Protein AF-0000000069256392 (afdb_homodimer)

Foldseek 3Di:
DDPLQVQQQVLVLQQLQCQVVVDRRQADPQEWEWEADQAGIDTQSNPRPEDPVSDKDFPGKAADPVSFKIKTWMDYVQKIWIWIWGFAVGTHTRYIYMYGADPPQDDPVLVVQQVCLCCVQPQVCLLVLPLVSLPVAADQQEWEWTADPNRDIDIDGSVRVSVCSNCVCVDPQQVQVVVCSPPPQQAVQWDWDDKADSHSFWIWTWIWHGGPQKIKIKTFIWGQYNNHIHGRYIYIDIDGHCNVVGHDD/DDPLQVQQQVLVVQQLQCQVVVDRGQADPQEWEWEADQAGIDTQSNPHPEDPVSDKDFPGKAAPPVSFKIKTWMDYVQKIWIWIWGFAVGIHTRYIYMYGADPPQADPVLVVQQVCLCCVQPQVCLLVLPLVSLPVAADQQEWEWTADPNRDIDIDGSVRVSVCSNCVCVDPQQVQVVVCSPPPQQAVQWDWDDKADSHSFWIWTWIWHGGPQWIKIKTFIWGQYNNHIHGRYIYIDIDGHCNVVGHDD

Solvent-accessible surface area (backbone atoms only — not comparable to full-atom values): 24513 Å² total; per-residue (Å²): 129,80,47,72,63,34,53,49,49,49,30,52,51,44,23,56,65,23,35,65,69,74,56,47,43,40,49,36,94,79,45,45,29,35,34,44,35,76,88,33,79,37,84,38,69,88,51,57,80,41,35,97,78,64,50,58,43,79,52,37,52,43,45,45,84,87,64,29,29,32,36,32,37,32,37,25,80,62,31,18,18,39,35,34,31,32,28,36,96,48,55,22,34,45,36,35,44,30,26,59,57,54,75,35,58,34,49,67,68,54,52,47,51,50,46,44,46,48,45,63,28,41,52,46,17,61,72,65,33,33,29,71,49,33,58,72,29,39,35,82,83,13,40,41,33,35,33,42,97,87,28,48,72,47,78,36,48,35,67,57,47,29,50,46,41,48,44,37,53,72,32,86,76,20,36,50,32,45,89,42,70,81,38,66,75,34,57,42,50,30,22,58,38,33,37,40,45,50,26,70,41,24,32,39,37,31,35,32,49,39,52,45,39,35,33,32,42,37,44,33,35,28,32,40,37,69,89,38,69,28,35,47,34,36,40,29,42,71,42,85,26,70,54,86,60,54,56,84,130,129,82,48,71,64,35,54,48,49,49,30,52,49,44,24,56,66,21,35,68,68,74,56,49,41,42,48,37,95,80,45,46,28,34,34,44,35,77,89,32,79,37,83,36,70,88,51,58,75,40,32,97,81,62,47,58,43,76,52,38,51,42,45,46,85,86,64,29,28,33,38,33,36,35,37,24,78,64,31,17,17,42,34,33,31,32,27,36,97,49,54,21,34,45,36,34,42,30,26,60,57,53,77,37,58,33,47,69,68,53,52,48,52,51,47,44,44,49,45,63,28,40,53,47,18,61,72,67,33,34,28,70,49,33,56,73,29,40,34,82,83,12,39,40,33,36,33,41,97,86,27,47,71,48,78,35,49,34,68,56,46,29,50,45,41,48,44,36,54,72,32,86,77,20,35,51,32,44,89,42,71,82,37,68,74,35,56,42,49,30,24,58,37,34,36,40,45,51,26,68,41,25,33,38,36,33,36,31,48,40,51,46,39,34,32,32,42,36,43,33,36,30,32,40,37,70,88,37,69,27,35,46,34,37,39,30,40,70,44,86,27,73,54,87,60,52,55,86,127

Secondary structure (DSSP, 8-state):
---HHHHHHHHHHHHHHHHTTTS-TTEEEEEEEEEEETTEEEE-TTS-SS-TT---EEEEEEE-TTSSEEEEEEEETTEEEEEEEEESSSEEEEEEEEEE--TT---HHHHHHHHHIIIIIIIHHHHTT-HHHHHHHEEEEEEEEEE-TTSPEEEEEHHHHHHHHHTGGGSTTTGGGGGGTT-HHHHTT-EEEEEEESSSSEEEEEEEEEETTEEEEEEEEEEEETTEEEEEEEEEEEEE-SGGGPPP-/---HHHHHHHHHHHHHHHHTTTS-TTEEEEEEEEEEETTEEEE-TTS-SS-TT---EEEEEEE-TTSSEEEEEEEETTEEEEEEEEESSSEEEEEEEEEE--TT---HHHHHHHHHIIIIIIIHHHHTT-HHHHHHHEEEEEEEEEE-TTSPEEEEEHHHHHHHHHTGGGSTTTGGGGGGTT-HHHHTT-EEEEEEESSSSEEEEEEEEEETTEEEEEEEEEEEETTEEEEEEEEEEEEE-SGGGPPP-

Structure (mmCIF, N/CA/C/O backbone):
data_AF-0000000069256392-model_v1
#
loop_
_entity.id
_entity.type
_entity.pdbx_description
1 polymer 'Uncharacterized protein'
#
loop_
_atom_site.group_PDB
_atom_site.id
_atom_site.type_symbol
_atom_site.label_atom_id
_atom_site.label_alt_id
_atom_site.label_comp_id
_atom_site.label_asym_id
_atom_site.label_entity_id
_atom_site.label_seq_id
_atom_site.pdbx_PDB_ins_code
_atom_site.Cartn_x
_atom_site.Cartn_y
_atom_site.Cartn_z
_atom_site.occupancy
_atom_site.B_iso_or_equiv
_atom_site.auth_seq_id
_atom_site.auth_comp_id
_atom_site.auth_asym_id
_atom_site.auth_atom_id
_atom_site.pdbx_PDB_model_num
ATOM 1 N N . MET A 1 1 ? -7.945 14.609 -20.844 1 43.53 1 MET A N 1
ATOM 2 C CA . MET A 1 1 ? -6.883 15.07 -19.953 1 43.53 1 MET A CA 1
ATOM 3 C C . MET A 1 1 ? -6.238 13.891 -19.219 1 43.53 1 MET A C 1
ATOM 5 O O . MET A 1 1 ? -6.918 12.938 -18.844 1 43.53 1 MET A O 1
ATOM 9 N N . ALA A 1 2 ? -4.941 13.789 -19.297 1 58.78 2 ALA A N 1
ATOM 10 C CA . ALA A 1 2 ? -4.227 12.688 -18.656 1 58.78 2 ALA A CA 1
ATOM 11 C C . ALA A 1 2 ? -4.602 12.578 -17.172 1 58.78 2 ALA A C 1
ATOM 13 O O . ALA A 1 2 ? -4.902 13.586 -16.531 1 58.78 2 ALA A O 1
ATOM 14 N N . SER A 1 3 ? -4.781 11.383 -16.672 1 78.88 3 SER A N 1
ATOM 15 C CA . SER A 1 3 ? -5.094 11.188 -15.258 1 78.88 3 SER A CA 1
ATOM 16 C C . SER A 1 3 ? -3.992 11.75 -14.367 1 78.88 3 SER A C 1
ATOM 18 O O . SER A 1 3 ? -2.861 11.945 -14.812 1 78.88 3 SER A O 1
ATOM 20 N N . VAL A 1 4 ? -4.359 12.273 -13.25 1 82.69 4 VAL A N 1
ATOM 21 C CA . VAL A 1 4 ? -3.418 12.836 -12.281 1 82.69 4 VAL A CA 1
ATOM 22 C C . VAL A 1 4 ? -2.273 11.852 -12.047 1 82.69 4 VAL A C 1
ATOM 24 O O . VAL A 1 4 ? -1.118 12.258 -11.898 1 82.69 4 VAL A O 1
ATOM 27 N N . GLU A 1 5 ? -2.463 10.531 -12.109 1 83.19 5 GLU A N 1
ATOM 28 C CA . GLU A 1 5 ? -1.428 9.516 -11.922 1 83.19 5 GLU A CA 1
ATOM 29 C C . GLU A 1 5 ? -0.406 9.555 -13.055 1 83.19 5 GLU A C 1
ATOM 31 O O . GLU A 1 5 ? 0.789 9.352 -12.828 1 83.19 5 GLU A O 1
ATOM 36 N N . CYS A 1 6 ? -0.955 9.781 -14.258 1 84.31 6 CYS A N 1
ATOM 37 C CA . CYS A 1 6 ? -0.051 9.891 -15.398 1 84.31 6 CYS A CA 1
ATOM 38 C C . CYS A 1 6 ? 0.875 11.086 -15.25 1 84.31 6 CYS A C 1
ATOM 40 O O . CYS A 1 6 ? 2.066 11 -15.555 1 84.31 6 CYS A O 1
ATOM 42 N N . GLU A 1 7 ? 0.32 12.188 -14.789 1 88.88 7 GLU A N 1
ATOM 43 C CA . GLU A 1 7 ? 1.131 13.375 -14.578 1 88.88 7 GLU A CA 1
ATOM 44 C C . GLU A 1 7 ? 2.205 13.133 -13.523 1 88.88 7 GLU A C 1
ATOM 46 O O . GLU A 1 7 ? 3.357 13.539 -13.695 1 88.88 7 GLU A O 1
ATOM 51 N N . VAL A 1 8 ? 1.865 12.492 -12.461 1 91.44 8 VAL A N 1
ATOM 52 C CA . VAL A 1 8 ? 2.793 12.203 -11.375 1 91.44 8 VAL A CA 1
ATOM 53 C C . VAL A 1 8 ? 3.895 11.273 -11.867 1 91.44 8 VAL A C 1
ATOM 55 O O . VAL A 1 8 ? 5.074 11.492 -11.586 1 91.44 8 VAL A O 1
ATOM 58 N N . ARG A 1 9 ? 3.549 10.227 -12.586 1 88.94 9 ARG A N 1
ATOM 59 C CA . ARG A 1 9 ? 4.539 9.305 -13.125 1 88.94 9 ARG A CA 1
ATOM 60 C C . ARG A 1 9 ? 5.516 10.016 -14.047 1 88.94 9 ARG A C 1
ATOM 62 O O . ARG A 1 9 ? 6.727 9.797 -13.969 1 88.94 9 ARG A O 1
ATOM 69 N N . GLU A 1 10 ? 4.926 10.797 -14.883 1 88.44 10 GLU A N 1
ATOM 70 C CA . GLU A 1 10 ? 5.773 11.539 -15.805 1 88.44 10 GLU A CA 1
ATOM 71 C C . GLU A 1 10 ? 6.746 12.445 -15.055 1 88.44 10 GLU A C 1
ATOM 73 O O . GLU A 1 10 ? 7.918 12.555 -15.422 1 88.44 10 GLU A O 1
ATOM 78 N N . ALA A 1 11 ? 6.258 13.141 -14.078 1 92.56 11 ALA A N 1
ATOM 79 C CA . ALA A 1 11 ? 7.125 14 -13.273 1 92.56 11 ALA A CA 1
ATOM 80 C C . ALA A 1 11 ? 8.227 13.188 -12.602 1 92.56 11 ALA A C 1
ATOM 82 O O . ALA A 1 11 ? 9.391 13.594 -12.594 1 92.56 11 ALA A O 1
ATOM 83 N N . ALA A 1 12 ? 7.883 12.039 -12.047 1 91.19 12 ALA A N 1
ATOM 84 C CA . ALA A 1 12 ? 8.852 11.164 -11.398 1 91.19 12 ALA A CA 1
ATOM 85 C C . ALA A 1 12 ? 9.891 10.664 -12.391 1 91.19 12 ALA A C 1
ATOM 87 O O . ALA A 1 12 ? 11.094 10.648 -12.102 1 91.19 12 ALA A O 1
ATOM 88 N N . GLN A 1 13 ? 9.414 10.258 -13.555 1 87 13 GLN A N 1
ATOM 89 C CA . GLN A 1 13 ? 10.312 9.766 -14.594 1 87 13 GLN A CA 1
ATOM 90 C C . GLN A 1 13 ? 11.258 10.859 -15.07 1 87 13 GLN A C 1
ATOM 92 O O . GLN A 1 13 ? 12.445 10.609 -15.289 1 87 13 GLN A O 1
ATOM 97 N N . SER A 1 14 ? 10.633 11.984 -15.336 1 87.5 14 SER A N 1
ATOM 98 C CA . SER A 1 14 ? 11.453 13.117 -15.742 1 87.5 14 SER A CA 1
ATOM 99 C C . SER A 1 14 ? 12.523 13.43 -14.703 1 87.5 14 SER A C 1
ATOM 101 O O . SER A 1 14 ? 13.672 13.711 -15.055 1 87.5 14 SER A O 1
ATOM 103 N N . PHE A 1 15 ? 12.188 13.406 -13.461 1 90.94 15 PHE A N 1
ATOM 104 C CA . PHE A 1 15 ? 13.125 13.617 -12.367 1 90.94 15 PHE A CA 1
ATOM 105 C C . PHE A 1 15 ? 14.25 12.586 -12.414 1 90.94 15 PHE A C 1
ATOM 107 O O . PHE A 1 15 ? 15.43 12.945 -12.336 1 90.94 15 PHE A O 1
ATOM 114 N N . LEU A 1 16 ? 13.93 11.336 -12.578 1 86.5 16 LEU A N 1
ATOM 115 C CA . LEU A 1 16 ? 14.906 10.258 -12.57 1 86.5 16 LEU A CA 1
ATOM 116 C C . LEU A 1 16 ? 15.852 10.383 -13.766 1 86.5 16 LEU A C 1
ATOM 118 O O . LEU A 1 16 ? 17.062 10.164 -13.625 1 86.5 16 LEU A O 1
ATOM 122 N N . ARG A 1 17 ? 15.312 10.695 -14.859 1 80.81 17 ARG A N 1
ATOM 123 C CA . ARG A 1 17 ? 16.125 10.812 -16.078 1 80.81 17 ARG A CA 1
ATOM 124 C C . ARG A 1 17 ? 17.094 11.969 -15.969 1 80.81 17 ARG A C 1
ATOM 126 O O . ARG A 1 17 ? 18.219 11.891 -16.469 1 80.81 17 ARG A O 1
ATOM 133 N N . SER A 1 18 ? 16.672 13.039 -15.352 1 78.62 18 SER A N 1
ATOM 134 C CA . SER A 1 18 ? 17.469 14.258 -15.344 1 78.62 18 SER A CA 1
ATOM 135 C C . SER A 1 18 ? 18.469 14.258 -14.188 1 78.62 18 SER A C 1
ATOM 137 O O . SER A 1 18 ? 19.438 15.023 -14.195 1 78.62 18 SER A O 1
ATOM 139 N N . TRP A 1 19 ? 18.25 13.562 -13.266 1 71.88 19 TRP A N 1
ATOM 140 C CA . TRP A 1 19 ? 19.125 13.586 -12.094 1 71.88 19 TRP A CA 1
ATOM 141 C C . TRP A 1 19 ? 20.547 13.172 -12.461 1 71.88 19 TRP A C 1
ATOM 143 O O . TRP A 1 19 ? 21.516 13.742 -11.953 1 71.88 19 TRP A O 1
ATOM 153 N N . SER A 1 20 ? 20.656 12.297 -13.328 1 60.5 20 SER A N 1
ATOM 154 C CA . SER A 1 20 ? 21.984 11.883 -13.758 1 60.5 20 SER A CA 1
ATOM 155 C C . SER A 1 20 ? 22.703 13 -14.492 1 60.5 20 SER A C 1
ATOM 157 O O . SER A 1 20 ? 23.938 13.016 -14.562 1 60.5 20 SER A O 1
ATOM 159 N N . CYS A 1 21 ? 21.859 13.891 -14.953 1 62.72 21 CYS A N 1
ATOM 160 C CA . CYS A 1 21 ? 22.469 14.891 -15.82 1 62.72 21 CYS A CA 1
ATOM 161 C C . CYS A 1 21 ? 22.719 16.188 -15.062 1 62.72 21 CYS A C 1
ATOM 163 O O . CYS A 1 21 ? 23.188 17.172 -15.641 1 62.72 21 CYS A O 1
ATOM 165 N N . GLY A 1 22 ? 22.562 16.203 -13.766 1 61.28 22 GLY A N 1
ATOM 166 C CA . GLY A 1 22 ? 22.938 17.344 -12.938 1 61.28 22 GLY A CA 1
ATOM 167 C C . GLY A 1 22 ? 21.859 18.406 -12.852 1 61.28 22 GLY A C 1
ATOM 168 O O . GLY A 1 22 ? 21.969 19.344 -12.07 1 61.28 22 GLY A O 1
ATOM 169 N N . GLU A 1 23 ? 20.859 18.406 -13.68 1 64.5 23 GLU A N 1
ATOM 170 C CA . GLU A 1 23 ? 19.766 19.375 -13.586 1 64.5 23 GLU A CA 1
ATOM 171 C C . GLU A 1 23 ? 18.422 18.672 -13.414 1 64.5 23 GLU A C 1
ATOM 173 O O . GLU A 1 23 ? 17.703 18.453 -14.391 1 64.5 23 GLU A O 1
ATOM 178 N N . PRO A 1 24 ? 18.141 18.344 -12.203 1 66.44 24 PRO A N 1
ATOM 179 C CA . PRO A 1 24 ? 16.922 17.531 -12.109 1 66.44 24 PRO A CA 1
ATOM 180 C C . PRO A 1 24 ? 15.664 18.312 -12.492 1 66.44 24 PRO A C 1
ATOM 182 O O . PRO A 1 24 ? 15.336 19.312 -11.844 1 66.44 24 PRO A O 1
ATOM 185 N N . GLN A 1 25 ? 15.188 17.984 -13.594 1 80.56 25 GLN A N 1
ATOM 186 C CA . GLN A 1 25 ? 13.859 18.469 -13.953 1 80.56 25 GLN A CA 1
ATOM 187 C C . GLN A 1 25 ? 12.797 17.922 -12.992 1 80.56 25 GLN A C 1
ATOM 189 O O . GLN A 1 25 ? 12.984 16.875 -12.383 1 80.56 25 GLN A O 1
ATOM 194 N N . SER A 1 26 ? 11.828 18.75 -12.477 1 88.56 26 SER A N 1
ATOM 195 C CA . SER A 1 26 ? 10.672 18.391 -11.656 1 88.56 26 SER A CA 1
ATOM 196 C C . SER A 1 26 ? 11.047 18.297 -10.188 1 88.56 26 SER A C 1
ATOM 198 O O . SER A 1 26 ? 10.336 17.672 -9.398 1 88.56 26 SER A O 1
ATOM 200 N N . ALA A 1 27 ?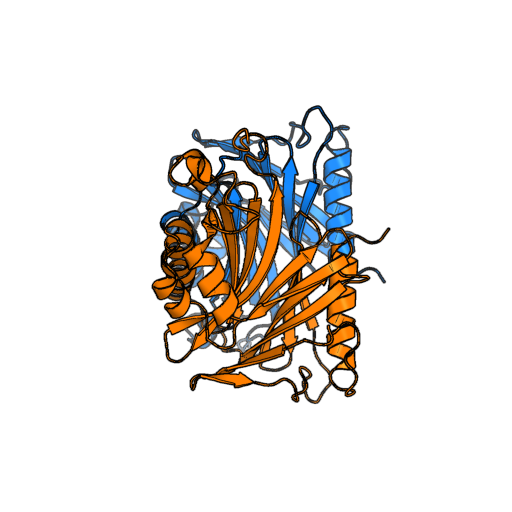 12.281 18.672 -9.891 1 92.19 27 ALA A N 1
ATOM 201 C CA . ALA A 1 27 ? 12.648 18.75 -8.484 1 92.19 27 ALA A CA 1
ATOM 202 C C . ALA A 1 27 ? 12.289 20.109 -7.898 1 92.19 27 ALA A C 1
ATOM 204 O O . ALA A 1 27 ? 12.484 21.141 -8.539 1 92.19 27 ALA A O 1
ATOM 205 N N . HIS A 1 28 ? 11.711 20.078 -6.773 1 94.31 28 HIS A N 1
ATOM 206 C CA . HIS A 1 28 ? 11.57 21.328 -6.043 1 94.31 28 HIS A CA 1
ATOM 207 C C . HIS A 1 28 ? 12.93 21.906 -5.66 1 94.31 28 HIS A C 1
ATOM 209 O O . HIS A 1 28 ? 13.867 21.156 -5.387 1 94.31 28 HIS A O 1
ATOM 215 N N . PRO A 1 29 ? 13.094 23.203 -5.594 1 92.06 29 PRO A N 1
ATOM 216 C CA . PRO A 1 29 ? 14.375 23.781 -5.215 1 92.06 29 PRO A CA 1
ATOM 217 C C . PRO A 1 29 ? 14.859 23.312 -3.844 1 92.06 29 PRO A C 1
ATOM 219 O O . PRO A 1 29 ? 16.062 23.281 -3.586 1 92.06 29 PRO A O 1
ATOM 222 N N . SER A 1 30 ? 13.961 22.938 -2.965 1 93.75 30 SER A N 1
ATOM 223 C CA . SER A 1 30 ? 14.312 22.469 -1.627 1 93.75 30 SER A CA 1
ATOM 224 C C . SER A 1 30 ? 14.281 20.953 -1.551 1 93.75 30 SER A C 1
ATOM 226 O O . SER A 1 30 ? 14.117 20.375 -0.47 1 93.75 30 SER A O 1
ATOM 228 N N . PHE A 1 31 ? 14.391 20.328 -2.668 1 93.94 31 PHE A N 1
ATOM 229 C CA . PHE A 1 31 ? 14.398 18.875 -2.74 1 93.94 31 PHE A CA 1
ATOM 230 C C . PHE A 1 31 ? 15.508 18.297 -1.869 1 93.94 31 PHE A C 1
ATOM 232 O O . PHE A 1 31 ? 16.609 18.844 -1.809 1 93.94 31 PHE A O 1
ATOM 239 N N . VAL A 1 32 ? 15.219 17.125 -1.209 1 93.94 32 VAL A N 1
ATOM 240 C CA . VAL A 1 32 ? 16.219 16.406 -0.431 1 93.94 32 VAL A CA 1
ATOM 241 C C . VAL A 1 32 ? 16.234 14.938 -0.835 1 93.94 32 VAL A C 1
ATOM 243 O O . VAL A 1 32 ? 15.203 14.375 -1.209 1 93.94 32 VAL A O 1
ATOM 246 N N . ARG A 1 33 ? 17.328 14.367 -0.664 1 93.44 33 ARG A N 1
ATOM 247 C CA . ARG A 1 33 ? 17.5 12.938 -0.901 1 93.44 33 ARG A CA 1
ATOM 248 C C . ARG A 1 33 ? 18.297 12.289 0.225 1 93.44 33 ARG A C 1
ATOM 250 O O . ARG A 1 33 ? 19.375 12.758 0.571 1 93.44 33 ARG A O 1
ATOM 257 N N . TYR A 1 34 ? 17.766 11.164 0.624 1 95.88 34 TYR A N 1
ATOM 258 C CA . TYR A 1 34 ? 18.453 10.414 1.661 1 95.88 34 TYR A CA 1
ATOM 259 C C . TYR A 1 34 ? 18.594 8.945 1.267 1 95.88 34 TYR A C 1
ATOM 261 O O . TYR A 1 34 ? 17.734 8.398 0.58 1 95.88 34 TYR A O 1
ATOM 269 N N . GLU A 1 35 ? 19.656 8.422 1.685 1 95.44 35 GLU A N 1
ATOM 270 C CA . GLU A 1 35 ? 19.859 6.977 1.624 1 95.44 35 GLU A CA 1
ATOM 271 C C . GLU A 1 35 ? 19.938 6.371 3.023 1 95.44 35 GLU A C 1
ATOM 273 O O . GLU A 1 35 ? 20.703 6.828 3.863 1 95.44 35 GLU A O 1
ATOM 278 N N . ALA A 1 36 ? 19.078 5.41 3.242 1 97 36 ALA A N 1
ATOM 279 C CA . ALA A 1 36 ? 19.125 4.672 4.5 1 97 36 ALA A CA 1
ATOM 280 C C . ALA A 1 36 ? 20.172 3.564 4.449 1 97 36 ALA A C 1
ATOM 282 O O . ALA A 1 36 ? 20.172 2.734 3.539 1 97 36 ALA A O 1
ATOM 283 N N . THR A 1 37 ? 21 3.59 5.43 1 93.12 37 THR A N 1
ATOM 284 C CA . THR A 1 37 ? 22.047 2.568 5.566 1 93.12 37 THR A CA 1
ATOM 285 C C . THR A 1 37 ? 22.031 1.972 6.969 1 93.12 37 THR A C 1
ATOM 287 O O . THR A 1 37 ? 21.422 2.537 7.887 1 93.12 37 THR A O 1
ATOM 290 N N . PRO A 1 38 ? 22.688 0.803 7.125 1 85.81 38 PRO A N 1
ATOM 291 C CA . PRO A 1 38 ? 22.734 0.207 8.461 1 85.81 38 PRO A CA 1
ATOM 292 C C . PRO A 1 38 ? 23.344 1.145 9.5 1 85.81 38 PRO A C 1
ATOM 294 O O . PRO A 1 38 ? 23.078 1.009 10.695 1 85.81 38 PRO A O 1
ATOM 297 N N . SER A 1 39 ? 24.156 2.102 9.023 1 89.25 39 SER A N 1
ATOM 298 C CA . SER A 1 39 ? 24.844 2.982 9.961 1 89.25 39 SER A CA 1
ATOM 299 C C . SER A 1 39 ? 24.078 4.293 10.148 1 89.25 39 SER A C 1
ATOM 301 O O . SER A 1 39 ? 24.438 5.105 11 1 89.25 39 SER A O 1
ATOM 303 N N . GLY A 1 40 ? 23.125 4.547 9.32 1 94.25 40 GLY A N 1
ATOM 304 C CA . GLY A 1 40 ? 22.344 5.762 9.492 1 94.25 40 GLY A CA 1
ATOM 305 C C . GLY A 1 40 ? 21.859 6.348 8.18 1 94.25 40 GLY A C 1
ATOM 306 O O . GLY A 1 40 ? 21.906 5.688 7.145 1 94.25 40 GLY A O 1
ATOM 307 N N . LEU A 1 41 ? 21.25 7.531 8.305 1 95.81 41 LEU A N 1
ATOM 308 C CA . LEU A 1 41 ? 20.719 8.258 7.156 1 95.81 41 LEU A CA 1
ATOM 309 C C . LEU A 1 41 ? 21.797 9.141 6.527 1 95.81 41 LEU A C 1
ATOM 311 O O . LEU A 1 41 ? 22.422 9.953 7.215 1 95.81 41 LEU A O 1
ATOM 315 N N . VAL A 1 42 ? 21.969 8.938 5.242 1 93 42 VAL A N 1
ATOM 316 C CA . VAL A 1 42 ? 23 9.688 4.527 1 93 42 VAL A CA 1
ATOM 317 C C . VAL A 1 42 ? 22.344 10.695 3.582 1 93 42 VAL A C 1
ATOM 319 O O . VAL A 1 42 ? 21.469 10.336 2.797 1 93 42 VAL A O 1
ATOM 322 N N . ASP A 1 43 ? 22.766 11.875 3.715 1 89.62 43 ASP A N 1
ATOM 323 C CA . ASP A 1 43 ? 22.359 12.867 2.719 1 89.62 43 ASP A CA 1
ATOM 324 C C . ASP A 1 43 ? 23.016 12.578 1.366 1 89.62 43 ASP A C 1
ATOM 326 O O . ASP A 1 43 ? 24.234 12.562 1.248 1 89.62 43 ASP A O 1
ATOM 330 N N . ALA A 1 44 ? 22.172 12.312 0.373 1 83.69 44 ALA A N 1
ATOM 331 C CA . ALA A 1 44 ? 22.656 11.883 -0.936 1 83.69 44 ALA A CA 1
ATOM 332 C C . ALA A 1 44 ? 22.203 12.836 -2.033 1 83.69 44 ALA A C 1
ATOM 334 O O . ALA A 1 44 ? 21.922 12.422 -3.16 1 83.69 44 ALA A O 1
ATOM 335 N N . ALA A 1 45 ? 21.984 14.016 -1.766 1 74.69 45 ALA A N 1
ATOM 336 C CA . ALA A 1 45 ? 21.484 15.008 -2.709 1 74.69 45 ALA A CA 1
ATOM 337 C C . ALA A 1 45 ? 22.375 15.117 -3.936 1 74.69 45 ALA A C 1
ATOM 339 O O . ALA A 1 45 ? 21.906 15.367 -5.047 1 74.69 45 ALA A O 1
ATOM 340 N N . ASP A 1 46 ? 23.609 14.805 -3.762 1 71.75 46 ASP A N 1
ATOM 341 C CA . ASP A 1 46 ? 24.562 15.016 -4.844 1 71.75 46 ASP A CA 1
ATOM 342 C C . ASP A 1 46 ? 24.875 13.711 -5.57 1 71.75 46 ASP A C 1
ATOM 344 O O . ASP A 1 46 ? 25.719 13.672 -6.461 1 71.75 46 ASP A O 1
ATOM 348 N N . ARG A 1 47 ? 24.109 12.664 -5.211 1 73 47 ARG A N 1
ATOM 349 C CA . ARG A 1 47 ? 24.375 11.383 -5.848 1 73 47 ARG A CA 1
ATOM 350 C C . ARG A 1 47 ? 23.266 11.031 -6.844 1 73 47 ARG A C 1
ATOM 352 O O . ARG A 1 47 ? 22.094 11.266 -6.582 1 73 47 ARG A O 1
ATOM 359 N N . PRO A 1 48 ? 23.781 10.57 -7.945 1 65.88 48 PRO A N 1
ATOM 360 C CA . PRO A 1 48 ? 22.75 10.164 -8.898 1 65.88 48 PRO A CA 1
ATOM 361 C C . PRO A 1 48 ? 21.906 8.992 -8.398 1 65.88 48 PRO A C 1
ATOM 363 O O . PRO A 1 48 ? 22.422 8.125 -7.684 1 65.88 48 PRO A O 1
ATOM 366 N N . LEU A 1 49 ? 20.594 9.055 -8.523 1 65.12 49 LEU A N 1
ATOM 367 C CA . LEU A 1 49 ? 19.719 7.926 -8.234 1 65.12 49 LEU A CA 1
ATOM 368 C C . LEU A 1 49 ? 19.953 6.789 -9.227 1 65.12 49 LEU A C 1
ATOM 370 O O . LEU A 1 49 ? 19.547 5.648 -8.977 1 65.12 49 LEU A O 1
ATOM 374 N N . LEU A 1 50 ? 20.469 7.223 -10.406 1 63.38 50 LEU A N 1
ATOM 375 C CA . LEU A 1 50 ? 20.547 6.258 -11.5 1 63.38 50 LEU A CA 1
ATOM 376 C C . LEU A 1 50 ? 21.828 5.426 -11.398 1 63.38 50 LEU A C 1
ATOM 378 O O . LEU A 1 50 ? 22.875 5.934 -10.984 1 63.38 50 LEU A O 1
ATOM 382 N N . GLY A 1 51 ? 21.547 4.168 -11.539 1 55.81 51 GLY A N 1
ATOM 383 C CA . GLY A 1 51 ? 22.719 3.332 -11.734 1 55.81 51 GLY A CA 1
ATOM 384 C C . GLY A 1 51 ? 23.5 3.686 -12.984 1 55.81 51 GLY A C 1
ATOM 385 O O . GLY A 1 51 ? 23.078 4.531 -13.773 1 55.81 51 GLY A O 1
ATOM 386 N N . ASP A 1 52 ? 24.625 3.24 -13.141 1 55.16 52 ASP A N 1
ATOM 387 C CA . ASP A 1 52 ? 25.562 3.459 -14.25 1 55.16 52 ASP A CA 1
ATOM 388 C C . ASP A 1 52 ? 24.875 3.227 -15.594 1 55.16 52 ASP A C 1
ATOM 390 O O . ASP A 1 52 ? 25.281 3.797 -16.609 1 55.16 52 ASP A O 1
ATOM 394 N N . ASP A 1 53 ? 23.859 2.441 -15.578 1 57.47 53 ASP A N 1
ATOM 395 C CA . ASP A 1 53 ? 23.281 2.061 -16.859 1 57.47 53 ASP A CA 1
ATOM 396 C C . ASP A 1 53 ? 22.016 2.857 -17.141 1 57.47 53 ASP A C 1
ATOM 398 O O . ASP A 1 53 ? 21.359 2.656 -18.172 1 57.47 53 ASP A O 1
ATOM 402 N N . GLY A 1 54 ? 21.719 3.775 -16.328 1 60.84 54 GLY A N 1
ATOM 403 C CA . GLY A 1 54 ? 20.578 4.633 -16.562 1 60.84 54 GLY A CA 1
ATOM 404 C C . GLY A 1 54 ? 19.25 3.939 -16.312 1 60.84 54 GLY A C 1
ATOM 405 O O . GLY A 1 54 ? 18.188 4.445 -16.703 1 60.84 54 GLY A O 1
ATOM 406 N N . SER A 1 55 ? 19.406 2.795 -15.602 1 72.44 55 SER A N 1
ATOM 407 C CA . SER A 1 55 ? 18.156 2.041 -15.539 1 72.44 55 SER A CA 1
ATOM 408 C C . SER A 1 55 ? 17.391 2.367 -14.266 1 72.44 55 SER A C 1
ATOM 410 O O . SER A 1 55 ? 17.875 2.141 -13.156 1 72.44 55 SER A O 1
ATOM 412 N N . CYS A 1 56 ? 16.562 3.354 -14.219 1 79.25 56 CYS A N 1
ATOM 413 C CA . CYS A 1 56 ? 15.625 3.643 -13.141 1 79.25 56 CYS A CA 1
ATOM 414 C C . CYS A 1 56 ? 14.188 3.473 -13.609 1 79.25 56 CYS A C 1
ATOM 416 O O . CYS A 1 56 ? 13.859 3.828 -14.742 1 79.25 56 CYS A O 1
ATOM 418 N N . SER A 1 57 ? 13.484 2.896 -12.773 1 83.44 57 SER A N 1
ATOM 419 C CA . SER A 1 57 ? 12.086 2.658 -13.133 1 83.44 57 SER A CA 1
ATOM 420 C C . SER A 1 57 ? 11.141 3.152 -12.039 1 83.44 57 SER A C 1
ATOM 422 O O . SER A 1 57 ? 11.484 3.129 -10.859 1 83.44 57 SER A O 1
ATOM 424 N N . VAL A 1 58 ? 10.125 3.752 -12.469 1 87.81 58 VAL A N 1
ATOM 425 C CA . VAL A 1 58 ? 8.992 3.99 -11.578 1 87.81 58 VAL A CA 1
ATOM 426 C C . VAL A 1 58 ? 8.094 2.754 -11.539 1 87.81 58 VAL A C 1
ATOM 428 O O . VAL A 1 58 ? 7.492 2.383 -12.555 1 87.81 58 VAL A O 1
ATOM 431 N N . LEU A 1 59 ? 8.023 2.152 -10.398 1 86.12 59 LEU A N 1
ATOM 432 C CA . LEU A 1 59 ? 7.301 0.894 -10.266 1 86.12 59 LEU A CA 1
ATOM 433 C C . LEU A 1 59 ? 5.816 1.146 -10.016 1 86.12 59 LEU A C 1
ATOM 435 O O . LEU A 1 59 ? 4.965 0.4 -10.508 1 86.12 59 LEU A O 1
ATOM 439 N N . SER A 1 60 ? 5.469 2.158 -9.281 1 86.19 60 SER A N 1
ATOM 440 C CA . SER A 1 60 ? 4.09 2.523 -8.969 1 86.19 60 SER A CA 1
ATOM 441 C C . SER A 1 60 ? 3.994 3.967 -8.492 1 86.19 60 SER A C 1
ATOM 443 O O . SER A 1 60 ? 5 4.57 -8.117 1 86.19 60 SER A O 1
ATOM 445 N N . VAL A 1 61 ? 2.783 4.465 -8.586 1 89.06 61 VAL A N 1
ATOM 446 C CA . VAL A 1 61 ? 2.506 5.797 -8.062 1 89.06 61 VAL A CA 1
ATOM 447 C C . VAL A 1 61 ? 1.24 5.766 -7.207 1 89.06 61 VAL A C 1
ATOM 449 O O . VAL A 1 61 ? 0.316 4.996 -7.488 1 89.06 61 VAL A O 1
ATOM 452 N N . LEU A 1 62 ? 1.209 6.531 -6.188 1 90.25 62 LEU A N 1
ATOM 453 C CA . LEU A 1 62 ? 0.057 6.77 -5.324 1 90.25 62 LEU A CA 1
ATOM 454 C C . LEU A 1 62 ? -0.252 8.258 -5.227 1 90.25 62 LEU A C 1
ATOM 456 O O . LEU A 1 62 ? 0.599 9.047 -4.812 1 90.25 62 LEU A O 1
ATOM 460 N N . VAL A 1 63 ? -1.418 8.609 -5.68 1 90.44 63 VAL A N 1
ATOM 461 C CA . VAL A 1 63 ? -1.865 9.992 -5.543 1 90.44 63 VAL A CA 1
ATOM 462 C C . VAL A 1 63 ? -2.926 10.086 -4.449 1 90.44 63 VAL A C 1
ATOM 464 O O . VAL A 1 63 ? -3.912 9.344 -4.465 1 90.44 63 VAL A O 1
ATOM 467 N N . LEU A 1 64 ? -2.709 10.977 -3.5 1 92.88 64 LEU A N 1
ATOM 468 C CA . LEU A 1 64 ? -3.73 11.164 -2.477 1 92.88 64 LEU A CA 1
ATOM 469 C C . LEU A 1 64 ? -4.977 11.812 -3.07 1 92.88 64 LEU A C 1
ATOM 471 O O . LEU A 1 64 ? -4.906 12.477 -4.105 1 92.88 64 LEU A O 1
ATOM 475 N N . GLU A 1 65 ? -6.113 11.617 -2.494 1 83.44 65 GLU A N 1
ATOM 476 C CA . GLU A 1 65 ? -7.441 11.93 -3.016 1 83.44 65 GLU A CA 1
ATOM 477 C C . GLU A 1 65 ? -7.551 13.406 -3.381 1 83.44 65 GLU A C 1
ATOM 479 O O . GLU A 1 65 ? -8.195 13.766 -4.371 1 83.44 65 GLU A O 1
ATOM 484 N N . GLN A 1 66 ? -6.867 14.312 -2.678 1 85.06 66 GLN A N 1
ATOM 485 C CA . GLN A 1 66 ? -6.988 15.742 -2.93 1 85.06 66 GLN A CA 1
ATOM 486 C C . GLN A 1 66 ? -6.16 16.156 -4.141 1 85.06 66 GLN A C 1
ATOM 488 O O . GLN A 1 66 ? -6.324 17.266 -4.66 1 85.06 66 GLN A O 1
ATOM 493 N N . GLY A 1 67 ? -5.293 15.25 -4.52 1 88.31 67 GLY A N 1
ATOM 494 C CA . GLY A 1 67 ? -4.523 15.484 -5.734 1 88.31 67 GLY A CA 1
ATOM 495 C C . GLY A 1 67 ? -3.402 16.484 -5.543 1 88.31 67 GLY A C 1
ATOM 496 O O . GLY A 1 67 ? -2.994 17.156 -6.496 1 88.31 67 GLY A O 1
ATOM 497 N N . LEU A 1 68 ? -2.947 16.656 -4.301 1 95.38 68 LEU A N 1
ATOM 498 C CA . LEU A 1 68 ? -1.927 17.672 -4.023 1 95.38 68 LEU A CA 1
ATOM 499 C C . LEU A 1 68 ? -0.636 17.016 -3.543 1 95.38 68 LEU A C 1
ATOM 501 O O . LEU A 1 68 ? 0.409 17.656 -3.479 1 95.38 68 LEU A O 1
ATOM 505 N N . ALA A 1 69 ? -0.716 15.766 -3.193 1 97.31 69 ALA A N 1
ATOM 506 C CA . ALA A 1 69 ? 0.45 15 -2.758 1 97.31 69 ALA A CA 1
ATOM 507 C C . ALA A 1 69 ? 0.441 13.602 -3.354 1 97.31 69 ALA A C 1
ATOM 509 O O . ALA A 1 69 ? -0.624 13.008 -3.545 1 97.31 69 ALA A O 1
ATOM 510 N N . ALA A 1 70 ? 1.602 13.133 -3.646 1 96.19 70 ALA A N 1
ATOM 511 C CA . ALA A 1 70 ? 1.736 11.812 -4.266 1 96.19 70 ALA A CA 1
ATOM 512 C C . ALA A 1 70 ? 3.059 11.156 -3.877 1 96.19 70 ALA A C 1
ATOM 514 O O . ALA A 1 70 ? 3.955 11.82 -3.352 1 96.19 70 ALA A O 1
ATOM 515 N N . ALA A 1 71 ? 3.121 9.914 -4.039 1 96.62 71 ALA A N 1
ATOM 516 C CA . ALA A 1 71 ? 4.34 9.125 -3.871 1 96.62 71 ALA A CA 1
ATOM 517 C C . ALA A 1 71 ? 4.605 8.25 -5.094 1 96.62 71 ALA A C 1
ATOM 519 O O . ALA A 1 71 ? 3.67 7.82 -5.77 1 96.62 71 ALA A O 1
ATOM 520 N N . ALA A 1 72 ? 5.848 8.047 -5.395 1 94.12 72 ALA A N 1
ATOM 521 C CA . ALA A 1 72 ? 6.266 7.137 -6.457 1 94.12 72 ALA A CA 1
ATOM 522 C C . ALA A 1 72 ? 7.273 6.117 -5.934 1 94.12 72 ALA A C 1
ATOM 524 O O . ALA A 1 72 ? 8.273 6.484 -5.316 1 94.12 72 ALA A O 1
ATOM 525 N N . HIS A 1 73 ? 6.969 4.879 -6.156 1 95.25 73 HIS A N 1
ATOM 526 C CA . HIS A 1 73 ? 7.902 3.785 -5.902 1 95.25 73 HIS A CA 1
ATOM 527 C C . HIS A 1 73 ? 8.93 3.664 -7.023 1 95.25 73 HIS A C 1
ATOM 529 O O . HIS A 1 73 ? 8.562 3.49 -8.188 1 95.25 73 HIS A O 1
ATOM 535 N N . VAL A 1 74 ? 10.18 3.766 -6.648 1 92.31 74 VAL A N 1
ATOM 536 C CA . VAL A 1 74 ? 11.203 3.754 -7.684 1 92.31 74 VAL A CA 1
ATOM 537 C C . VAL A 1 74 ? 12.234 2.67 -7.371 1 92.31 74 VAL A C 1
ATOM 539 O O . VAL A 1 74 ? 12.43 2.301 -6.211 1 92.31 74 VAL A O 1
ATOM 542 N N . ALA A 1 75 ? 12.828 2.176 -8.438 1 90.06 75 ALA A N 1
ATOM 543 C CA . ALA A 1 75 ? 13.891 1.184 -8.312 1 90.06 75 ALA A CA 1
ATOM 544 C C . ALA A 1 75 ? 14.977 1.405 -9.359 1 90.06 75 ALA A C 1
ATOM 546 O O . ALA A 1 75 ? 14.695 1.844 -10.477 1 90.06 75 ALA A O 1
ATOM 547 N N . TYR A 1 76 ? 16.109 1.14 -9 1 86.25 76 TYR A N 1
ATOM 548 C CA . TYR A 1 76 ? 17.281 1.06 -9.875 1 86.25 76 TYR A CA 1
ATOM 549 C C . TYR A 1 76 ? 18.234 -0.022 -9.398 1 86.25 76 TYR A C 1
ATOM 551 O O . TYR A 1 76 ? 18.016 -0.646 -8.359 1 86.25 76 TYR A O 1
ATOM 559 N N . PRO A 1 77 ? 19.156 -0.378 -10.18 1 83.88 77 PRO A N 1
ATOM 560 C CA . PRO A 1 77 ? 19.953 -1.565 -9.852 1 83.88 77 PRO A CA 1
ATOM 561 C C . PRO A 1 77 ? 20.469 -1.544 -8.414 1 83.88 77 PRO A C 1
ATOM 563 O O . PRO A 1 77 ? 21.297 -0.688 -8.07 1 83.88 77 PRO A O 1
ATOM 566 N N . GLY A 1 78 ? 19.938 -2.443 -7.629 1 88.69 78 GLY A N 1
ATOM 567 C CA . GLY A 1 78 ? 20.422 -2.664 -6.273 1 88.69 78 GLY A CA 1
ATOM 568 C C . GLY A 1 78 ? 19.75 -1.772 -5.25 1 88.69 78 GLY A C 1
ATOM 569 O O . GLY A 1 78 ? 20.062 -1.841 -4.059 1 88.69 78 GLY A O 1
ATOM 570 N N . HIS A 1 79 ? 18.906 -0.823 -5.715 1 92.81 79 HIS A N 1
ATOM 571 C CA . HIS A 1 79 ? 18.281 0.115 -4.789 1 92.81 79 HIS A CA 1
ATOM 572 C C . HIS A 1 79 ? 16.812 0.32 -5.121 1 92.81 79 HIS A C 1
ATOM 574 O O . HIS A 1 79 ? 16.391 0.118 -6.266 1 92.81 79 HIS A O 1
ATOM 580 N N . ALA A 1 80 ? 16.078 0.643 -4.164 1 94.31 80 ALA A N 1
ATOM 581 C CA . ALA A 1 80 ? 14.688 1.052 -4.324 1 94.31 80 ALA A CA 1
ATOM 582 C C . ALA A 1 80 ? 14.281 2.047 -3.242 1 94.31 80 ALA A C 1
ATOM 584 O O . ALA A 1 80 ? 14.984 2.211 -2.244 1 94.31 80 ALA A O 1
ATOM 585 N N . GLY A 1 81 ? 13.273 2.762 -3.498 1 96.5 81 GLY A N 1
ATOM 586 C CA . GLY A 1 81 ? 12.828 3.742 -2.523 1 96.5 81 GLY A CA 1
ATOM 587 C C . GLY A 1 81 ? 11.578 4.488 -2.959 1 96.5 81 GLY A C 1
ATOM 588 O O . GLY A 1 81 ? 10.805 3.986 -3.775 1 96.5 81 GLY A O 1
ATOM 589 N N . TRP A 1 82 ? 11.359 5.621 -2.332 1 97.5 82 TRP A N 1
ATOM 590 C CA . TRP A 1 82 ? 10.164 6.43 -2.547 1 97.5 82 TRP A CA 1
ATOM 591 C C . TRP A 1 82 ? 10.539 7.867 -2.896 1 97.5 82 TRP A C 1
ATOM 593 O O . TRP A 1 82 ? 11.414 8.461 -2.266 1 97.5 82 TRP A O 1
ATOM 603 N N . LEU A 1 83 ? 9.883 8.328 -3.906 1 96.31 83 LEU A N 1
ATOM 604 C CA . LEU A 1 83 ? 9.773 9.766 -4.109 1 96.31 83 LEU A CA 1
ATOM 605 C C . LEU A 1 83 ? 8.469 10.297 -3.533 1 96.31 83 LEU A C 1
ATOM 607 O O . LEU A 1 83 ? 7.43 9.633 -3.621 1 96.31 83 LEU A O 1
ATOM 611 N N . THR A 1 84 ? 8.516 11.469 -2.984 1 98.19 84 THR A N 1
ATOM 612 C CA . THR A 1 84 ? 7.289 12.195 -2.693 1 98.19 84 THR A CA 1
ATOM 613 C C . THR A 1 84 ? 7.18 13.438 -3.572 1 98.19 84 THR A C 1
ATOM 615 O O . THR A 1 84 ? 8.172 14.125 -3.814 1 98.19 84 THR A O 1
ATOM 618 N N . LEU A 1 85 ? 6.016 13.641 -4.062 1 97.81 85 LEU A N 1
ATOM 619 C CA . LEU A 1 85 ? 5.754 14.766 -4.949 1 97.81 85 LEU A CA 1
ATOM 620 C C . LEU A 1 85 ? 4.621 15.633 -4.406 1 97.81 85 LEU A C 1
ATOM 622 O O . LEU A 1 85 ? 3.693 15.125 -3.775 1 97.81 85 LEU A O 1
ATOM 626 N N . LEU A 1 86 ? 4.734 16.906 -4.656 1 98.25 86 LEU A N 1
ATOM 627 C CA . LEU A 1 86 ? 3.693 17.875 -4.328 1 98.25 86 LEU A CA 1
ATOM 628 C C . LEU A 1 86 ? 3.293 18.672 -5.559 1 98.25 86 LEU A C 1
ATOM 630 O O . LEU A 1 86 ? 4.129 18.953 -6.426 1 98.25 86 LEU A O 1
ATOM 634 N N . LYS A 1 87 ? 2.037 19.016 -5.535 1 97.12 87 LYS A N 1
ATOM 635 C CA . LYS A 1 87 ? 1.503 19.75 -6.68 1 97.12 87 LYS A CA 1
ATOM 636 C C . LYS A 1 87 ? 1.656 21.266 -6.488 1 97.12 87 LYS A C 1
ATOM 638 O O . LYS A 1 87 ? 0.791 21.906 -5.898 1 97.12 87 LYS A O 1
ATOM 643 N N . GLY A 1 88 ? 2.68 21.828 -6.992 1 94.75 88 GLY A N 1
ATOM 644 C CA . GLY A 1 88 ? 2.771 23.266 -7.176 1 94.75 88 GLY A CA 1
ATOM 645 C C . GLY A 1 88 ? 2.195 23.75 -8.5 1 94.75 88 GLY A C 1
ATOM 646 O O . GLY A 1 88 ? 1.048 23.438 -8.828 1 94.75 88 GLY A O 1
ATOM 647 N N . GLU A 1 89 ? 2.914 24.516 -9.297 1 91.31 89 GLU A N 1
ATOM 648 C CA . GLU A 1 89 ? 2.535 24.828 -10.672 1 91.31 89 GLU A CA 1
ATOM 649 C C . GLU A 1 89 ? 2.5 23.562 -11.531 1 91.31 89 GLU A C 1
ATOM 651 O O . GLU A 1 89 ? 1.771 23.516 -12.523 1 91.31 89 GLU A O 1
ATOM 656 N N . ARG A 1 90 ? 3.229 22.734 -11.109 1 94.44 90 ARG A N 1
ATOM 657 C CA . ARG A 1 90 ? 3.311 21.391 -11.633 1 94.44 90 ARG A CA 1
ATOM 658 C C . ARG A 1 90 ? 3.686 20.391 -10.539 1 94.44 90 ARG A C 1
ATOM 660 O O . ARG A 1 90 ? 3.891 20.781 -9.383 1 94.44 90 ARG A O 1
ATOM 667 N N . TRP A 1 91 ? 3.705 19.141 -10.867 1 96.31 91 TRP A N 1
ATOM 668 C CA . TRP A 1 91 ? 4.156 18.156 -9.898 1 96.31 91 TRP A CA 1
ATOM 669 C C . TRP A 1 91 ? 5.668 18.234 -9.695 1 96.31 91 TRP A C 1
ATOM 671 O O . TRP A 1 91 ? 6.43 18.188 -10.664 1 96.31 91 TRP A O 1
ATOM 681 N N . LEU A 1 92 ? 6.074 18.375 -8.469 1 96.88 92 LEU A N 1
ATOM 682 C CA . LEU A 1 92 ? 7.48 18.516 -8.117 1 96.88 92 LEU A CA 1
ATOM 683 C C . LEU A 1 92 ? 7.898 17.453 -7.098 1 96.88 92 LEU A C 1
ATOM 685 O O . LEU A 1 92 ? 7.176 17.219 -6.125 1 96.88 92 LEU A O 1
ATOM 689 N N . VAL A 1 93 ? 9.023 16.844 -7.359 1 96 93 VAL A N 1
ATOM 690 C CA . VAL A 1 93 ? 9.594 15.945 -6.371 1 96 93 VAL A CA 1
ATOM 691 C C . VAL A 1 93 ? 10.18 16.75 -5.211 1 96 93 VAL A C 1
ATOM 693 O O . VAL A 1 93 ? 10.984 17.656 -5.418 1 96 93 VAL A O 1
ATOM 696 N N . ILE A 1 94 ? 9.766 16.422 -4.02 1 97.25 94 ILE A N 1
ATOM 697 C CA . ILE A 1 94 ? 10.18 17.203 -2.863 1 97.25 94 ILE A CA 1
ATOM 698 C C . ILE A 1 94 ? 11.141 16.391 -1.999 1 97.25 94 ILE A C 1
ATOM 700 O O . ILE A 1 94 ? 11.961 16.953 -1.272 1 97.25 94 ILE A O 1
ATOM 704 N N . SER A 1 95 ? 11.102 15.031 -2.133 1 96.81 95 SER A N 1
ATOM 705 C CA . SER A 1 95 ? 12.023 14.188 -1.368 1 96.81 95 SER A CA 1
ATOM 706 C C . SER A 1 95 ? 12.211 12.836 -2.033 1 96.81 95 SER A C 1
ATOM 708 O O . SER A 1 95 ? 11.367 12.391 -2.814 1 96.81 95 SER A O 1
ATOM 710 N N . ALA A 1 96 ? 13.32 12.227 -1.758 1 95.75 96 ALA A N 1
ATOM 711 C CA . ALA A 1 96 ? 13.648 10.859 -2.133 1 95.75 96 ALA A CA 1
ATOM 712 C C . ALA A 1 96 ? 14.32 10.117 -0.98 1 95.75 96 ALA A C 1
ATOM 714 O O . ALA A 1 96 ? 15.234 10.648 -0.346 1 95.75 96 ALA A O 1
ATOM 715 N N . ILE A 1 97 ? 13.836 8.977 -0.696 1 97.19 97 ILE A N 1
ATOM 716 C CA . ILE A 1 97 ? 14.453 8.109 0.298 1 97.19 97 ILE A CA 1
ATOM 717 C C . ILE A 1 97 ? 14.672 6.719 -0.301 1 97.19 97 ILE A C 1
ATOM 719 O O . ILE A 1 97 ? 13.727 6.082 -0.78 1 97.19 97 ILE A O 1
ATOM 723 N N . VAL A 1 98 ? 15.898 6.242 -0.292 1 96.19 98 VAL A N 1
ATOM 724 C CA . VAL A 1 98 ? 16.203 4.973 -0.944 1 96.19 98 VAL A CA 1
ATOM 725 C C . VAL A 1 98 ? 17.109 4.133 -0.037 1 96.19 98 VAL A C 1
ATOM 727 O O . VAL A 1 98 ? 17.672 4.645 0.929 1 96.19 98 VAL A O 1
ATOM 730 N N . SER A 1 99 ? 17.188 2.873 -0.288 1 96.62 99 SER A N 1
ATOM 731 C CA . SER A 1 99 ? 18.141 1.968 0.346 1 96.62 99 SER A CA 1
ATOM 732 C C . SER A 1 99 ? 18.438 0.763 -0.541 1 96.62 99 SER A C 1
ATOM 734 O O . SER A 1 99 ? 17.781 0.557 -1.558 1 96.62 99 SER A O 1
ATOM 736 N N . ALA A 1 100 ? 19.406 0.104 -0.168 1 94.62 100 ALA A N 1
ATOM 737 C CA . ALA A 1 100 ? 19.781 -1.112 -0.887 1 94.62 100 ALA A CA 1
ATOM 738 C C . ALA A 1 100 ? 18.688 -2.18 -0.751 1 94.62 100 ALA A C 1
ATOM 740 O O . ALA A 1 100 ? 18.047 -2.293 0.297 1 94.62 100 ALA A O 1
ATOM 741 N N . VAL A 1 101 ? 18.516 -2.906 -1.854 1 93.5 101 VAL A N 1
ATOM 742 C CA . VAL A 1 101 ? 17.531 -3.98 -1.876 1 93.5 101 VAL A CA 1
ATOM 743 C C . VAL A 1 101 ? 18.156 -5.273 -1.365 1 93.5 101 VAL A C 1
ATOM 745 O O . VAL A 1 101 ? 19.25 -5.66 -1.811 1 93.5 101 VAL A O 1
ATOM 748 N N . VAL A 1 102 ? 17.516 -5.879 -0.417 1 91.25 102 VAL A N 1
ATOM 749 C CA . VAL A 1 102 ? 17.828 -7.227 0.044 1 91.25 102 VAL A CA 1
ATOM 750 C C . VAL A 1 102 ? 16.625 -8.141 -0.176 1 91.25 102 VAL A C 1
ATOM 752 O O . VAL A 1 102 ? 15.594 -8 0.486 1 91.25 102 VAL A O 1
ATOM 755 N N . PRO A 1 103 ? 16.719 -9.094 -1.072 1 85.56 103 PRO A N 1
ATOM 756 C CA . PRO A 1 103 ? 15.586 -9.969 -1.404 1 85.56 103 PRO A CA 1
ATOM 757 C C . PRO A 1 103 ? 15.07 -10.75 -0.198 1 85.56 103 PRO A C 1
ATOM 759 O O . PRO A 1 103 ? 15.867 -11.203 0.633 1 85.56 103 PRO A O 1
ATOM 762 N N . GLY A 1 104 ? 13.719 -10.938 -0.148 1 87.69 104 GLY A N 1
ATOM 763 C CA . GLY A 1 104 ? 13.086 -11.805 0.833 1 87.69 104 GLY A CA 1
ATOM 764 C C . GLY A 1 104 ? 13.234 -11.305 2.256 1 87.69 104 GLY A C 1
ATOM 765 O O . GLY A 1 104 ? 13.156 -12.086 3.207 1 87.69 104 GLY A O 1
ATOM 766 N N . ALA A 1 105 ? 13.25 -9.977 2.461 1 88.25 105 ALA A N 1
ATOM 767 C CA . ALA A 1 105 ? 13.719 -9.484 3.754 1 88.25 105 ALA A CA 1
ATOM 768 C C . ALA A 1 105 ? 12.555 -8.969 4.598 1 88.25 105 ALA A C 1
ATOM 770 O O . ALA A 1 105 ? 12.727 -8.68 5.789 1 88.25 105 ALA A O 1
ATOM 771 N N . VAL A 1 106 ? 11.375 -8.898 4.098 1 97.12 106 VAL A N 1
ATOM 772 C CA . VAL A 1 106 ? 10.305 -8.289 4.883 1 97.12 106 VAL A CA 1
ATOM 773 C C . VAL A 1 106 ? 9.383 -9.375 5.43 1 97.12 106 VAL A C 1
ATOM 775 O O . VAL A 1 106 ? 8.758 -10.109 4.66 1 97.12 106 VAL A O 1
ATOM 778 N N . SER A 1 107 ? 9.211 -9.477 6.738 1 95.88 107 SER A N 1
ATOM 779 C CA . SER A 1 107 ? 8.367 -10.422 7.461 1 95.88 107 SER A CA 1
ATOM 780 C C . SER A 1 107 ? 7.199 -9.711 8.141 1 95.88 107 SER A C 1
ATOM 782 O O . SER A 1 107 ? 7.156 -8.484 8.188 1 95.88 107 SER A O 1
ATOM 784 N N . PRO A 1 108 ? 6.227 -10.492 8.641 1 96.94 108 PRO A N 1
ATOM 785 C CA . PRO A 1 108 ? 5.148 -9.867 9.414 1 96.94 108 PRO A CA 1
ATOM 786 C C . PRO A 1 108 ? 5.66 -9.047 10.594 1 96.94 108 PRO A C 1
ATOM 788 O O . PRO A 1 108 ? 5.086 -8 10.914 1 96.94 108 PRO A O 1
ATOM 791 N N . ALA A 1 109 ? 6.684 -9.531 11.227 1 96.12 109 ALA A N 1
ATOM 792 C CA . ALA A 1 109 ? 7.266 -8.781 12.344 1 96.12 109 ALA A CA 1
ATOM 793 C C . ALA A 1 109 ? 7.766 -7.418 11.883 1 96.12 109 ALA A C 1
ATOM 795 O O . ALA A 1 109 ? 7.648 -6.43 12.617 1 96.12 109 ALA A O 1
ATOM 796 N N . ASP A 1 110 ? 8.328 -7.336 10.719 1 97.12 110 ASP A N 1
ATOM 797 C CA . ASP A 1 110 ? 8.812 -6.07 10.164 1 97.12 110 ASP A CA 1
ATOM 798 C C . ASP A 1 110 ? 7.652 -5.109 9.914 1 97.12 110 ASP A C 1
ATOM 800 O O . ASP A 1 110 ? 7.754 -3.916 10.203 1 97.12 110 ASP A O 1
ATOM 804 N N . VAL A 1 111 ? 6.559 -5.652 9.344 1 98.25 111 VAL A N 1
ATOM 805 C CA . VAL A 1 111 ? 5.371 -4.84 9.109 1 98.25 111 VAL A CA 1
ATOM 806 C C . VAL A 1 111 ? 4.832 -4.309 10.43 1 98.25 111 VAL A C 1
ATOM 808 O O . VAL A 1 111 ? 4.504 -3.123 10.547 1 98.25 111 VAL A O 1
ATOM 811 N N . GLY A 1 112 ? 4.758 -5.16 11.398 1 97.62 112 GLY A N 1
ATOM 812 C CA . GLY A 1 112 ? 4.285 -4.758 12.719 1 97.62 112 GLY A CA 1
ATOM 813 C C . GLY A 1 112 ? 5.125 -3.662 13.344 1 97.62 112 GLY A C 1
ATOM 814 O O . GLY A 1 112 ? 4.59 -2.717 13.922 1 97.62 112 GLY A O 1
ATOM 815 N N . ALA A 1 113 ? 6.418 -3.771 13.258 1 97.62 113 ALA A N 1
ATOM 816 C CA . ALA A 1 113 ? 7.324 -2.775 13.828 1 97.62 113 ALA A CA 1
ATOM 817 C C . ALA A 1 113 ? 7.141 -1.42 13.148 1 97.62 113 ALA A C 1
ATOM 819 O O . ALA A 1 113 ? 7.105 -0.385 13.82 1 97.62 113 ALA A O 1
ATOM 820 N N . LEU A 1 114 ? 7.023 -1.414 11.852 1 98.62 114 LEU A N 1
ATOM 821 C CA . LEU A 1 114 ? 6.82 -0.189 11.086 1 98.62 114 LEU A CA 1
ATOM 822 C C . LEU A 1 114 ? 5.516 0.489 11.484 1 98.62 114 LEU A C 1
ATOM 824 O O . LEU A 1 114 ? 5.5 1.681 11.805 1 98.62 114 LEU A O 1
ATOM 828 N N . ILE A 1 115 ? 4.465 -0.301 11.492 1 98.5 115 ILE A N 1
ATOM 829 C CA . ILE A 1 115 ? 3.135 0.22 11.797 1 98.5 115 ILE A CA 1
ATOM 830 C C . ILE A 1 115 ? 3.094 0.719 13.242 1 98.5 115 ILE A C 1
ATOM 832 O O . ILE A 1 115 ? 2.523 1.775 13.523 1 98.5 115 ILE A O 1
ATOM 836 N N . GLY A 1 116 ? 3.67 -0.013 14.094 1 97.12 116 GLY A N 1
ATOM 837 C CA . GLY A 1 116 ? 3.744 0.411 15.484 1 97.12 116 GLY A CA 1
ATOM 838 C C . GLY A 1 116 ? 4.449 1.743 15.664 1 97.12 116 GLY A C 1
ATOM 839 O O . GLY A 1 116 ? 3.988 2.596 16.422 1 97.12 116 GLY A O 1
ATOM 840 N N . ALA A 1 117 ? 5.516 1.929 15 1 97.44 117 ALA A N 1
ATOM 841 C CA . ALA A 1 117 ? 6.266 3.178 15.094 1 97.44 117 ALA A CA 1
ATOM 842 C C . ALA A 1 117 ? 5.43 4.359 14.609 1 97.44 117 ALA A C 1
ATOM 844 O O . ALA A 1 117 ? 5.41 5.418 15.242 1 97.44 117 ALA A O 1
ATOM 845 N N . CYS A 1 118 ? 4.734 4.176 13.531 1 98.38 118 CYS A N 1
ATOM 846 C CA . CYS A 1 118 ? 3.957 5.266 12.953 1 98.38 118 CYS A CA 1
ATOM 847 C C . CYS A 1 118 ? 2.717 5.555 13.789 1 98.38 118 CYS A C 1
ATOM 849 O O . CYS A 1 118 ? 2.361 6.715 14 1 98.38 118 CYS A O 1
ATOM 851 N N . TRP A 1 119 ? 2.09 4.508 14.25 1 97.94 119 TRP A N 1
ATOM 852 C CA . TRP A 1 119 ? 0.824 4.691 14.953 1 97.94 119 TRP A CA 1
ATOM 853 C C . TRP A 1 119 ? 1.062 5.133 16.391 1 97.94 119 TRP A C 1
ATOM 855 O O . TRP A 1 119 ? 0.515 6.145 16.844 1 97.94 119 TRP A O 1
ATOM 865 N N . ASP A 1 120 ? 1.887 4.391 17.141 1 95.12 120 ASP A N 1
ATOM 866 C CA . ASP A 1 120 ? 2.145 4.684 18.547 1 95.12 120 ASP A CA 1
ATOM 867 C C . ASP A 1 120 ? 3.096 5.867 18.703 1 95.12 120 ASP A C 1
ATOM 869 O O . ASP A 1 120 ? 3.006 6.621 19.672 1 95.12 120 ASP A O 1
ATOM 873 N N . GLY A 1 121 ? 3.965 5.961 17.828 1 96.38 121 GLY A N 1
ATOM 874 C CA . GLY A 1 121 ? 4.891 7.082 17.859 1 96.38 121 GLY A CA 1
ATOM 875 C C . GLY A 1 121 ? 4.277 8.375 17.359 1 96.38 121 GLY A C 1
ATOM 876 O O . GLY A 1 121 ? 4.012 9.289 18.141 1 96.38 121 GLY A O 1
ATOM 877 N N . TYR A 1 122 ? 3.836 8.359 16.109 1 98.12 122 TYR A N 1
ATOM 878 C CA . TYR A 1 122 ? 3.375 9.602 15.508 1 98.12 122 TYR A CA 1
ATOM 879 C C . TYR A 1 122 ? 1.909 9.859 15.828 1 98.12 122 TYR A C 1
ATOM 881 O O . TYR A 1 122 ? 1.576 10.852 16.484 1 98.12 122 TYR A O 1
ATOM 889 N N . CYS A 1 123 ? 1.009 9.039 15.438 1 97.5 123 CYS A N 1
ATOM 890 C CA . CYS A 1 123 ? -0.417 9.32 15.555 1 97.5 123 CYS A CA 1
ATOM 891 C C . CYS A 1 123 ? -0.805 9.594 17 1 97.5 123 CYS A C 1
ATOM 893 O O . CYS A 1 123 ? -1.53 10.547 17.297 1 97.5 123 CYS A O 1
ATOM 895 N N . SER A 1 124 ? -0.262 8.758 17.891 1 96.75 124 SER A N 1
ATOM 896 C CA . SER A 1 124 ? -0.543 8.945 19.312 1 96.75 124 SER A CA 1
ATOM 897 C C . SER A 1 124 ? 0.037 10.258 19.812 1 96.75 124 SER A C 1
ATOM 899 O O . SER A 1 124 ? -0.638 11.008 20.531 1 96.75 124 SER A O 1
ATOM 901 N N . ALA A 1 125 ? 1.274 10.578 19.5 1 97.75 125 ALA A N 1
ATOM 902 C CA . ALA A 1 125 ? 1.916 11.82 19.906 1 97.75 125 ALA A CA 1
ATOM 903 C C . ALA A 1 125 ? 1.196 13.039 19.328 1 97.75 125 ALA A C 1
ATOM 905 O O . ALA A 1 125 ? 1.028 14.047 20.016 1 97.75 125 ALA A O 1
ATOM 906 N N . ASN A 1 126 ? 0.814 12.93 18.078 1 97.56 126 ASN A N 1
ATOM 907 C CA . ASN A 1 126 ? 0.069 13.992 17.406 1 97.56 126 ASN A CA 1
ATOM 908 C C . ASN A 1 126 ? -1.25 14.281 18.109 1 97.56 126 ASN A C 1
ATOM 910 O O . ASN A 1 126 ? -1.593 15.445 18.344 1 97.56 126 ASN A O 1
ATOM 914 N N . ARG A 1 127 ? -1.958 13.242 18.469 1 96.06 127 ARG A N 1
ATOM 915 C CA . ARG A 1 127 ? -3.23 13.375 19.172 1 96.06 127 ARG A CA 1
ATOM 916 C C . ARG A 1 127 ? -3.037 14.039 20.531 1 96.06 127 ARG A C 1
ATOM 918 O O . ARG A 1 127 ? -3.848 14.875 20.938 1 96.06 127 ARG A O 1
ATOM 925 N N . ALA A 1 128 ? -1.988 13.75 21.188 1 96.31 128 ALA A N 1
ATOM 926 C CA . ALA A 1 128 ? -1.705 14.258 22.531 1 96.31 128 ALA A CA 1
ATOM 927 C C . ALA A 1 128 ? -1.015 15.617 22.469 1 96.31 128 ALA A C 1
ATOM 929 O O . ALA A 1 128 ? -0.734 16.234 23.5 1 96.31 128 ALA A O 1
ATOM 930 N N . CYS A 1 129 ? -0.691 16.078 21.312 1 97.38 129 CYS A N 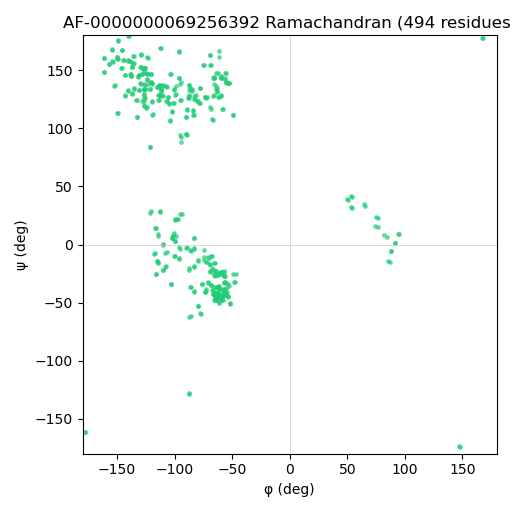1
ATOM 931 C CA . CYS A 1 129 ? 0.106 17.281 21.125 1 97.38 129 CYS A CA 1
ATOM 932 C C . CYS A 1 129 ? 1.41 17.203 21.922 1 97.38 129 CYS A C 1
ATOM 934 O O . CYS A 1 129 ? 1.779 18.156 22.609 1 97.38 129 CYS A O 1
ATOM 936 N N . ASP A 1 130 ? 2.02 16.031 21.891 1 97.88 130 ASP A N 1
ATOM 937 C CA . ASP A 1 130 ? 3.25 15.75 22.609 1 97.88 130 ASP A CA 1
ATOM 938 C C . ASP A 1 130 ? 4.477 15.953 21.734 1 97.88 130 ASP A C 1
ATOM 940 O O . ASP A 1 130 ? 4.926 15.023 21.062 1 97.88 130 ASP A O 1
ATOM 944 N N . GLY A 1 131 ? 5.031 17.109 21.781 1 97.56 131 GLY A N 1
ATOM 945 C CA . GLY A 1 131 ? 6.184 17.453 20.953 1 97.56 131 GLY A CA 1
ATOM 946 C C . GLY A 1 131 ? 7.398 16.594 21.25 1 97.56 131 GLY A C 1
ATOM 947 O O . GLY A 1 131 ? 8.164 16.25 20.344 1 97.56 131 GLY A O 1
ATOM 948 N N . ASP A 1 132 ? 7.594 16.234 22.5 1 97.81 132 ASP A N 1
ATOM 949 C CA . ASP A 1 132 ? 8.75 15.422 22.859 1 97.81 132 ASP A CA 1
ATOM 950 C C . ASP A 1 132 ? 8.68 14.047 22.188 1 97.81 132 ASP A C 1
ATOM 952 O O . ASP A 1 132 ? 9.672 13.57 21.641 1 97.81 132 ASP A O 1
ATOM 956 N N . LYS A 1 133 ? 7.566 13.43 22.203 1 97.69 133 LYS A N 1
ATOM 957 C CA . LYS A 1 133 ? 7.398 12.125 21.578 1 97.69 133 LYS A CA 1
ATOM 958 C C . LYS A 1 133 ? 7.488 12.234 20.062 1 97.69 133 LYS A C 1
ATOM 960 O O . LYS A 1 133 ? 7.984 11.32 19.391 1 97.69 133 LYS A O 1
ATOM 965 N N . MET A 1 134 ? 6.977 13.375 19.547 1 97.62 134 MET A N 1
ATOM 966 C CA . MET A 1 134 ? 7.145 13.617 18.125 1 97.62 134 MET A CA 1
ATOM 967 C C . MET A 1 134 ? 8.617 13.594 17.734 1 97.62 134 MET A C 1
ATOM 969 O O . MET A 1 134 ? 8.992 12.992 16.734 1 97.62 134 MET A O 1
ATOM 973 N N . ALA A 1 135 ? 9.438 14.18 18.547 1 97.56 135 ALA A N 1
ATOM 974 C CA . ALA A 1 135 ? 10.859 14.312 18.25 1 97.56 135 ALA A CA 1
ATOM 975 C C . ALA A 1 135 ? 11.555 12.961 18.312 1 97.56 135 ALA A C 1
ATOM 977 O O . ALA A 1 135 ? 12.656 12.797 17.766 1 97.56 135 ALA A O 1
ATOM 978 N N . GLU A 1 136 ? 10.938 11.992 18.906 1 97.19 136 GLU A N 1
ATOM 979 C CA . GLU A 1 136 ? 11.523 10.664 19.016 1 97.19 136 GLU A CA 1
ATOM 980 C C . GLU A 1 136 ? 11.273 9.844 17.75 1 97.19 136 GLU A C 1
ATOM 982 O O . GLU A 1 136 ? 11.969 8.859 17.5 1 97.19 136 GLU A O 1
ATOM 987 N N . ILE A 1 137 ? 10.281 10.242 16.953 1 98.19 137 ILE A N 1
ATOM 988 C CA . ILE A 1 137 ? 9.906 9.375 15.844 1 98.19 137 ILE A CA 1
ATOM 989 C C . ILE A 1 137 ? 10.18 10.094 14.523 1 98.19 137 ILE A C 1
ATOM 991 O O . ILE A 1 137 ? 10.391 9.453 13.492 1 98.19 137 ILE A O 1
ATOM 995 N N . PHE A 1 138 ? 10.172 11.406 14.539 1 98.62 138 PHE A N 1
ATOM 996 C CA . PHE A 1 138 ? 10.562 12.156 13.352 1 98.62 138 PHE A CA 1
ATOM 997 C C . PHE A 1 138 ? 12.062 12.43 13.352 1 98.62 138 PHE A C 1
ATOM 999 O O . PHE A 1 138 ? 12.578 13.086 14.258 1 98.62 138 PHE A O 1
ATOM 1006 N N . HIS A 1 139 ? 12.75 11.883 12.383 1 98.12 139 HIS A N 1
ATOM 1007 C CA . HIS A 1 139 ? 14.195 12.078 12.281 1 98.12 139 HIS A CA 1
ATOM 1008 C C . HIS A 1 139 ? 14.539 13.562 12.234 1 98.12 139 HIS A C 1
ATOM 1010 O O . HIS A 1 139 ? 13.828 14.352 11.609 1 98.12 139 HIS A O 1
ATOM 1016 N N . PRO A 1 140 ? 15.656 13.977 12.766 1 97.44 140 PRO A N 1
ATOM 1017 C CA . PRO A 1 140 ? 16.016 15.398 12.789 1 97.44 140 PRO A CA 1
ATOM 1018 C C . PRO A 1 140 ? 16.125 16 11.391 1 97.44 140 PRO A C 1
ATOM 1020 O O . PRO A 1 140 ? 15.891 17.203 11.219 1 97.44 140 PRO A O 1
ATOM 1023 N N . LEU A 1 141 ? 16.391 15.203 10.398 1 96.75 141 LEU A N 1
ATOM 1024 C CA . LEU A 1 141 ? 16.516 15.68 9.031 1 96.75 141 LEU A CA 1
ATOM 1025 C C . LEU A 1 141 ? 15.172 15.672 8.312 1 96.75 141 LEU A C 1
ATOM 1027 O O . LEU A 1 141 ? 15.078 16.094 7.16 1 96.75 141 LEU A O 1
ATOM 1031 N N . CYS A 1 142 ? 14.18 15.211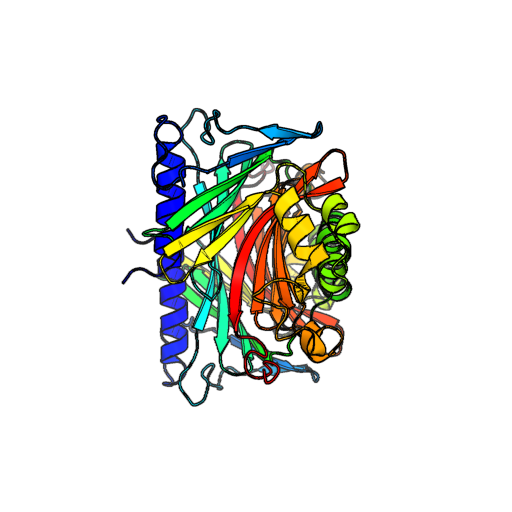 9 1 97.75 142 CYS A N 1
ATOM 1032 C CA . CYS A 1 142 ? 12.867 15.102 8.391 1 97.75 142 CYS A CA 1
ATOM 1033 C C . CYS A 1 142 ? 12.297 16.469 8.055 1 97.75 142 CYS A C 1
ATOM 1035 O O . CYS A 1 142 ? 12.477 17.422 8.82 1 97.75 142 CYS A O 1
ATOM 1037 N N . ARG A 1 143 ? 11.609 16.562 6.988 1 97.69 143 ARG A N 1
ATOM 1038 C CA . ARG A 1 143 ? 10.805 17.719 6.633 1 97.69 143 ARG A CA 1
ATOM 1039 C C . ARG A 1 143 ? 9.336 17.359 6.469 1 97.69 143 ARG A C 1
ATOM 1041 O O . ARG A 1 143 ? 9.016 16.281 5.941 1 97.69 143 ARG A O 1
ATOM 1048 N N . LEU A 1 144 ? 8.539 18.219 6.941 1 98.56 144 LEU A N 1
ATOM 1049 C CA . LEU A 1 144 ? 7.102 18.141 6.719 1 98.56 144 LEU A CA 1
ATOM 1050 C C . LEU A 1 144 ? 6.672 19.078 5.594 1 98.56 144 LEU A C 1
ATOM 1052 O O . LEU A 1 144 ? 7.004 20.266 5.605 1 98.56 144 LEU A O 1
ATOM 1056 N N . THR A 1 145 ? 5.93 18.5 4.645 1 98.75 145 THR A N 1
ATOM 1057 C CA . THR A 1 145 ? 5.625 19.297 3.463 1 98.75 145 THR A CA 1
ATOM 1058 C C . THR A 1 145 ? 4.176 19.109 3.033 1 98.75 145 THR A C 1
ATOM 1060 O O . THR A 1 145 ? 3.596 18.047 3.258 1 98.75 145 THR A O 1
ATOM 1063 N N . PHE A 1 146 ? 3.592 20.141 2.508 1 98.06 146 PHE A N 1
ATOM 1064 C CA . PHE A 1 146 ? 2.289 20.031 1.86 1 98.06 146 PHE A CA 1
ATOM 1065 C C . PHE A 1 146 ? 2.111 21.125 0.817 1 98.06 146 PHE A C 1
ATOM 1067 O O . PHE A 1 146 ? 2.838 22.125 0.828 1 98.06 146 PHE A O 1
ATOM 1074 N N . ALA A 1 147 ? 1.253 20.891 -0.096 1 97.12 147 ALA A N 1
ATOM 1075 C CA . ALA A 1 147 ? 0.878 21.875 -1.102 1 97.12 147 ALA A CA 1
ATOM 1076 C C . ALA A 1 147 ? -0.486 22.484 -0.79 1 97.12 147 ALA A C 1
ATOM 1078 O O . ALA A 1 147 ? -1.351 21.828 -0.21 1 97.12 147 ALA A O 1
ATOM 1079 N N . THR A 1 148 ? -0.612 23.75 -1.141 1 94.31 148 THR A N 1
ATOM 1080 C CA . THR A 1 148 ? -1.914 24.391 -1.052 1 94.31 148 THR A CA 1
ATOM 1081 C C . THR A 1 148 ? -2.625 24.375 -2.402 1 94.31 148 THR A C 1
ATOM 1083 O O . THR A 1 148 ? -1.999 24.125 -3.434 1 94.31 148 THR A O 1
ATOM 1086 N N . GLU A 1 149 ? -3.92 24.672 -2.375 1 90.44 149 GLU A N 1
ATOM 1087 C CA . GLU A 1 149 ? -4.703 24.703 -3.605 1 90.44 149 GLU A CA 1
ATOM 1088 C C . GLU A 1 149 ? -4.211 25.797 -4.543 1 90.44 149 GLU A C 1
ATOM 1090 O O . GLU A 1 149 ? -4.402 25.719 -5.758 1 90.44 149 GLU A O 1
ATOM 1095 N N . GLU A 1 150 ? -3.557 26.766 -3.965 1 91.88 150 GLU A N 1
ATOM 1096 C CA . GLU A 1 150 ? -3.043 27.875 -4.754 1 91.88 150 GLU A CA 1
ATOM 1097 C C . GLU A 1 150 ? -1.701 27.531 -5.391 1 91.88 150 GLU A C 1
ATOM 1099 O O . GLU A 1 150 ? -1.139 28.328 -6.145 1 91.88 150 GLU A O 1
ATOM 1104 N N . GLY A 1 151 ? -1.224 26.375 -5.078 1 92 151 GLY A N 1
ATOM 1105 C CA . GLY A 1 151 ? -0.005 25.922 -5.73 1 92 151 GLY A CA 1
ATOM 1106 C C . GLY A 1 151 ? 1.248 26.234 -4.934 1 92 151 GLY A C 1
ATOM 1107 O O . GLY A 1 151 ? 2.361 26.109 -5.449 1 92 151 GLY A O 1
ATOM 1108 N N . THR A 1 152 ? 1.049 26.672 -3.742 1 96.12 152 THR A N 1
ATOM 1109 C CA . THR A 1 152 ? 2.191 26.938 -2.871 1 96.12 152 THR A CA 1
ATOM 1110 C C . THR A 1 152 ? 2.617 25.656 -2.146 1 96.12 152 THR A C 1
ATOM 1112 O O . THR A 1 152 ? 1.774 24.906 -1.652 1 96.12 152 THR A O 1
ATOM 1115 N N . ILE A 1 153 ? 3.916 25.406 -2.152 1 97.81 153 ILE A N 1
ATOM 1116 C CA . ILE A 1 153 ? 4.469 24.281 -1.4 1 97.81 153 ILE A CA 1
ATOM 1117 C C . ILE A 1 153 ? 5.078 24.781 -0.096 1 97.81 153 ILE A C 1
ATOM 1119 O O . ILE A 1 153 ? 5.945 25.672 -0.108 1 97.81 153 ILE A O 1
ATOM 1123 N N . VAL A 1 154 ? 4.613 24.297 0.96 1 97.94 154 VAL A N 1
ATOM 1124 C CA . VAL A 1 154 ? 5.074 24.656 2.297 1 97.94 154 VAL A CA 1
ATOM 1125 C C . VAL A 1 154 ? 6.027 23.578 2.822 1 97.94 154 VAL A C 1
ATOM 1127 O O . VAL A 1 154 ? 5.75 22.391 2.703 1 97.94 154 VAL A O 1
ATOM 1130 N N . ILE A 1 155 ? 7.121 24.031 3.373 1 98.44 155 ILE A N 1
ATOM 1131 C CA . ILE A 1 155 ? 8.141 23.156 3.943 1 98.44 155 ILE A CA 1
ATOM 1132 C C . ILE A 1 155 ? 8.438 23.578 5.379 1 98.44 155 ILE A C 1
ATOM 1134 O O . ILE A 1 155 ? 8.703 24.766 5.641 1 98.44 155 ILE A O 1
ATOM 1138 N N . MET A 1 156 ? 8.398 22.641 6.258 1 98.06 156 MET A N 1
ATOM 1139 C CA . MET A 1 156 ? 8.711 22.875 7.668 1 98.06 156 MET A CA 1
ATOM 1140 C C . MET A 1 156 ? 9.789 21.906 8.148 1 98.06 156 MET A C 1
ATOM 1142 O O . MET A 1 156 ? 9.773 20.734 7.801 1 98.06 156 MET A O 1
ATOM 1146 N N . SER A 1 157 ? 10.711 22.406 8.914 1 98.31 157 SER A N 1
ATOM 1147 C CA . SER A 1 157 ? 11.711 21.531 9.531 1 98.31 157 SER A CA 1
ATOM 1148 C C . SER A 1 157 ? 11.086 20.641 10.594 1 98.31 157 SER A C 1
ATOM 1150 O O . SER A 1 157 ? 9.977 20.906 11.062 1 98.31 157 SER A O 1
ATOM 1152 N N . GLN A 1 158 ? 11.844 19.625 10.898 1 98.31 158 GLN A N 1
ATOM 1153 C CA . GLN A 1 158 ? 11.422 18.75 11.984 1 98.31 158 GLN A CA 1
ATOM 1154 C C . GLN A 1 158 ? 11.203 19.547 13.273 1 98.31 158 GLN A C 1
ATOM 1156 O O . GLN A 1 158 ? 10.188 19.375 13.953 1 98.31 158 GLN A O 1
ATOM 1161 N N . GLU A 1 159 ? 12.047 20.438 13.625 1 98.31 159 GLU A N 1
ATOM 1162 C CA . GLU A 1 159 ? 11.961 21.234 14.844 1 98.31 159 GLU A CA 1
ATOM 1163 C C . GLU A 1 159 ? 10.727 22.141 14.836 1 98.31 159 GLU A C 1
ATOM 1165 O O . GLU A 1 159 ? 10 22.219 15.828 1 98.31 159 GLU A O 1
ATOM 1170 N N . ASP A 1 160 ? 10.523 22.781 13.711 1 98.19 160 ASP A N 1
ATOM 1171 C CA . ASP A 1 160 ? 9.367 23.672 13.594 1 98.19 160 ASP A CA 1
ATOM 1172 C C . ASP A 1 160 ? 8.062 22.875 13.727 1 98.19 160 ASP A C 1
ATOM 1174 O O . ASP A 1 160 ? 7.113 23.344 14.359 1 98.19 160 ASP A O 1
ATOM 1178 N N . PHE A 1 161 ? 8.07 21.766 13.117 1 98.38 161 PHE A N 1
ATOM 1179 C CA . PHE A 1 161 ? 6.871 20.953 13.164 1 98.38 161 PHE A CA 1
ATOM 1180 C C . PHE A 1 161 ? 6.602 20.469 14.586 1 98.38 161 PHE A C 1
ATOM 1182 O O . PHE A 1 161 ? 5.457 20.469 15.047 1 98.38 161 PHE A O 1
ATOM 1189 N N . VAL A 1 162 ? 7.598 19.969 15.211 1 98.19 162 VAL A N 1
ATOM 1190 C CA . VAL A 1 162 ? 7.48 19.516 16.594 1 98.19 162 VAL A CA 1
ATOM 1191 C C . VAL A 1 162 ? 6.91 20.625 17.469 1 98.19 162 VAL A C 1
ATOM 1193 O O . VAL A 1 162 ? 5.992 20.406 18.25 1 98.19 162 VAL A O 1
ATOM 1196 N N . GLU A 1 163 ? 7.379 21.828 17.328 1 98.06 163 GLU A N 1
ATOM 1197 C CA . GLU A 1 163 ? 6.875 22.969 18.094 1 98.06 163 GLU A CA 1
ATOM 1198 C C . GLU A 1 163 ? 5.43 23.281 17.719 1 98.06 163 GLU A C 1
ATOM 1200 O O . GLU A 1 163 ? 4.617 23.625 18.578 1 98.06 163 GLU A O 1
ATOM 1205 N N . LYS A 1 164 ? 5.164 23.219 16.453 1 97.5 164 LYS A N 1
ATOM 1206 C CA . LYS A 1 164 ? 3.797 23.453 15.992 1 97.5 164 LYS A CA 1
ATOM 1207 C C . LYS A 1 164 ? 2.826 22.469 16.641 1 97.5 164 LYS A C 1
ATOM 1209 O O . LYS A 1 164 ? 1.719 22.844 17.016 1 97.5 164 LYS A O 1
ATOM 1214 N N . VAL A 1 165 ? 3.201 21.25 16.75 1 97.19 165 VAL A N 1
ATOM 1215 C CA . VAL A 1 165 ? 2.367 20.219 17.375 1 97.19 165 VAL A CA 1
ATOM 1216 C C . VAL A 1 165 ? 2.215 20.531 18.859 1 97.19 165 VAL A C 1
ATOM 1218 O O . VAL A 1 165 ? 1.109 20.469 19.406 1 97.19 165 VAL A O 1
ATOM 1221 N N . ARG A 1 166 ? 3.311 20.922 19.484 1 97.25 166 ARG A N 1
ATOM 1222 C CA . ARG A 1 166 ? 3.322 21.219 20.906 1 97.25 166 ARG A CA 1
ATOM 1223 C C . ARG A 1 166 ? 2.314 22.328 21.234 1 97.25 166 ARG A C 1
ATOM 1225 O O . ARG A 1 166 ? 1.651 22.266 22.281 1 97.25 166 ARG A O 1
ATOM 1232 N N . SER A 1 167 ? 2.209 23.297 20.359 1 97.31 167 SER A N 1
ATOM 1233 C CA . SER A 1 167 ? 1.376 24.469 20.609 1 97.31 167 SER A CA 1
ATOM 1234 C C . SER A 1 167 ? 0.181 24.5 19.656 1 97.31 167 SER A C 1
ATOM 1236 O O . SER A 1 167 ? -0.31 25.578 19.312 1 97.31 167 SER A O 1
ATOM 1238 N N . ARG A 1 168 ? -0.304 23.438 19.188 1 96.94 168 ARG A N 1
ATOM 1239 C CA . ARG A 1 168 ? -1.271 23.312 18.109 1 96.94 168 ARG A CA 1
ATOM 1240 C C . ARG A 1 168 ? -2.488 24.188 18.359 1 96.94 168 ARG A C 1
ATOM 1242 O O . ARG A 1 168 ? -2.846 25.016 17.516 1 96.94 168 ARG A O 1
ATOM 1249 N N . TYR A 1 169 ? -3.043 24.078 19.5 1 96.44 169 TYR A N 1
ATOM 1250 C CA . TYR A 1 169 ? -4.324 24.734 19.75 1 96.44 169 TYR A CA 1
ATOM 1251 C C . TYR A 1 169 ? -4.125 26.188 20.125 1 96.44 169 TYR A C 1
ATOM 1253 O O . TYR A 1 169 ? -5.094 26.891 20.438 1 96.44 169 TYR A O 1
ATOM 1261 N N . GLU A 1 170 ? -2.877 26.609 20.047 1 96.44 170 GLU A N 1
ATOM 1262 C CA . GLU A 1 170 ? -2.562 28.031 20.172 1 96.44 170 GLU A CA 1
ATOM 1263 C C . GLU A 1 170 ? -2.326 28.656 18.797 1 96.44 170 GLU A C 1
ATOM 1265 O O . GLU A 1 170 ? -2.246 29.875 18.672 1 96.44 170 GLU A O 1
ATOM 1270 N N . THR A 1 171 ? -2.232 27.812 17.766 1 95.88 171 THR A N 1
ATOM 1271 C CA . THR A 1 171 ? -1.985 28.312 16.422 1 95.88 171 THR A CA 1
ATOM 1272 C C . THR A 1 171 ? -3.248 28.953 15.844 1 95.88 171 THR A C 1
ATOM 1274 O O . THR A 1 171 ? -4.363 28.578 16.219 1 95.88 171 THR A O 1
ATOM 1277 N N . PRO A 1 172 ? -3.037 29.875 14.922 1 94.62 172 PRO A N 1
ATOM 1278 C CA . PRO A 1 172 ? -4.207 30.531 14.344 1 94.62 172 PRO A CA 1
ATOM 1279 C C . PRO A 1 172 ? -5.195 29.547 13.719 1 94.62 172 PRO A C 1
ATOM 1281 O O . PRO A 1 172 ? -6.41 29.75 13.812 1 94.62 172 PRO A O 1
ATOM 1284 N N . THR A 1 173 ? -4.75 28.516 13.195 1 94.31 173 THR A N 1
ATOM 1285 C CA . THR A 1 173 ? -5.582 27.547 12.484 1 94.31 173 THR A CA 1
ATOM 1286 C C . THR A 1 173 ? -6.438 26.75 13.469 1 94.31 173 THR A C 1
ATOM 1288 O O . THR A 1 173 ? -7.625 26.531 13.219 1 94.31 173 THR A O 1
ATOM 1291 N N . HIS A 1 174 ? -5.883 26.422 14.578 1 97.12 174 HIS A N 1
ATOM 1292 C CA . HIS A 1 174 ? -6.543 25.438 15.43 1 97.12 174 HIS A CA 1
ATOM 1293 C C . HIS A 1 174 ? -7.129 26.094 16.672 1 97.12 174 HIS A C 1
ATOM 1295 O O . HIS A 1 174 ? -8.023 25.547 17.312 1 97.12 174 HIS A O 1
ATOM 1301 N N . ARG A 1 175 ? -6.688 27.281 17.062 1 97.25 175 ARG A N 1
ATOM 1302 C CA . ARG A 1 175 ? -7.113 27.969 18.266 1 97.25 175 ARG A CA 1
ATOM 1303 C C . ARG A 1 175 ? -8.633 28.109 18.312 1 97.25 175 ARG A C 1
ATOM 1305 O O . ARG A 1 175 ? -9.258 27.844 19.344 1 97.25 175 ARG A O 1
ATOM 1312 N N . PRO A 1 176 ? -9.25 28.422 17.172 1 97.88 176 PRO A N 1
ATOM 1313 C CA . PRO A 1 176 ? -10.703 28.562 17.219 1 97.88 176 PRO A CA 1
ATOM 1314 C C . PRO A 1 176 ? -11.414 27.234 17.469 1 97.88 176 PRO A C 1
ATOM 1316 O O . PRO A 1 176 ? -12.617 27.203 17.734 1 97.88 176 PRO A O 1
ATOM 1319 N N . TYR A 1 177 ? -10.734 26.172 17.422 1 97.88 177 TYR A N 1
ATOM 1320 C CA . TYR A 1 177 ? -11.32 24.844 17.547 1 97.88 177 TYR A CA 1
ATOM 1321 C C . TYR A 1 177 ? -10.797 24.141 18.797 1 97.88 177 TYR A C 1
ATOM 1323 O O . TYR A 1 177 ? -10.969 22.922 18.953 1 97.88 177 TYR A O 1
ATOM 1331 N N . ALA A 1 178 ? -10.164 24.891 19.703 1 96.94 178 ALA A N 1
ATOM 1332 C CA . ALA A 1 178 ? -9.508 24.328 20.875 1 96.94 178 ALA A CA 1
ATOM 1333 C C . ALA A 1 178 ? -10.508 23.594 21.766 1 96.94 178 ALA A C 1
ATOM 1335 O O . ALA A 1 178 ? -10.148 22.641 22.469 1 96.94 178 ALA A O 1
ATOM 1336 N N . HIS A 1 179 ? -11.789 23.969 21.703 1 96.38 179 HIS A N 1
ATOM 1337 C CA . HIS A 1 179 ? -12.82 23.328 22.516 1 96.38 179 HIS A CA 1
ATOM 1338 C C . HIS A 1 179 ? -13.086 21.906 22.047 1 96.38 179 HIS A C 1
ATOM 1340 O O . HIS A 1 179 ? -13.719 21.109 22.766 1 96.38 179 HIS A O 1
ATOM 1346 N N . LEU A 1 180 ? -12.555 21.531 20.875 1 96.06 180 LEU A N 1
ATOM 1347 C CA . LEU A 1 180 ? -12.758 20.188 20.312 1 96.06 180 LEU A CA 1
ATOM 1348 C C . LEU A 1 180 ? -11.547 19.297 20.578 1 96.06 180 LEU A C 1
ATOM 1350 O O . LEU A 1 180 ? -11.539 18.125 20.188 1 96.06 180 LEU A O 1
ATOM 1354 N N . ARG A 1 181 ? -10.594 19.828 21.281 1 93.81 181 ARG A N 1
ATOM 1355 C CA . ARG A 1 181 ? -9.328 19.141 21.484 1 93.81 181 ARG A CA 1
ATOM 1356 C C . ARG A 1 181 ? -9.555 17.734 22.031 1 93.81 181 ARG A C 1
ATOM 1358 O O . ARG A 1 181 ? -8.867 16.781 21.625 1 93.81 181 ARG A O 1
ATOM 1365 N N . HIS A 1 182 ? -10.562 17.562 22.891 1 92.5 182 HIS A N 1
ATOM 1366 C CA . HIS A 1 182 ? -10.805 16.281 23.531 1 92.5 182 HIS A CA 1
ATOM 1367 C C . HIS A 1 182 ? -12.141 15.68 23.078 1 92.5 182 HIS A C 1
ATOM 1369 O O . HIS A 1 182 ? -12.617 14.711 23.656 1 92.5 182 HIS A O 1
ATOM 1375 N N . ASP A 1 183 ? -12.719 16.328 22.078 1 93.94 183 ASP A N 1
ATOM 1376 C CA . ASP A 1 183 ? -13.945 15.797 21.5 1 93.94 183 ASP A CA 1
ATOM 1377 C C . ASP A 1 183 ? -13.68 14.469 20.797 1 93.94 183 ASP A C 1
ATOM 1379 O O . ASP A 1 183 ? -12.781 14.375 19.969 1 93.94 183 ASP A O 1
ATOM 1383 N N . PRO A 1 184 ? -14.43 13.43 21.109 1 93.31 184 PRO A N 1
ATOM 1384 C CA . PRO A 1 184 ? -14.203 12.117 20.484 1 93.31 184 PRO A CA 1
ATOM 1385 C C . PRO A 1 184 ? -14.344 12.156 18.969 1 93.31 184 PRO A C 1
ATOM 1387 O O . PRO A 1 184 ? -13.734 11.344 18.266 1 93.31 184 PRO A O 1
ATOM 1390 N N . ARG A 1 185 ? -15.102 13.148 18.516 1 94.81 185 ARG A N 1
ATOM 1391 C CA . ARG A 1 185 ? -15.289 13.266 17.062 1 94.81 185 ARG A CA 1
ATOM 1392 C C . ARG A 1 185 ? -13.969 13.594 16.375 1 94.81 185 ARG A C 1
ATOM 1394 O O . ARG A 1 185 ? -13.781 13.266 15.203 1 94.81 185 ARG A O 1
ATOM 1401 N N . ALA A 1 186 ? -13.062 14.211 17.016 1 90.81 186 ALA A N 1
ATOM 1402 C CA . ALA A 1 186 ? -11.797 14.648 16.438 1 90.81 186 ALA A CA 1
ATOM 1403 C C . ALA A 1 186 ? -10.891 13.461 16.141 1 90.81 186 ALA A C 1
ATOM 1405 O O . ALA A 1 186 ? -10.172 13.445 15.141 1 90.81 186 ALA A O 1
ATOM 1406 N N . ALA A 1 187 ? -10.992 12.438 16.969 1 91.81 187 ALA A N 1
ATOM 1407 C CA . ALA A 1 187 ? -10.125 11.273 16.828 1 91.81 187 ALA A CA 1
ATOM 1408 C C . ALA A 1 187 ? -10.812 10.172 16.016 1 91.81 187 ALA A C 1
ATOM 1410 O O . ALA A 1 187 ? -10.188 9.172 15.664 1 91.81 187 ALA A O 1
ATOM 1411 N N . ALA A 1 188 ? -12.023 10.406 15.672 1 92.06 188 ALA A N 1
ATOM 1412 C CA . ALA A 1 188 ? -12.867 9.344 15.148 1 92.06 188 ALA A CA 1
ATOM 1413 C C . ALA A 1 188 ? -12.445 8.945 13.734 1 92.06 188 ALA A C 1
ATOM 1415 O O . ALA A 1 188 ? -12.812 7.871 13.25 1 92.06 188 ALA A O 1
ATOM 1416 N N . HIS A 1 189 ? -11.641 9.766 13.102 1 92.81 189 HIS A N 1
ATOM 1417 C CA . HIS A 1 189 ? -11.273 9.477 11.719 1 92.81 189 HIS A CA 1
ATOM 1418 C C . HIS A 1 189 ? -9.812 9.078 11.602 1 92.81 189 HIS A C 1
ATOM 1420 O O . HIS A 1 189 ? -9.312 8.82 10.5 1 92.81 189 HIS A O 1
ATOM 1426 N N . ASP A 1 190 ? -9.125 9.07 12.797 1 96.25 190 ASP A N 1
ATOM 1427 C CA . ASP A 1 190 ? -7.758 8.555 12.75 1 96.25 190 ASP A CA 1
ATOM 1428 C C . ASP A 1 190 ? -7.73 7.094 12.312 1 96.25 190 ASP A C 1
ATOM 1430 O O . ASP A 1 190 ? -8.477 6.27 12.836 1 96.25 190 ASP A O 1
ATOM 1434 N N . THR A 1 191 ? -6.957 6.789 11.32 1 97.75 191 THR A N 1
ATOM 1435 C CA . THR A 1 191 ? -6.953 5.422 10.812 1 97.75 191 THR A CA 1
ATOM 1436 C C . THR A 1 191 ? -5.688 5.152 10 1 97.75 191 THR A C 1
ATOM 1438 O O . THR A 1 191 ? -5.094 6.074 9.438 1 97.75 191 THR A O 1
ATOM 1441 N N . LEU A 1 192 ? -5.242 3.887 10.039 1 98.19 192 LEU A N 1
ATOM 1442 C CA . LEU A 1 192 ? -4.234 3.406 9.094 1 98.19 192 LEU A CA 1
ATOM 1443 C C . LEU A 1 192 ? -4.859 3.121 7.734 1 98.19 192 LEU A C 1
ATOM 1445 O O . LEU A 1 192 ? -5.941 2.537 7.652 1 98.19 192 LEU A O 1
ATOM 1449 N N . LEU A 1 193 ? -4.188 3.572 6.715 1 97.56 193 LEU A N 1
ATOM 1450 C CA . LEU A 1 193 ? -4.664 3.291 5.363 1 97.56 193 LEU A CA 1
ATOM 1451 C C . LEU A 1 193 ? -3.838 2.186 4.715 1 97.56 193 LEU A C 1
ATOM 1453 O O . LEU A 1 193 ? -4.344 1.442 3.871 1 97.56 193 LEU A O 1
ATOM 1457 N N . GLY A 1 194 ? -2.549 2.139 5.035 1 97.81 194 GLY A N 1
ATOM 1458 C CA . GLY A 1 194 ? -1.727 1.085 4.461 1 97.81 194 GLY A CA 1
ATOM 1459 C C . GLY A 1 194 ? -0.239 1.318 4.648 1 97.81 194 GLY A C 1
ATOM 1460 O O . GLY A 1 194 ? 0.165 2.289 5.293 1 97.81 194 GLY A O 1
ATOM 1461 N N . CYS A 1 195 ? 0.549 0.364 4.18 1 98.5 195 CYS A N 1
ATOM 1462 C CA . CYS A 1 195 ? 2.002 0.479 4.129 1 98.5 195 CYS A CA 1
ATOM 1463 C C . CYS A 1 195 ? 2.564 -0.252 2.914 1 98.5 195 CYS A C 1
ATOM 1465 O O . CYS A 1 195 ? 1.939 -1.182 2.4 1 98.5 195 CYS A O 1
ATOM 1467 N N . SER A 1 196 ? 3.664 0.183 2.432 1 98.25 196 SER A N 1
ATOM 1468 C CA . SER A 1 196 ? 4.359 -0.401 1.29 1 98.25 196 SER A CA 1
ATOM 1469 C C . SER A 1 196 ? 5.871 -0.342 1.473 1 98.25 196 SER A C 1
ATOM 1471 O O . SER A 1 196 ? 6.43 0.728 1.726 1 98.25 196 SER A O 1
ATOM 1473 N N . PHE A 1 197 ? 6.52 -1.452 1.306 1 98.44 197 PHE A N 1
ATOM 1474 C CA . PHE A 1 197 ? 7.973 -1.537 1.432 1 98.44 197 PHE A CA 1
ATOM 1475 C C . PHE A 1 197 ? 8.641 -1.408 0.069 1 98.44 197 PHE A C 1
ATOM 1477 O O . PHE A 1 197 ? 8.305 -2.135 -0.866 1 98.44 197 PHE A O 1
ATOM 1484 N N . ALA A 1 198 ? 9.531 -0.459 -0.013 1 97.56 198 ALA A N 1
ATOM 1485 C CA . ALA A 1 198 ? 10.406 -0.44 -1.182 1 97.56 198 ALA A CA 1
ATOM 1486 C C . ALA A 1 198 ? 11.594 -1.385 -0.994 1 97.56 198 ALA A C 1
ATOM 1488 O O . ALA A 1 198 ? 12.062 -1.998 -1.955 1 97.56 198 ALA A O 1
ATOM 1489 N N . THR A 1 199 ? 12.125 -1.396 0.157 1 97.56 199 THR A N 1
ATOM 1490 C CA . THR A 1 199 ? 13.125 -2.326 0.666 1 97.56 199 THR A CA 1
ATOM 1491 C C . THR A 1 199 ? 12.82 -2.709 2.111 1 97.56 199 THR A C 1
ATOM 1493 O O . THR A 1 199 ? 11.852 -2.221 2.699 1 97.56 199 THR A O 1
ATOM 1496 N N . ALA A 1 200 ? 13.672 -3.57 2.658 1 96.5 200 ALA A N 1
ATOM 1497 C CA . ALA A 1 200 ? 13.5 -3.961 4.055 1 96.5 200 ALA A CA 1
ATOM 1498 C C . ALA A 1 200 ? 13.703 -2.77 4.988 1 96.5 200 ALA A C 1
ATOM 1500 O O . ALA A 1 200 ? 13.242 -2.781 6.129 1 96.5 200 ALA A O 1
ATOM 1501 N N . ASP A 1 201 ? 14.32 -1.675 4.461 1 97.62 201 ASP A N 1
ATOM 1502 C CA . ASP A 1 201 ? 14.711 -0.578 5.34 1 97.62 201 ASP A CA 1
ATOM 1503 C C . ASP A 1 201 ? 13.977 0.708 4.98 1 97.62 201 ASP A C 1
ATOM 1505 O O . ASP A 1 201 ? 14.117 1.723 5.664 1 97.62 201 ASP A O 1
ATOM 1509 N N . VAL A 1 202 ? 13.242 0.727 3.904 1 98.5 202 VAL A N 1
ATOM 1510 C CA . VAL A 1 202 ? 12.539 1.926 3.467 1 98.5 202 VAL A CA 1
ATOM 1511 C C . VAL A 1 202 ? 11.102 1.574 3.105 1 98.5 202 VAL A C 1
ATOM 1513 O O . VAL A 1 202 ? 10.859 0.708 2.26 1 98.5 202 VAL A O 1
ATOM 1516 N N . ALA A 1 203 ? 10.203 2.244 3.732 1 98.69 203 ALA A N 1
ATOM 1517 C CA . ALA A 1 203 ? 8.789 1.959 3.539 1 98.69 203 ALA A CA 1
ATOM 1518 C C . ALA A 1 203 ? 7.957 3.238 3.594 1 98.69 203 ALA A C 1
ATOM 1520 O O . ALA A 1 203 ? 8.422 4.266 4.086 1 98.69 203 ALA A O 1
ATOM 1521 N N . MET A 1 204 ? 6.809 3.199 3.045 1 98.56 204 MET A N 1
ATOM 1522 C CA . MET A 1 204 ? 5.809 4.266 3.092 1 98.56 204 MET A CA 1
ATOM 1523 C C . MET A 1 204 ? 4.582 3.824 3.883 1 98.56 204 MET A C 1
ATOM 1525 O O . MET A 1 204 ? 4.078 2.717 3.689 1 98.56 204 MET A O 1
ATOM 1529 N N . VAL A 1 205 ? 4.176 4.617 4.828 1 98.81 205 VAL A N 1
ATOM 1530 C CA . VAL A 1 205 ? 2.936 4.395 5.566 1 98.81 205 VAL A CA 1
ATOM 1531 C C . VAL A 1 205 ? 1.955 5.527 5.285 1 98.81 205 VAL A C 1
ATOM 1533 O O . VAL A 1 205 ? 2.346 6.695 5.234 1 98.81 205 VAL A O 1
ATOM 1536 N N . THR A 1 206 ? 0.729 5.223 5.047 1 98.38 206 THR A N 1
ATOM 1537 C CA . THR A 1 206 ? -0.322 6.219 4.867 1 98.38 206 THR A CA 1
ATOM 1538 C C . THR A 1 206 ? -1.314 6.172 6.027 1 98.38 206 THR A C 1
ATOM 1540 O O . THR A 1 206 ? -1.757 5.094 6.43 1 98.38 206 THR A O 1
ATOM 1543 N N . VAL A 1 207 ? -1.62 7.332 6.57 1 98.31 207 VAL A N 1
ATOM 1544 C CA . VAL A 1 207 ? -2.531 7.438 7.703 1 98.31 207 VAL A CA 1
ATOM 1545 C C . VAL A 1 207 ? -3.434 8.656 7.535 1 98.31 207 VAL A C 1
ATOM 1547 O O . VAL A 1 207 ? -3.111 9.57 6.77 1 98.31 207 VAL A O 1
ATOM 1550 N N . LYS A 1 208 ? -4.555 8.641 8.203 1 97.31 208 LYS A N 1
ATOM 1551 C CA . LYS A 1 208 ? -5.359 9.836 8.453 1 97.31 208 LYS A CA 1
ATOM 1552 C C . LYS A 1 208 ? -5.305 10.242 9.922 1 97.31 208 LYS A C 1
ATOM 1554 O O . LYS A 1 208 ? -5.332 9.391 10.805 1 97.31 208 LYS A O 1
ATOM 1559 N N . VAL A 1 209 ? -5.164 11.492 10.117 1 97.12 209 VAL A N 1
ATOM 1560 C CA . VAL A 1 209 ? -5.207 12.047 11.469 1 97.12 209 VAL A CA 1
ATOM 1561 C C . VAL A 1 209 ? -5.965 13.375 11.453 1 97.12 209 VAL A C 1
ATOM 1563 O O . VAL A 1 209 ? -5.711 14.234 10.617 1 97.12 209 VAL A O 1
ATOM 1566 N N . GLY A 1 210 ? -6.875 13.539 12.391 1 95.94 210 GLY A N 1
ATOM 1567 C CA . GLY A 1 210 ? -7.734 14.711 12.375 1 95.94 210 GLY A CA 1
ATOM 1568 C C . GLY A 1 210 ? -7.5 15.633 13.555 1 95.94 210 GLY A C 1
ATOM 1569 O O . GLY A 1 210 ? -7.453 15.188 14.703 1 95.94 210 GLY A O 1
ATOM 1570 N N . HIS A 1 211 ? -7.293 16.891 13.266 1 97.06 211 HIS A N 1
ATOM 1571 C CA . HIS A 1 211 ? -7.395 18.031 14.164 1 97.06 211 HIS A CA 1
ATOM 1572 C C . HIS A 1 211 ? -8.203 19.172 13.539 1 97.06 211 HIS A C 1
ATOM 1574 O O . HIS A 1 211 ? -7.727 19.828 12.617 1 97.06 211 HIS A O 1
ATOM 1580 N N . PRO A 1 212 ? -9.336 19.328 14.102 1 96.56 212 PRO A N 1
ATOM 1581 C CA . PRO A 1 212 ? -10.133 20.391 13.469 1 96.56 212 PRO A CA 1
ATOM 1582 C C . PRO A 1 212 ? -9.375 21.719 13.367 1 96.56 212 PRO A C 1
ATOM 1584 O O . PRO A 1 212 ? -8.594 22.047 14.25 1 96.56 212 PRO A O 1
ATOM 1587 N N . PRO A 1 213 ? -9.586 22.359 12.148 1 97.25 213 PRO A N 1
ATOM 1588 C CA . PRO A 1 213 ? -10.602 22.078 11.133 1 97.25 213 PRO A CA 1
ATOM 1589 C C . PRO A 1 213 ? -10.07 21.219 9.992 1 97.25 213 PRO A C 1
ATOM 1591 O O . PRO A 1 213 ? -10.562 21.297 8.867 1 97.25 213 PRO A O 1
ATOM 1594 N N . CYS A 1 214 ? -8.984 20.484 10.273 1 96.5 214 CYS A N 1
ATOM 1595 C CA . CYS A 1 214 ? -8.344 19.75 9.195 1 96.5 214 CYS A CA 1
ATOM 1596 C C . CYS A 1 214 ? -8.312 18.25 9.492 1 96.5 214 CYS A C 1
ATOM 1598 O O . CYS A 1 214 ? -8.031 17.844 10.625 1 96.5 214 CYS A O 1
ATOM 1600 N N . LEU A 1 215 ? -8.68 17.422 8.492 1 96.56 215 LEU A N 1
ATOM 1601 C CA . LEU A 1 215 ? -8.344 16 8.43 1 96.56 215 LEU A CA 1
ATOM 1602 C C . LEU A 1 215 ? -7.199 15.75 7.449 1 96.56 215 LEU A C 1
ATOM 1604 O O . LEU A 1 215 ? -7.359 15.953 6.246 1 96.56 215 LEU A O 1
ATOM 1608 N N . TRP A 1 216 ? -6.109 15.32 7.992 1 96.81 216 TRP A N 1
ATOM 1609 C CA . TRP A 1 216 ? -4.914 15.141 7.176 1 96.81 216 TRP A CA 1
ATOM 1610 C C . TRP A 1 216 ? -4.797 13.695 6.691 1 96.81 216 TRP A C 1
ATOM 1612 O O . TRP A 1 216 ? -5.109 12.758 7.43 1 96.81 216 TRP A O 1
ATOM 1622 N N . THR A 1 217 ? -4.406 13.492 5.488 1 97.12 217 THR A N 1
ATOM 1623 C CA . THR A 1 217 ? -3.85 12.25 4.973 1 97.12 217 THR A CA 1
ATOM 1624 C C . THR A 1 217 ? -2.35 12.391 4.734 1 97.12 217 THR A C 1
ATOM 1626 O O . THR A 1 217 ? -1.912 13.273 3.992 1 97.12 217 THR A O 1
ATOM 1629 N N . ASP A 1 218 ? -1.613 11.523 5.363 1 98.5 218 ASP A N 1
ATOM 1630 C CA . ASP A 1 218 ? -0.16 11.648 5.359 1 98.5 218 ASP A CA 1
ATOM 1631 C C . ASP A 1 218 ? 0.493 10.523 4.562 1 98.5 218 ASP A C 1
ATOM 1633 O O . ASP A 1 218 ? 0.068 9.367 4.648 1 98.5 218 ASP A O 1
ATOM 1637 N N . LEU A 1 219 ? 1.417 10.875 3.732 1 98.69 219 LEU A N 1
ATOM 1638 C CA . LEU A 1 219 ? 2.465 9.984 3.24 1 98.69 219 LEU A CA 1
ATOM 1639 C C . LEU A 1 219 ? 3.689 10.039 4.148 1 98.69 219 LEU A C 1
ATOM 1641 O O . LEU A 1 219 ? 4.398 11.047 4.188 1 98.69 219 LEU A O 1
ATOM 1645 N N . LEU A 1 220 ? 3.918 8.984 4.871 1 98.88 220 LEU A N 1
ATOM 1646 C CA . LEU A 1 220 ? 5.066 8.898 5.766 1 98.88 220 LEU A CA 1
ATOM 1647 C C . LEU A 1 220 ? 6.156 8.016 5.172 1 98.88 220 LEU A C 1
ATOM 1649 O O . LEU A 1 220 ? 5.992 6.793 5.098 1 98.88 220 LEU A O 1
ATOM 1653 N N . CYS A 1 221 ? 7.195 8.633 4.715 1 98.81 221 CYS A N 1
ATOM 1654 C CA . CYS A 1 221 ? 8.352 7.84 4.32 1 98.81 221 CYS A CA 1
ATOM 1655 C C . CYS A 1 221 ? 9.211 7.488 5.527 1 98.81 221 CYS A C 1
ATOM 1657 O O . CYS A 1 221 ? 9.672 8.375 6.246 1 98.81 221 CYS A O 1
ATOM 1659 N N . CYS A 1 222 ? 9.453 6.238 5.695 1 98.81 222 CYS A N 1
ATOM 1660 C CA . CYS A 1 222 ? 10.141 5.738 6.879 1 98.81 222 CYS A CA 1
ATOM 1661 C C . CYS A 1 222 ? 11.422 5.004 6.504 1 98.81 222 CYS A C 1
ATOM 1663 O O . CYS A 1 222 ? 11.5 4.395 5.434 1 98.81 222 CYS A O 1
ATOM 1665 N N . ALA A 1 223 ? 12.375 5.109 7.348 1 98.62 223 ALA A N 1
ATOM 1666 C CA . ALA A 1 223 ? 13.633 4.391 7.203 1 98.62 223 ALA A CA 1
ATOM 1667 C C . ALA A 1 223 ? 14.016 3.684 8.5 1 98.62 223 ALA A C 1
ATOM 1669 O O . ALA A 1 223 ? 13.867 4.25 9.594 1 98.62 223 ALA A O 1
ATOM 1670 N N . LYS A 1 224 ? 14.375 2.477 8.352 1 97.31 224 LYS A N 1
ATOM 1671 C CA . LYS A 1 224 ? 14.93 1.744 9.492 1 97.31 224 LYS A CA 1
ATOM 1672 C C . LYS A 1 224 ? 16.422 2.018 9.648 1 97.31 224 LYS A C 1
ATOM 1674 O O . LYS A 1 224 ? 17.219 1.673 8.773 1 97.31 224 LYS A O 1
ATOM 1679 N N . LEU A 1 225 ? 16.734 2.686 10.688 1 97.25 225 LEU A N 1
ATOM 1680 C CA . LEU A 1 225 ? 18.109 3.08 10.977 1 97.25 225 LEU A CA 1
ATOM 1681 C C . LEU A 1 225 ? 18.578 2.496 12.305 1 97.25 225 LEU A C 1
ATOM 1683 O O . LEU A 1 225 ? 17.938 2.697 13.336 1 97.25 225 LEU A O 1
ATOM 1687 N N . MET A 1 226 ? 19.688 1.739 12.195 1 94.88 226 MET A N 1
ATOM 1688 C CA . MET A 1 226 ? 20.25 1.101 13.391 1 94.88 226 MET A CA 1
ATOM 1689 C C . MET A 1 226 ? 19.172 0.336 14.148 1 94.88 226 MET A C 1
ATOM 1691 O O . MET A 1 226 ? 19.016 0.501 15.359 1 94.88 226 MET A O 1
ATOM 1695 N N . GLY A 1 227 ? 18.312 -0.29 13.484 1 93.56 227 GLY A N 1
ATOM 1696 C CA . GLY A 1 227 ? 17.359 -1.238 14.031 1 93.56 227 GLY A CA 1
ATOM 1697 C C . GLY A 1 227 ? 16.047 -0.597 14.43 1 93.56 227 GLY A C 1
ATOM 1698 O O . GLY A 1 227 ? 15.133 -1.28 14.898 1 93.56 227 GLY A O 1
ATOM 1699 N N . ARG A 1 228 ? 15.961 0.65 14.211 1 95.44 228 ARG A N 1
ATOM 1700 C CA . ARG A 1 228 ? 14.711 1.303 14.586 1 95.44 228 ARG A CA 1
ATOM 1701 C C . ARG A 1 228 ? 14.148 2.115 13.43 1 95.44 228 ARG A C 1
ATOM 1703 O O . ARG A 1 228 ? 14.898 2.664 12.625 1 95.44 228 ARG A O 1
ATOM 1710 N N . TRP A 1 229 ? 12.812 2.277 13.383 1 97.75 229 TRP A N 1
ATOM 1711 C CA . TRP A 1 229 ? 12.141 3.029 12.328 1 97.75 229 TRP A CA 1
ATOM 1712 C C . TRP A 1 229 ? 12.07 4.512 12.68 1 97.75 229 TRP A C 1
ATOM 1714 O O . TRP A 1 229 ? 11.789 4.871 13.828 1 97.75 229 TRP A O 1
ATOM 1724 N N . TRP A 1 230 ? 12.328 5.344 11.727 1 98.31 230 TRP A N 1
ATOM 1725 C CA . TRP A 1 230 ? 12.172 6.793 11.758 1 98.31 230 TRP A CA 1
ATOM 1726 C C . TRP A 1 230 ? 11.266 7.266 10.625 1 98.31 230 TRP A C 1
ATOM 1728 O O . TRP A 1 230 ? 11.289 6.707 9.531 1 98.31 230 TRP A O 1
ATOM 1738 N N . ILE A 1 231 ? 10.461 8.25 10.914 1 98.75 231 ILE A N 1
ATOM 1739 C CA . ILE A 1 231 ? 9.859 9 9.812 1 98.75 231 ILE A CA 1
ATOM 1740 C C . ILE A 1 231 ? 10.859 10.023 9.281 1 98.75 231 ILE A C 1
ATOM 1742 O O . ILE A 1 231 ? 11.328 10.891 10.016 1 98.75 231 ILE A O 1
ATOM 1746 N N . VAL A 1 232 ? 11.156 9.969 7.996 1 98.56 232 VAL A N 1
ATOM 1747 C CA . VAL A 1 232 ? 12.234 10.797 7.461 1 98.56 232 VAL A CA 1
ATOM 1748 C C . VAL A 1 232 ? 11.656 11.82 6.492 1 98.56 232 VAL A C 1
ATOM 1750 O O . VAL A 1 232 ? 12.336 12.789 6.133 1 98.56 232 VAL A O 1
ATOM 1753 N N . ALA A 1 233 ? 10.477 11.625 6.078 1 98.44 233 ALA A N 1
ATOM 1754 C CA . ALA A 1 233 ? 9.742 12.609 5.293 1 98.44 233 ALA A CA 1
ATOM 1755 C C . ALA A 1 233 ? 8.234 12.461 5.504 1 98.44 233 ALA A C 1
ATOM 1757 O O . ALA A 1 233 ? 7.723 11.344 5.57 1 98.44 233 ALA A O 1
ATOM 1758 N N . LYS A 1 234 ? 7.59 13.516 5.652 1 98.69 234 LYS A N 1
ATOM 1759 C CA . LYS A 1 234 ? 6.133 13.562 5.727 1 98.69 234 LYS A CA 1
ATOM 1760 C C . LYS A 1 234 ? 5.562 14.555 4.711 1 98.69 234 LYS A C 1
ATOM 1762 O O . LYS A 1 234 ? 5.906 15.742 4.734 1 98.69 234 LYS A O 1
ATOM 1767 N N . SER A 1 235 ? 4.754 14.086 3.805 1 98.69 235 SER A N 1
ATOM 1768 C CA . SER A 1 235 ? 3.955 14.93 2.924 1 98.69 235 SER A CA 1
ATOM 1769 C C . SER A 1 235 ? 2.463 14.664 3.105 1 98.69 235 SER A C 1
ATOM 1771 O O . SER A 1 235 ? 2.047 13.516 3.27 1 98.69 235 SER A O 1
ATOM 1773 N N . SER A 1 236 ? 1.708 15.773 3.119 1 97.94 236 SER A N 1
ATOM 1774 C CA . SER A 1 236 ? 0.312 15.602 3.508 1 97.94 236 SER A CA 1
ATOM 1775 C C . SER A 1 236 ? -0.616 16.422 2.619 1 97.94 236 SER A C 1
ATOM 1777 O O . SER A 1 236 ? -0.173 17.344 1.936 1 97.94 236 SER A O 1
ATOM 1779 N N . CYS A 1 237 ? -1.831 15.977 2.588 1 96.62 237 CYS A N 1
ATOM 1780 C CA . CYS A 1 237 ? -2.971 16.781 2.178 1 96.62 237 CYS A CA 1
ATOM 1781 C C . CYS A 1 237 ? -4.031 16.828 3.271 1 96.62 237 CYS A C 1
ATOM 1783 O O . CYS A 1 237 ? -3.959 16.078 4.242 1 96.62 237 CYS A O 1
ATOM 1785 N N . SER A 1 238 ? -4.859 17.828 3.145 1 95.44 238 SER A N 1
ATOM 1786 C CA . SER A 1 238 ? -5.91 17.906 4.156 1 95.44 238 SER A CA 1
ATOM 1787 C C . SER A 1 238 ? -7.262 18.219 3.521 1 95.44 238 SER A C 1
ATOM 1789 O O . SER A 1 238 ? -7.332 18.688 2.383 1 95.44 238 SER A O 1
ATOM 1791 N N . GLU A 1 239 ? -8.32 17.844 4.18 1 94.62 239 GLU A N 1
ATOM 1792 C CA . GLU A 1 239 ? -9.703 18.203 3.869 1 94.62 239 GLU A CA 1
ATOM 1793 C C . GLU A 1 239 ? -10.398 18.797 5.082 1 94.62 239 GLU A C 1
ATOM 1795 O O . GLU A 1 239 ? -9.984 18.578 6.223 1 94.62 239 GLU A O 1
ATOM 1800 N N . PRO A 1 240 ? -11.398 19.672 4.801 1 95.94 240 PRO A N 1
ATOM 1801 C CA . PRO A 1 240 ? -12.133 20.234 5.934 1 95.94 240 PRO A CA 1
ATOM 1802 C C . PRO A 1 240 ? -12.727 19.156 6.844 1 95.94 240 PRO A C 1
ATOM 1804 O O . PRO A 1 240 ? -13.203 18.125 6.363 1 95.94 240 PRO A O 1
ATOM 1807 N N . PHE A 1 241 ? -12.609 19.453 8.062 1 96.38 241 PHE A N 1
ATOM 1808 C CA . PHE A 1 241 ? -13.039 18.516 9.094 1 96.38 241 PHE A CA 1
ATOM 1809 C C . PHE A 1 241 ? -13.516 19.266 10.336 1 96.38 241 PHE A C 1
ATOM 1811 O O . PHE A 1 241 ? -12.719 19.875 11.047 1 96.38 241 PHE A O 1
ATOM 1818 N N . LEU A 1 242 ? -14.852 19.156 10.633 1 96.88 242 LEU A N 1
ATOM 1819 C CA . LEU A 1 242 ? -15.5 19.875 11.734 1 96.88 242 LEU A CA 1
ATOM 1820 C C . LEU A 1 242 ? -15.234 21.375 11.648 1 96.88 242 LEU A C 1
AT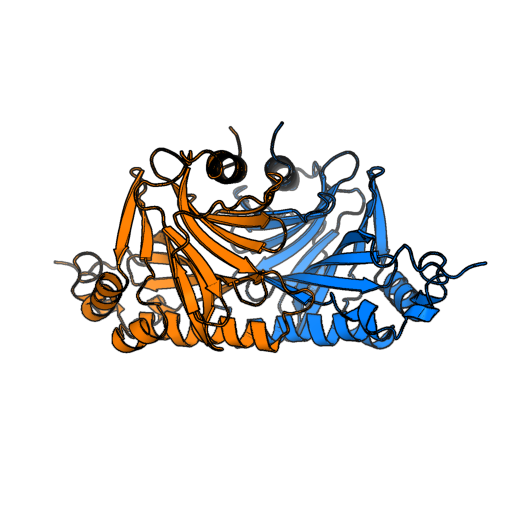OM 1822 O O . LEU A 1 242 ? -15.078 22.031 12.672 1 96.88 242 LEU A O 1
ATOM 1826 N N . ALA A 1 243 ? -15.117 21.812 10.445 1 96.31 243 ALA A N 1
ATOM 1827 C CA . ALA A 1 243 ? -14.789 23.219 10.227 1 96.31 243 ALA A CA 1
ATOM 1828 C C . ALA A 1 243 ? -15.953 24.125 10.625 1 96.31 243 ALA A C 1
ATOM 1830 O O . ALA A 1 243 ? -15.742 25.297 10.969 1 96.31 243 ALA A O 1
ATOM 1831 N N . GLU A 1 244 ? -17.094 23.578 10.633 1 95.38 244 GLU A N 1
ATOM 1832 C CA . GLU A 1 244 ? -18.312 24.312 10.977 1 95.38 244 GLU A CA 1
ATOM 1833 C C . GLU A 1 244 ? -18.391 24.578 12.477 1 95.38 244 GLU A C 1
ATOM 1835 O O . GLU A 1 244 ? -19.188 25.406 12.93 1 95.38 244 GLU A O 1
ATOM 1840 N N . GLU A 1 245 ? -17.578 23.938 13.242 1 95.94 245 GLU A N 1
ATOM 1841 C CA . GLU A 1 245 ? -17.641 24.047 14.703 1 95.94 245 GLU A CA 1
ATOM 1842 C C . GLU A 1 245 ? -16.688 25.125 15.211 1 95.94 245 GLU A C 1
ATOM 1844 O O . GLU A 1 245 ? -16.234 25.078 16.359 1 95.94 245 GLU A O 1
ATOM 1849 N N . ARG A 1 246 ? -16.406 26.047 14.438 1 95.25 246 ARG A N 1
ATOM 1850 C CA . ARG A 1 246 ? -15.562 27.156 14.867 1 95.25 246 ARG A CA 1
ATOM 1851 C C . ARG A 1 246 ? -16.188 27.891 16.047 1 95.25 246 ARG A C 1
ATOM 1853 O O . ARG A 1 246 ? -17.375 28.219 16.016 1 95.25 246 ARG A O 1
ATOM 1860 N N . ALA A 1 247 ? -15.414 28.078 17.109 1 91.62 247 ALA A N 1
ATOM 1861 C CA . ALA A 1 247 ? -15.938 28.797 18.266 1 91.62 247 ALA A CA 1
ATOM 1862 C C . ALA A 1 247 ? -16.281 30.25 17.922 1 91.62 247 ALA A C 1
ATOM 1864 O O . ALA A 1 247 ? -15.578 30.875 17.125 1 91.62 247 ALA A O 1
ATOM 1865 N N . ALA A 1 248 ? -17.562 30.703 18.359 1 78.31 248 ALA A N 1
ATOM 1866 C CA . ALA A 1 248 ? -18.031 32.062 18.172 1 78.31 248 ALA A CA 1
ATOM 1867 C C . ALA A 1 248 ? -17.094 33.062 18.844 1 78.31 248 ALA A C 1
ATOM 1869 O O . ALA A 1 248 ? -16.609 32.812 19.953 1 78.31 248 ALA A O 1
ATOM 1870 N N . VAL A 1 249 ? -16.391 34.031 18.031 1 62 249 VAL A N 1
ATOM 1871 C CA . VAL A 1 249 ? -15.688 35.156 18.641 1 62 249 VAL A CA 1
ATOM 1872 C C . VAL A 1 249 ? -16.688 36.062 19.328 1 62 249 VAL A C 1
ATOM 1874 O O . VAL A 1 249 ? -17.828 36.219 18.875 1 62 249 VAL A O 1
ATOM 1877 N N . MET B 1 1 ? 3.324 7.609 -25.438 1 43.06 1 MET B N 1
ATOM 1878 C CA . MET B 1 1 ? 2.404 6.539 -25.062 1 43.06 1 MET B CA 1
ATOM 1879 C C . MET B 1 1 ? 1.996 6.648 -23.594 1 43.06 1 MET B C 1
ATOM 1881 O O . MET B 1 1 ? 2.811 7.012 -22.75 1 43.06 1 MET B O 1
ATOM 1885 N N . ALA B 1 2 ? 0.731 6.652 -23.344 1 58.06 2 ALA B N 1
ATOM 1886 C CA . ALA B 1 2 ? 0.234 6.793 -21.984 1 58.06 2 ALA B CA 1
ATOM 1887 C C . ALA B 1 2 ? 0.858 5.746 -21.062 1 58.06 2 ALA B C 1
ATOM 1889 O O . ALA B 1 2 ? 1.175 4.637 -21.5 1 58.06 2 ALA B O 1
ATOM 1890 N N . SER B 1 3 ? 1.225 6.113 -19.859 1 78.88 3 SER B N 1
ATOM 1891 C CA . SER B 1 3 ? 1.783 5.164 -18.891 1 78.88 3 SER B CA 1
ATOM 1892 C C . SER B 1 3 ? 0.802 4.035 -18.594 1 78.88 3 SER B C 1
ATOM 1894 O O . SER B 1 3 ? -0.401 4.176 -18.828 1 78.88 3 SER B O 1
ATOM 1896 N N . VAL B 1 4 ? 1.297 2.859 -18.406 1 82.5 4 VAL B N 1
ATOM 1897 C CA . VAL B 1 4 ? 0.488 1.687 -18.094 1 82.5 4 VAL B CA 1
ATOM 1898 C C . VAL B 1 4 ? -0.512 2.025 -16.984 1 82.5 4 VAL B C 1
ATOM 1900 O O . VAL B 1 4 ? -1.659 1.571 -17.016 1 82.5 4 VAL B O 1
ATOM 1903 N N . GLU B 1 5 ? -0.223 2.914 -16.031 1 83.06 5 GLU B N 1
ATOM 1904 C CA . GLU B 1 5 ? -1.118 3.316 -14.953 1 83.06 5 GLU B CA 1
ATOM 1905 C C . GLU B 1 5 ? -2.318 4.09 -15.492 1 83.06 5 GLU B C 1
ATOM 1907 O O . GLU B 1 5 ? -3.436 3.939 -14.992 1 83.06 5 GLU B O 1
ATOM 1912 N N . CYS B 1 6 ? -2.008 4.926 -16.484 1 84.12 6 CYS B N 1
ATOM 1913 C CA . CYS B 1 6 ? -3.098 5.676 -17.109 1 84.12 6 CYS B CA 1
ATOM 1914 C C . CYS B 1 6 ? -4.086 4.742 -17.781 1 84.12 6 CYS B C 1
ATOM 1916 O O . CYS B 1 6 ? -5.301 4.938 -17.688 1 84.12 6 CYS B O 1
ATOM 1918 N N . GLU B 1 7 ? -3.555 3.752 -18.453 1 88.81 7 GLU B N 1
ATOM 1919 C CA . GLU B 1 7 ? -4.418 2.775 -19.125 1 88.81 7 GLU B CA 1
ATOM 1920 C C . GLU B 1 7 ? -5.273 2.02 -18.109 1 88.81 7 GLU B C 1
ATOM 1922 O O . GLU B 1 7 ? -6.465 1.807 -18.328 1 88.81 7 GLU B O 1
ATOM 1927 N N . VAL B 1 8 ? -4.707 1.613 -17.016 1 91.38 8 VAL B N 1
ATOM 1928 C CA . VAL B 1 8 ? -5.406 0.874 -15.977 1 91.38 8 VAL B CA 1
ATOM 1929 C C . VAL B 1 8 ? -6.496 1.752 -15.367 1 91.38 8 VAL B C 1
ATOM 1931 O O . VAL B 1 8 ? -7.625 1.303 -15.164 1 91.38 8 VAL B O 1
ATOM 1934 N N . ARG B 1 9 ? -6.195 2.982 -15.047 1 88.94 9 ARG B N 1
ATOM 1935 C CA . ARG B 1 9 ? -7.18 3.898 -14.484 1 88.94 9 ARG B CA 1
ATOM 1936 C C . ARG B 1 9 ? -8.359 4.09 -15.438 1 88.94 9 ARG B C 1
ATOM 1938 O O . ARG B 1 9 ? -9.516 4.074 -15.008 1 88.94 9 ARG B O 1
ATOM 1945 N N . GLU B 1 10 ? -7.973 4.309 -16.641 1 88.5 10 GLU B N 1
ATOM 1946 C CA . GLU B 1 10 ? -9.031 4.492 -17.641 1 88.5 10 GLU B CA 1
ATOM 1947 C C . GLU B 1 10 ? -9.93 3.266 -17.719 1 88.5 10 GLU B C 1
ATOM 1949 O O . GLU B 1 10 ? -11.156 3.396 -17.828 1 88.5 10 GLU B O 1
ATOM 1954 N N . ALA B 1 11 ? -9.344 2.111 -17.75 1 92.56 11 ALA B N 1
ATOM 1955 C CA . ALA B 1 11 ? -10.133 0.881 -17.781 1 92.56 11 ALA B CA 1
ATOM 1956 C C . ALA B 1 11 ? -11.039 0.78 -16.562 1 92.56 11 ALA B C 1
ATOM 1958 O O . ALA B 1 11 ? -12.219 0.43 -16.672 1 92.56 11 ALA B O 1
ATOM 1959 N N . ALA B 1 12 ? -10.508 1.091 -15.383 1 91.25 12 ALA B N 1
ATOM 1960 C CA . ALA B 1 12 ? -11.289 1.053 -14.148 1 91.25 12 ALA B CA 1
ATOM 1961 C C . ALA B 1 12 ? -12.43 2.061 -14.188 1 91.25 12 ALA B C 1
ATOM 1963 O O . ALA B 1 12 ? -13.562 1.742 -13.805 1 91.25 12 ALA B O 1
ATOM 1964 N N . GLN B 1 13 ? -12.117 3.258 -14.656 1 87.06 13 GLN B N 1
ATOM 1965 C CA . GLN B 1 13 ? -13.133 4.301 -14.742 1 87.06 13 GLN B CA 1
ATOM 1966 C C . GLN B 1 13 ? -14.227 3.916 -15.727 1 87.06 13 GLN B C 1
ATOM 1968 O O . GLN B 1 13 ? -15.414 4.148 -15.469 1 87.06 13 GLN B O 1
ATOM 1973 N N . SER B 1 14 ? -13.766 3.469 -16.875 1 87.5 14 SER B N 1
ATOM 1974 C CA . SER B 1 14 ? -14.734 3.012 -17.859 1 87.5 14 SER B CA 1
ATOM 1975 C C . SER B 1 14 ? -15.641 1.93 -17.297 1 87.5 14 SER B C 1
ATOM 1977 O O . SER B 1 14 ? -16.844 1.935 -17.531 1 87.5 14 SER B O 1
ATOM 1979 N N . PHE B 1 15 ? -15.102 0.999 -16.578 1 91.12 15 PHE B N 1
ATOM 1980 C CA . PHE B 1 15 ? -15.859 -0.055 -15.914 1 91.12 15 PHE B CA 1
ATOM 1981 C C . PHE B 1 15 ? -16.891 0.537 -14.953 1 91.12 15 PHE B C 1
ATOM 1983 O O . PHE B 1 15 ? -18.062 0.172 -14.992 1 91.12 15 PHE B O 1
ATOM 1990 N N . LEU B 1 16 ? -16.469 1.465 -14.141 1 86.69 16 LEU B N 1
ATOM 1991 C CA . LEU B 1 16 ? -17.344 2.059 -13.133 1 86.69 16 LEU B CA 1
ATOM 1992 C C . LEU B 1 16 ? -18.484 2.832 -13.781 1 86.69 16 LEU B C 1
ATOM 1994 O O . LEU B 1 16 ? -19.625 2.76 -13.336 1 86.69 16 LEU B O 1
ATOM 1998 N N . ARG B 1 17 ? -18.156 3.557 -14.773 1 80.81 17 ARG B N 1
ATOM 1999 C CA . ARG B 1 17 ? -19.156 4.363 -15.461 1 80.81 17 ARG B CA 1
ATOM 2000 C C . ARG B 1 17 ? -20.203 3.482 -16.125 1 80.81 17 ARG B C 1
ATOM 2002 O O . ARG B 1 17 ? -21.375 3.84 -16.188 1 80.81 17 ARG B O 1
ATOM 2009 N N . SER B 1 18 ? -19.797 2.361 -16.641 1 78.81 18 SER B N 1
ATOM 2010 C CA . SER B 1 18 ? -20.688 1.528 -17.438 1 78.81 18 SER B CA 1
ATOM 2011 C C . SER B 1 18 ? -21.469 0.562 -16.562 1 78.81 18 SER B C 1
ATOM 2013 O O . SER B 1 18 ? -22.469 -0.01 -17 1 78.81 18 SER B O 1
ATOM 2015 N N . TRP B 1 19 ? -21.062 0.318 -15.477 1 72.25 19 TRP B N 1
ATOM 2016 C CA . TRP B 1 19 ? -21.719 -0.668 -14.625 1 72.25 19 TRP B CA 1
ATOM 2017 C C . TRP B 1 19 ? -23.156 -0.259 -14.328 1 72.25 19 TRP B C 1
ATOM 2019 O O . TRP B 1 19 ? -24.062 -1.1 -14.32 1 72.25 19 TRP B O 1
ATOM 2029 N N . SER B 1 20 ? -23.328 0.958 -14.172 1 60.5 20 SER B N 1
ATOM 2030 C CA . SER B 1 20 ? -24.688 1.436 -13.898 1 60.5 20 SER B CA 1
ATOM 2031 C C . SER B 1 20 ? -25.594 1.243 -15.102 1 60.5 20 SER B C 1
ATOM 2033 O O . SER B 1 20 ? -26.812 1.175 -14.961 1 60.5 20 SER B O 1
ATOM 2035 N N . CYS B 1 21 ? -24.891 1.125 -16.188 1 62.75 21 CYS B N 1
ATOM 2036 C CA . CYS B 1 21 ? -25.719 1.118 -17.406 1 62.75 21 CYS B CA 1
ATOM 2037 C C . CYS B 1 21 ? -25.953 -0.304 -17.891 1 62.75 21 CYS B C 1
ATOM 2039 O O . CYS B 1 21 ? -26.594 -0.512 -18.922 1 62.75 21 CYS B O 1
ATOM 2041 N N . GLY B 1 22 ? -25.547 -1.282 -17.141 1 61.75 22 GLY B N 1
ATOM 2042 C CA . GLY B 1 22 ? -25.891 -2.664 -17.453 1 61.75 22 GLY B CA 1
ATOM 2043 C C . GLY B 1 22 ? -24.906 -3.32 -18.406 1 61.75 22 GLY B C 1
ATOM 2044 O O . GLY B 1 22 ? -24.984 -4.527 -18.656 1 61.75 22 GLY B O 1
ATOM 2045 N N . GLU B 1 23 ? -24.062 -2.604 -19.078 1 65.25 23 GLU B N 1
ATOM 2046 C CA . GLU B 1 23 ? -23.062 -3.195 -19.953 1 65.25 23 GLU B CA 1
ATOM 2047 C C . GLU B 1 23 ? -21.656 -2.797 -19.531 1 65.25 23 GLU B C 1
ATOM 2049 O O . GLU B 1 23 ? -21.078 -1.849 -20.078 1 65.25 23 GLU B O 1
ATOM 2054 N N . PRO B 1 24 ? -21.156 -3.512 -18.609 1 67 24 PRO B N 1
ATOM 2055 C CA . PRO B 1 24 ? -19.875 -2.996 -18.125 1 67 24 PRO B CA 1
ATOM 2056 C C . PRO B 1 24 ? -18.766 -3.092 -19.172 1 67 24 PRO B C 1
ATOM 2058 O O . PRO B 1 24 ? -18.422 -4.191 -19.609 1 67 24 PRO B O 1
ATOM 2061 N N . GLN B 1 25 ? -18.438 -1.986 -19.656 1 80.81 25 GLN B N 1
ATOM 2062 C CA . GLN B 1 25 ? -17.234 -1.903 -20.484 1 80.81 25 GLN B CA 1
ATOM 2063 C C . GLN B 1 25 ? -15.992 -2.236 -19.672 1 80.81 25 GLN B C 1
ATOM 2065 O O . GLN B 1 25 ? -15.984 -2.07 -18.453 1 80.81 25 GLN B O 1
ATOM 2070 N N . SER B 1 26 ? -15.023 -3.037 -20.172 1 88.62 26 SER B N 1
ATOM 2071 C CA . SER B 1 26 ? -13.727 -3.367 -19.609 1 88.62 26 SER B CA 1
ATOM 2072 C C . SER B 1 26 ? -13.836 -4.48 -18.578 1 88.62 26 SER B C 1
ATOM 2074 O O . SER B 1 26 ? -12.961 -4.637 -17.719 1 88.62 26 SER B O 1
ATOM 2076 N N . ALA B 1 27 ? -15.008 -5.062 -18.5 1 92.31 27 ALA B N 1
ATOM 2077 C CA . ALA B 1 27 ? -15.148 -6.238 -17.641 1 92.31 27 ALA B CA 1
ATOM 2078 C C . ALA B 1 27 ? -14.805 -7.512 -18.406 1 92.31 27 ALA B C 1
ATOM 2080 O O . ALA B 1 27 ? -15.18 -7.672 -19.562 1 92.31 27 ALA B O 1
ATOM 2081 N N . HIS B 1 28 ? -14.031 -8.312 -17.797 1 94.44 28 HIS B N 1
ATOM 2082 C CA . HIS B 1 28 ? -13.875 -9.648 -18.344 1 94.44 28 HIS B CA 1
ATOM 2083 C C . HIS B 1 28 ? -15.195 -10.414 -18.344 1 94.44 28 HIS B C 1
ATOM 2085 O O . HIS B 1 28 ? -16.016 -10.234 -17.438 1 94.44 28 HIS B O 1
ATOM 2091 N N . PRO B 1 29 ? -15.445 -11.281 -19.281 1 92.25 29 PRO B N 1
ATOM 2092 C CA . PRO B 1 29 ? -16.688 -12.039 -19.297 1 92.25 29 PRO B CA 1
ATOM 2093 C C . PRO B 1 29 ? -16.906 -12.852 -18.016 1 92.25 29 PRO B C 1
ATOM 2095 O O . PRO B 1 29 ? -18.047 -13.133 -17.641 1 92.25 29 PRO B O 1
ATOM 2098 N N . SER B 1 30 ? -15.852 -13.242 -17.344 1 93.88 30 SER B N 1
ATOM 2099 C CA . SER B 1 30 ? -15.938 -14.016 -16.109 1 93.88 30 SER B CA 1
ATOM 2100 C C . SER B 1 30 ? -15.773 -13.125 -14.883 1 93.88 30 SER B C 1
ATOM 2102 O O . SER B 1 30 ? -15.375 -13.594 -13.812 1 93.88 30 SER B O 1
ATOM 2104 N N . PHE B 1 31 ? -16.016 -11.875 -15.047 1 94.06 31 PHE B N 1
ATOM 2105 C CA . PHE B 1 31 ? -15.922 -10.906 -13.961 1 94.06 31 PHE B CA 1
ATOM 2106 C C . PHE B 1 31 ? -16.828 -11.312 -12.797 1 94.06 31 PHE B C 1
ATOM 2108 O O . PHE B 1 31 ? -17.938 -11.789 -13.008 1 94.06 31 PHE B O 1
ATOM 2115 N N . VAL B 1 32 ? -16.328 -11.086 -11.539 1 93.88 32 VAL B N 1
ATOM 2116 C CA . VAL B 1 32 ? -17.125 -11.328 -10.344 1 93.88 32 VAL B CA 1
ATOM 2117 C C . VAL B 1 32 ? -17.078 -10.094 -9.438 1 93.88 32 VAL B C 1
ATOM 2119 O O . VAL B 1 32 ? -16.062 -9.383 -9.398 1 93.88 32 VAL B O 1
ATOM 2122 N N . ARG B 1 33 ? -18.062 -9.953 -8.719 1 93.5 33 ARG B N 1
ATOM 2123 C CA . ARG B 1 33 ? -18.156 -8.891 -7.723 1 93.5 33 ARG B CA 1
ATOM 2124 C C . ARG B 1 33 ? -18.688 -9.422 -6.398 1 93.5 33 ARG B C 1
ATOM 2126 O O . ARG B 1 33 ? -19.75 -10.062 -6.363 1 93.5 33 ARG B O 1
ATOM 2133 N N . TYR B 1 34 ? -18 -9.008 -5.371 1 95.94 34 TYR B N 1
ATOM 2134 C CA . TYR B 1 34 ? -18.438 -9.406 -4.039 1 95.94 34 TYR B CA 1
ATOM 2135 C C . TYR B 1 34 ? -18.516 -8.195 -3.111 1 95.94 34 TYR B C 1
ATOM 2137 O O . TYR B 1 34 ? -17.734 -7.25 -3.246 1 95.94 34 TYR B O 1
ATOM 2145 N N . GLU B 1 35 ? -19.453 -8.281 -2.271 1 95.5 35 GLU B N 1
ATOM 2146 C CA . GLU B 1 35 ? -19.531 -7.352 -1.149 1 95.5 35 GLU B CA 1
ATOM 2147 C C . GLU B 1 35 ? -19.312 -8.07 0.181 1 95.5 35 GLU B C 1
ATOM 2149 O O . GLU B 1 35 ? -19.984 -9.07 0.465 1 95.5 35 GLU B O 1
ATOM 2154 N N . ALA B 1 36 ? -18.359 -7.59 0.917 1 97 36 ALA B N 1
ATOM 2155 C CA . ALA B 1 36 ? -18.141 -8.102 2.266 1 97 36 ALA B CA 1
ATOM 2156 C C . ALA B 1 36 ? -19.094 -7.457 3.268 1 97 36 ALA B C 1
ATOM 2158 O O . ALA B 1 36 ? -19.156 -6.23 3.359 1 97 36 ALA B O 1
ATOM 2159 N N . THR B 1 37 ? -19.734 -8.281 3.984 1 93 37 THR B N 1
ATOM 2160 C CA . THR B 1 37 ? -20.656 -7.836 5.031 1 93 37 THR B CA 1
ATOM 2161 C C . THR B 1 37 ? -20.359 -8.547 6.348 1 93 37 THR B C 1
ATOM 2163 O O . THR B 1 37 ? -19.656 -9.562 6.367 1 93 37 THR B O 1
ATOM 2166 N N . PRO B 1 38 ? -20.891 -8 7.449 1 85.75 38 PRO B N 1
ATOM 2167 C CA . PRO B 1 38 ? -20.672 -8.672 8.734 1 85.75 38 PRO B CA 1
ATOM 2168 C C . PRO B 1 38 ? -21.172 -10.117 8.742 1 85.75 38 PRO B C 1
ATOM 2170 O O . PRO B 1 38 ? -20.688 -10.938 9.523 1 85.75 38 PRO B O 1
ATOM 2173 N N . SER B 1 39 ? -22.125 -10.398 7.836 1 89.06 39 SER B N 1
ATOM 2174 C CA . SER B 1 39 ? -22.719 -11.734 7.828 1 89.06 39 SER B CA 1
ATOM 2175 C C . SER B 1 39 ? -22.031 -12.633 6.801 1 89.06 39 SER B C 1
ATOM 2177 O O . SER B 1 39 ? -22.312 -13.836 6.75 1 89.06 39 SER B O 1
ATOM 2179 N N . GLY B 1 40 ? -21.25 -12.086 5.965 1 94.19 40 GLY B N 1
ATOM 2180 C CA . GLY B 1 40 ? -20.547 -12.914 5 1 94.19 40 GLY B CA 1
ATOM 2181 C C . GLY B 1 40 ? -20.328 -12.219 3.668 1 94.19 40 GLY B C 1
ATOM 2182 O O . GLY B 1 40 ? -20.516 -11.008 3.553 1 94.19 40 GLY B O 1
ATOM 2183 N N . LEU B 1 41 ? -19.812 -13.008 2.729 1 95.75 41 LEU B N 1
ATOM 2184 C CA . LEU B 1 41 ? -19.531 -12.523 1.377 1 95.75 41 LEU B CA 1
ATOM 2185 C C . LEU B 1 41 ? -20.766 -12.68 0.492 1 95.75 41 LEU B C 1
ATOM 2187 O O . LEU B 1 41 ? -21.328 -13.773 0.39 1 95.75 41 LEU B O 1
ATOM 2191 N N . VAL B 1 42 ? -21.141 -11.562 -0.103 1 92.94 42 VAL B N 1
ATOM 2192 C CA . VAL B 1 42 ? -22.344 -11.57 -0.944 1 92.94 42 VAL B CA 1
ATOM 2193 C C . VAL B 1 42 ? -21.938 -11.398 -2.408 1 92.94 42 VAL B C 1
ATOM 2195 O O . VAL B 1 42 ? -21.172 -10.484 -2.748 1 92.94 42 VAL B O 1
ATOM 2198 N N . ASP B 1 43 ? -22.438 -12.273 -3.178 1 89.56 43 ASP B N 1
ATOM 2199 C CA . ASP B 1 43 ? -22.312 -12.078 -4.617 1 89.56 43 ASP B CA 1
ATOM 2200 C C . ASP B 1 43 ? -23.141 -10.891 -5.086 1 89.56 43 ASP B C 1
ATOM 2202 O O . ASP B 1 43 ? -24.359 -10.883 -4.934 1 89.56 43 ASP B O 1
ATOM 2206 N N . ALA B 1 44 ? -22.453 -9.867 -5.617 1 83.56 44 ALA B N 1
ATOM 2207 C CA . ALA B 1 44 ? -23.109 -8.617 -5.98 1 83.56 44 ALA B CA 1
ATOM 2208 C C . ALA B 1 44 ? -22.938 -8.312 -7.465 1 83.56 44 ALA B C 1
ATOM 2210 O O . ALA B 1 44 ? -22.812 -7.152 -7.859 1 83.56 44 ALA B O 1
ATOM 2211 N N . ALA B 1 45 ? -22.812 -9.25 -8.25 1 75.06 45 ALA B N 1
ATOM 2212 C CA . ALA B 1 45 ? -22.562 -9.086 -9.68 1 75.06 45 ALA B CA 1
ATOM 2213 C C . ALA B 1 45 ? -23.656 -8.242 -10.336 1 75.06 45 ALA B C 1
ATOM 2215 O O . ALA B 1 45 ? -23.391 -7.496 -11.281 1 75.06 45 ALA B O 1
ATOM 2216 N N . ASP B 1 46 ? -24.812 -8.266 -9.766 1 72.31 46 ASP B N 1
ATOM 2217 C CA . ASP B 1 46 ? -25.953 -7.617 -10.406 1 72.31 46 ASP B CA 1
ATOM 2218 C C . ASP B 1 46 ? -26.234 -6.262 -9.766 1 72.31 46 ASP B C 1
ATOM 2220 O O . ASP B 1 46 ? -27.234 -5.609 -10.102 1 72.31 46 ASP B O 1
ATOM 2224 N N . ARG B 1 47 ? -25.328 -5.844 -8.875 1 73.06 47 ARG B N 1
ATOM 2225 C CA . ARG B 1 47 ? -25.547 -4.566 -8.203 1 73.06 47 ARG B CA 1
ATOM 2226 C C . ARG B 1 47 ? -24.609 -3.492 -8.742 1 73.06 47 ARG B C 1
ATOM 2228 O O . ARG B 1 47 ? -23.422 -3.752 -8.969 1 73.06 47 ARG B O 1
ATOM 2235 N N . PRO B 1 48 ? -25.234 -2.375 -8.953 1 65.88 48 PRO B N 1
ATOM 2236 C CA . PRO B 1 48 ? -24.359 -1.308 -9.438 1 65.88 48 PRO B CA 1
ATOM 2237 C C . PRO B 1 48 ? -23.312 -0.879 -8.398 1 65.88 48 PRO B C 1
ATOM 2239 O O . PRO B 1 48 ? -23.578 -0.935 -7.199 1 65.88 48 PRO B O 1
ATOM 2242 N N . LEU B 1 49 ? -22.047 -0.645 -8.828 1 64.81 49 LEU B N 1
ATOM 2243 C CA . LEU B 1 49 ? -21.016 -0.06 -7.984 1 64.81 49 LEU B CA 1
ATOM 2244 C C . LEU B 1 49 ? -21.25 1.435 -7.793 1 64.81 49 LEU B C 1
ATOM 2246 O O . LEU B 1 49 ? -20.359 2.145 -7.293 1 64.81 49 LEU B O 1
ATOM 2250 N N . LEU B 1 50 ? -22.203 1.943 -8.43 1 63.75 50 LEU B N 1
ATOM 2251 C CA . LEU B 1 50 ? -22.375 3.391 -8.383 1 63.75 50 LEU B CA 1
ATOM 2252 C C . LEU B 1 50 ? -23.453 3.771 -7.363 1 63.75 50 LEU B C 1
ATOM 2254 O O . LEU B 1 50 ? -24.391 3.002 -7.117 1 63.75 50 LEU B O 1
ATOM 2258 N N . GLY B 1 51 ? -23.047 4.781 -6.68 1 56.31 51 GLY B N 1
ATOM 2259 C CA . GLY B 1 51 ? -24.109 5.391 -5.891 1 56.31 51 GLY B CA 1
ATOM 2260 C C . GLY B 1 51 ? -25.25 5.93 -6.738 1 56.31 51 GLY B C 1
ATOM 2261 O O . GLY B 1 51 ? -25.141 5.996 -7.965 1 56.31 51 GLY B O 1
ATOM 2262 N N . ASP B 1 52 ? -26.312 6.156 -6.254 1 55 52 ASP B N 1
ATOM 2263 C CA . ASP B 1 52 ? -27.5 6.711 -6.883 1 55 52 ASP B CA 1
ATOM 2264 C C . ASP B 1 52 ? -27.156 7.941 -7.723 1 55 52 ASP B C 1
ATOM 2266 O O . ASP B 1 52 ? -27.828 8.219 -8.727 1 55 52 ASP B O 1
ATOM 2270 N N . ASP B 1 53 ? -26.078 8.586 -7.359 1 56.69 53 ASP B N 1
ATOM 2271 C CA . ASP B 1 53 ? -25.75 9.836 -8.039 1 56.69 53 ASP B CA 1
ATOM 2272 C C . ASP B 1 53 ? -24.641 9.633 -9.062 1 56.69 53 ASP B C 1
ATOM 2274 O O . ASP B 1 53 ? -24.188 10.594 -9.695 1 56.69 53 ASP B O 1
ATOM 2278 N N . GLY B 1 54 ? -24.281 8.438 -9.234 1 61 54 GLY B N 1
ATOM 2279 C CA . GLY B 1 54 ? -23.25 8.125 -10.227 1 61 54 GLY B CA 1
ATOM 2280 C C . GLY B 1 54 ? -21.844 8.453 -9.758 1 61 54 GLY B C 1
ATOM 2281 O O . GLY B 1 54 ? -20.922 8.469 -10.562 1 61 54 GLY B O 1
ATOM 2282 N N . SER B 1 55 ? -21.797 8.648 -8.438 1 72.88 55 SER B N 1
ATOM 2283 C CA . SER B 1 55 ? -20.5 9.141 -7.988 1 72.88 55 SER B CA 1
ATOM 2284 C C . SER B 1 55 ? -19.562 7.988 -7.625 1 72.88 55 SER B C 1
ATOM 2286 O O . SER B 1 55 ? -19.906 7.141 -6.797 1 72.88 55 SER B O 1
ATOM 2288 N N . CYS B 1 56 ? -18.703 7.523 -8.492 1 79.69 56 CYS B N 1
ATOM 2289 C CA . CYS B 1 56 ? -17.625 6.566 -8.234 1 79.69 56 CYS B CA 1
ATOM 2290 C C . CYS B 1 56 ? -16.281 7.141 -8.641 1 79.69 56 CYS B C 1
ATOM 2292 O O . CYS B 1 56 ? -16.172 7.84 -9.648 1 79.69 56 CYS B O 1
ATOM 2294 N N . SER B 1 57 ? -15.383 6.895 -7.816 1 83.5 57 SER B N 1
ATOM 2295 C CA . SER B 1 57 ? -14.055 7.434 -8.086 1 83.5 57 SER B CA 1
ATOM 2296 C C . SER B 1 57 ? -12.984 6.359 -7.965 1 83.5 57 SER B C 1
ATOM 2298 O O . SER B 1 57 ? -13.117 5.43 -7.168 1 83.5 57 SER B O 1
ATOM 2300 N N . VAL B 1 58 ? -12.102 6.395 -8.836 1 87.88 58 VAL B N 1
ATOM 2301 C CA . VAL B 1 58 ? -10.852 5.652 -8.672 1 87.88 58 VAL B CA 1
ATOM 2302 C C . VAL B 1 58 ? -9.875 6.473 -7.832 1 87.88 58 VAL B C 1
ATOM 2304 O O . VAL B 1 58 ? -9.43 7.543 -8.258 1 87.88 58 VAL B O 1
ATOM 2307 N N . LEU B 1 59 ? -9.555 5.965 -6.691 1 86.44 59 LEU B N 1
ATOM 2308 C CA . LEU B 1 59 ? -8.719 6.711 -5.754 1 86.44 59 LEU B CA 1
ATOM 2309 C C . LEU B 1 59 ? -7.238 6.484 -6.051 1 86.44 59 LEU B C 1
ATOM 2311 O O . LEU B 1 59 ? -6.426 7.398 -5.902 1 86.44 59 LEU B O 1
ATOM 2315 N N . SER B 1 60 ? -6.855 5.309 -6.449 1 86.38 60 SER B N 1
ATOM 2316 C CA . SER B 1 60 ? -5.48 4.957 -6.781 1 86.38 60 SER B CA 1
ATOM 2317 C C . SER B 1 60 ? -5.422 3.691 -7.629 1 86.38 60 SER B C 1
ATOM 2319 O O . SER B 1 60 ? -6.398 2.939 -7.703 1 86.38 60 SER B O 1
ATOM 2321 N N . VAL B 1 61 ? -4.293 3.555 -8.281 1 89.25 61 VAL B N 1
ATOM 2322 C CA . VAL B 1 61 ? -4.043 2.336 -9.047 1 89.25 61 VAL B CA 1
ATOM 2323 C C . VAL B 1 61 ? -2.652 1.797 -8.719 1 89.25 61 VAL B C 1
ATOM 2325 O O . VAL B 1 61 ? -1.728 2.568 -8.453 1 89.25 61 VAL B O 1
ATOM 2328 N N . LEU B 1 62 ? -2.518 0.524 -8.688 1 90.44 62 LEU B N 1
ATOM 2329 C CA . LEU B 1 62 ? -1.261 -0.202 -8.547 1 90.44 62 LEU B CA 1
ATOM 2330 C C . LEU B 1 62 ? -1.062 -1.18 -9.703 1 90.44 62 LEU B C 1
ATOM 2332 O O . LEU B 1 62 ? -1.894 -2.064 -9.922 1 90.44 62 LEU B O 1
ATOM 2336 N N . VAL B 1 63 ? -0.024 -0.947 -10.43 1 90.44 63 VAL B N 1
ATOM 2337 C CA . VAL B 1 63 ? 0.325 -1.879 -11.5 1 90.44 63 VAL B CA 1
ATOM 2338 C C . VAL B 1 63 ? 1.543 -2.703 -11.086 1 90.44 63 VAL B C 1
ATOM 2340 O O . VAL B 1 63 ? 2.568 -2.148 -10.688 1 90.44 63 VAL B O 1
ATOM 2343 N N . LEU B 1 64 ? 1.422 -4.02 -11.172 1 92.81 64 LEU B N 1
ATOM 2344 C CA . LEU B 1 64 ? 2.582 -4.855 -10.875 1 92.81 64 LEU B CA 1
ATOM 2345 C C . LEU B 1 64 ? 3.654 -4.691 -11.945 1 92.81 64 LEU B C 1
ATOM 2347 O O . LEU B 1 64 ? 3.352 -4.312 -13.078 1 92.81 64 LEU B O 1
ATOM 2351 N N . GLU B 1 65 ? 4.883 -4.918 -11.633 1 83.5 65 GLU B N 1
ATOM 2352 C CA . GLU B 1 65 ? 6.07 -4.605 -12.422 1 83.5 65 GLU B CA 1
ATOM 2353 C C . GLU B 1 65 ? 5.996 -5.23 -13.812 1 83.5 65 GLU B C 1
ATOM 2355 O O . GLU B 1 65 ? 6.43 -4.629 -14.797 1 83.5 65 GLU B O 1
ATOM 2360 N N . GLN B 1 66 ? 5.375 -6.398 -13.977 1 84.88 66 GLN B N 1
ATOM 2361 C CA . GLN B 1 66 ? 5.332 -7.082 -15.266 1 84.88 66 GLN B CA 1
ATOM 2362 C C . GLN B 1 66 ? 4.273 -6.469 -16.172 1 84.88 66 GLN B C 1
ATOM 2364 O O . GLN B 1 66 ? 4.254 -6.738 -17.375 1 84.88 66 GLN B O 1
ATOM 2369 N N . GLY B 1 67 ? 3.438 -5.676 -15.562 1 88.31 67 GLY B N 1
ATOM 2370 C CA . GLY B 1 67 ? 2.455 -4.938 -16.344 1 88.31 67 GLY B CA 1
ATOM 2371 C C . GLY B 1 67 ? 1.306 -5.805 -16.828 1 88.31 67 GLY B C 1
ATOM 2372 O O . GLY B 1 67 ? 0.701 -5.52 -17.859 1 88.31 67 GLY B O 1
ATOM 2373 N N . LEU B 1 68 ? 1.06 -6.914 -16.125 1 95.44 68 LEU B N 1
ATOM 2374 C CA . LEU B 1 68 ? 0.024 -7.84 -16.562 1 95.44 68 LEU B CA 1
ATOM 2375 C C . LEU B 1 68 ? -1.109 -7.914 -15.539 1 95.44 68 LEU B C 1
ATOM 2377 O O . LEU B 1 68 ? -2.178 -8.461 -15.836 1 95.44 68 LEU B O 1
ATOM 2381 N N . ALA B 1 69 ? -0.868 -7.41 -14.375 1 97.25 69 ALA B N 1
ATOM 2382 C CA . ALA B 1 69 ? -1.875 -7.371 -13.32 1 97.25 69 ALA B CA 1
ATOM 2383 C C . ALA B 1 69 ? -1.852 -6.031 -12.594 1 97.25 69 ALA B C 1
ATOM 2385 O O . ALA B 1 69 ? -0.79 -5.426 -12.422 1 97.25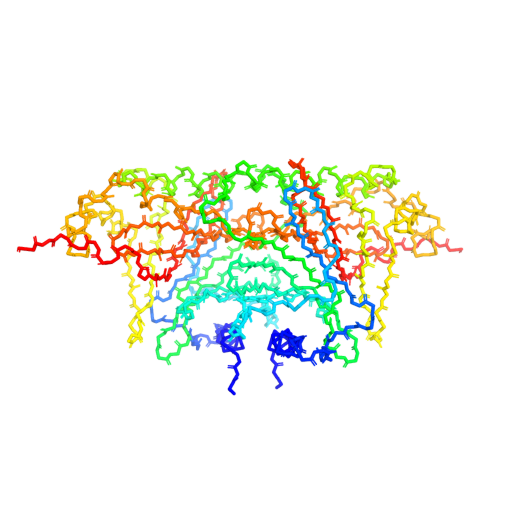 69 ALA B O 1
ATOM 2386 N N . ALA B 1 70 ? -3.01 -5.609 -12.211 1 96.19 70 ALA B N 1
ATOM 2387 C CA . ALA B 1 70 ? -3.137 -4.316 -11.539 1 96.19 70 ALA B CA 1
ATOM 2388 C C . ALA B 1 70 ? -4.316 -4.316 -10.57 1 96.19 70 ALA B C 1
ATOM 2390 O O . ALA B 1 70 ? -5.168 -5.211 -10.617 1 96.19 70 ALA B O 1
ATOM 2391 N N . ALA B 1 71 ? -4.305 -3.41 -9.695 1 96.69 71 ALA B N 1
ATOM 2392 C CA . ALA B 1 71 ? -5.41 -3.15 -8.773 1 96.69 71 ALA B CA 1
ATOM 2393 C C . ALA B 1 71 ? -5.809 -1.677 -8.797 1 96.69 71 ALA B C 1
ATOM 2395 O O . ALA B 1 71 ? -4.969 -0.805 -9.039 1 96.69 71 ALA B O 1
ATOM 2396 N N . ALA B 1 72 ? -7.062 -1.421 -8.609 1 94.19 72 ALA B N 1
ATOM 2397 C CA . ALA B 1 72 ? -7.578 -0.061 -8.469 1 94.19 72 ALA B CA 1
ATOM 2398 C C . ALA B 1 72 ? -8.391 0.088 -7.184 1 94.19 72 ALA B C 1
ATOM 2400 O O . ALA B 1 72 ? -9.297 -0.705 -6.922 1 94.19 72 ALA B O 1
ATOM 2401 N N . HIS B 1 73 ? -8.023 1.046 -6.402 1 95.25 73 HIS B N 1
ATOM 2402 C CA . HIS B 1 73 ? -8.812 1.454 -5.242 1 95.25 73 HIS B CA 1
ATOM 2403 C C . HIS B 1 73 ? -10 2.314 -5.656 1 95.25 73 HIS B C 1
ATOM 2405 O O . HIS B 1 73 ? -9.828 3.355 -6.297 1 95.25 73 HIS B O 1
ATOM 2411 N N . VAL B 1 74 ? -11.164 1.863 -5.305 1 92.31 74 VAL B N 1
ATOM 2412 C CA . VAL B 1 74 ? -12.352 2.59 -5.75 1 92.31 74 VAL B CA 1
ATOM 2413 C C . VAL B 1 74 ? -13.219 2.945 -4.551 1 92.31 74 VAL B C 1
ATOM 2415 O O . VAL B 1 74 ? -13.188 2.264 -3.523 1 92.31 74 VAL B O 1
ATOM 2418 N N . ALA B 1 75 ? -13.945 4.027 -4.723 1 90 75 ALA B N 1
ATOM 2419 C CA . ALA B 1 75 ? -14.891 4.461 -3.697 1 90 75 ALA B CA 1
ATOM 2420 C C . ALA B 1 75 ? -16.156 5.043 -4.324 1 90 75 ALA B C 1
ATOM 2422 O O . ALA B 1 75 ? -16.094 5.664 -5.387 1 90 75 ALA B O 1
ATOM 2423 N N . TYR B 1 76 ? -17.188 4.836 -3.711 1 86.12 76 TYR B N 1
ATOM 2424 C CA . TYR B 1 76 ? -18.469 5.457 -3.986 1 86.12 76 TYR B CA 1
ATOM 2425 C C . TYR B 1 76 ? -19.25 5.688 -2.697 1 86.12 76 TYR B C 1
ATOM 2427 O O . TYR B 1 76 ? -18.812 5.297 -1.616 1 86.12 76 TYR B O 1
ATOM 2435 N N . PRO B 1 77 ? -20.266 6.438 -2.738 1 84.06 77 PRO B N 1
ATOM 2436 C CA . PRO B 1 77 ? -20.891 6.863 -1.484 1 84.06 77 PRO B CA 1
ATOM 2437 C C . PRO B 1 77 ? -21.156 5.699 -0.531 1 84.06 77 PRO B C 1
ATOM 2439 O O . PRO B 1 77 ? -21.953 4.812 -0.838 1 84.06 77 PRO B O 1
ATOM 2442 N N . GLY B 1 78 ? -20.422 5.707 0.548 1 88.88 78 GLY B N 1
ATOM 2443 C CA . GLY B 1 78 ? -20.625 4.762 1.635 1 88.88 78 GLY B CA 1
ATOM 2444 C C . GLY B 1 78 ? -19.859 3.465 1.453 1 88.88 78 GLY B C 1
ATOM 2445 O O . GLY B 1 78 ? -19.969 2.561 2.285 1 88.88 78 GLY B O 1
ATOM 2446 N N . HIS B 1 79 ? -19.203 3.299 0.3 1 92.94 79 HIS B N 1
ATOM 2447 C CA . HIS B 1 79 ? -18.516 2.043 0.03 1 92.94 79 HIS B CA 1
ATOM 2448 C C . HIS B 1 79 ? -17.141 2.293 -0.583 1 92.94 79 HIS B C 1
ATOM 2450 O O . HIS B 1 79 ? -16.906 3.342 -1.19 1 92.94 79 HIS B O 1
ATOM 2456 N N . ALA B 1 80 ? -16.297 1.402 -0.373 1 94.31 80 ALA B N 1
ATOM 2457 C CA . ALA B 1 80 ? -14.984 1.385 -1.022 1 94.31 80 ALA B CA 1
ATOM 2458 C C . ALA B 1 80 ? -14.484 -0.045 -1.209 1 94.31 80 ALA B C 1
ATOM 2460 O O . ALA B 1 80 ? -15.023 -0.98 -0.607 1 94.31 80 ALA B O 1
ATOM 2461 N N . GLY B 1 81 ? -13.594 -0.207 -2.088 1 96.5 81 GLY B N 1
ATOM 2462 C CA . GLY B 1 81 ? -13.07 -1.54 -2.336 1 96.5 81 GLY B CA 1
ATOM 2463 C C . GLY B 1 81 ? -11.977 -1.565 -3.391 1 96.5 81 GLY B C 1
ATOM 2464 O O . GLY B 1 81 ? -11.305 -0.557 -3.621 1 96.5 81 GLY B O 1
ATOM 2465 N N . TRP B 1 82 ? -11.758 -2.744 -3.92 1 97.56 82 TRP B N 1
ATOM 2466 C CA . TRP B 1 82 ? -10.688 -2.982 -4.883 1 97.56 82 TRP B CA 1
ATOM 2467 C C . TRP B 1 82 ? -11.227 -3.641 -6.148 1 97.56 82 TRP B C 1
ATOM 2469 O O . TRP B 1 82 ? -12.031 -4.57 -6.074 1 97.56 82 TRP B O 1
ATOM 2479 N N . LEU B 1 83 ? -10.789 -3.082 -7.219 1 96.44 83 LEU B N 1
ATOM 2480 C CA . LEU B 1 83 ? -10.836 -3.814 -8.477 1 96.44 83 LEU B CA 1
ATOM 2481 C C . LEU B 1 83 ? -9.5 -4.492 -8.766 1 96.44 83 LEU B C 1
ATOM 2483 O O . LEU B 1 83 ? -8.438 -3.928 -8.477 1 96.44 83 LEU B O 1
ATOM 2487 N N . THR B 1 84 ? -9.547 -5.656 -9.336 1 98.25 84 THR B N 1
ATOM 2488 C CA . THR B 1 84 ? -8.352 -6.242 -9.938 1 98.25 84 THR B CA 1
ATOM 2489 C C . THR B 1 84 ? -8.5 -6.324 -11.453 1 98.25 84 THR B C 1
ATOM 2491 O O . THR B 1 84 ? -9.578 -6.645 -11.961 1 98.25 84 THR B O 1
ATOM 2494 N N . LEU B 1 85 ? -7.453 -5.961 -12.102 1 97.88 85 LEU B N 1
ATOM 2495 C CA . LEU B 1 85 ? -7.441 -5.953 -13.562 1 97.88 85 LEU B CA 1
ATOM 2496 C C . LEU B 1 85 ? -6.309 -6.828 -14.102 1 97.88 85 LEU B C 1
ATOM 2498 O O . LEU B 1 85 ? -5.246 -6.922 -13.484 1 97.88 85 LEU B O 1
ATOM 2502 N N . LEU B 1 86 ? -6.566 -7.426 -15.227 1 98.31 86 LEU B N 1
ATOM 2503 C CA . LEU B 1 86 ? -5.566 -8.195 -15.953 1 98.31 86 LEU B CA 1
ATOM 2504 C C . LEU B 1 86 ? -5.449 -7.715 -17.391 1 98.31 86 LEU B C 1
ATOM 2506 O O . LEU B 1 86 ? -6.438 -7.285 -17.984 1 98.31 86 LEU B O 1
ATOM 2510 N N . LYS B 1 87 ? -4.242 -7.844 -17.859 1 97.19 87 LYS B N 1
ATOM 2511 C CA . LYS B 1 87 ? -3.969 -7.371 -19.203 1 97.19 87 LYS B CA 1
ATOM 2512 C C . LYS B 1 87 ? -4.211 -8.469 -20.234 1 97.19 87 LYS B C 1
ATOM 2514 O O . LYS B 1 87 ? -3.316 -9.266 -20.531 1 97.19 87 LYS B O 1
ATOM 2519 N N . GLY B 1 88 ? -5.359 -8.516 -20.812 1 94.81 88 GLY B N 1
ATOM 2520 C CA . GLY B 1 88 ? -5.598 -9.281 -22.031 1 94.81 88 GLY B CA 1
ATOM 2521 C C . GLY B 1 88 ? -5.297 -8.5 -23.297 1 94.8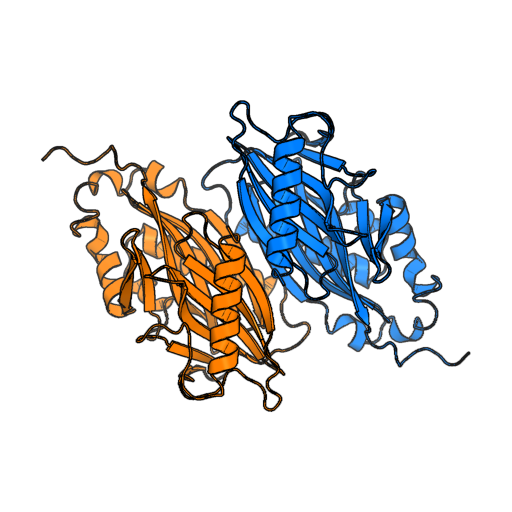1 88 GLY B C 1
ATOM 2522 O O . GLY B 1 88 ? -4.199 -7.957 -23.453 1 94.81 88 GLY B O 1
ATOM 2523 N N . GLU B 1 89 ? -6.199 -8.422 -24.266 1 91.38 89 GLU B N 1
ATOM 2524 C CA . GLU B 1 89 ? -6.082 -7.516 -25.406 1 91.38 89 GLU B CA 1
ATOM 2525 C C . GLU B 1 89 ? -6.09 -6.059 -24.953 1 91.38 89 GLU B C 1
ATOM 2527 O O . GLU B 1 89 ? -5.531 -5.191 -25.625 1 91.38 89 GLU B O 1
ATOM 2532 N N . ARG B 1 90 ? -6.664 -5.926 -23.922 1 94.5 90 ARG B N 1
ATOM 2533 C CA . ARG B 1 90 ? -6.723 -4.672 -23.172 1 94.5 90 ARG B CA 1
ATOM 2534 C C . ARG B 1 90 ? -6.824 -4.938 -21.672 1 94.5 90 ARG B C 1
ATOM 2536 O O . ARG B 1 90 ? -6.867 -6.09 -21.25 1 94.5 90 ARG B O 1
ATOM 2543 N N . TRP B 1 91 ? -6.793 -3.91 -20.891 1 96.31 91 TRP B N 1
ATOM 2544 C CA . TRP B 1 91 ? -6.992 -4.086 -19.469 1 96.31 91 TRP B CA 1
ATOM 2545 C C . TRP B 1 91 ? -8.445 -4.414 -19.156 1 96.31 91 TRP B C 1
ATOM 2547 O O . TRP B 1 91 ? -9.359 -3.689 -19.562 1 96.31 91 TRP B O 1
ATOM 2557 N N . LEU B 1 92 ? -8.648 -5.48 -18.438 1 96.88 92 LEU B N 1
ATOM 2558 C CA . LEU B 1 92 ? -9.992 -5.953 -18.109 1 96.88 92 LEU B CA 1
ATOM 2559 C C . LEU B 1 92 ? -10.141 -6.129 -16.594 1 96.88 92 LEU B C 1
ATOM 2561 O O . LEU B 1 92 ? -9.25 -6.676 -15.938 1 96.88 92 LEU B O 1
ATOM 2565 N N . VAL B 1 93 ? -11.234 -5.637 -16.094 1 96 93 VAL B N 1
ATOM 2566 C CA . VAL B 1 93 ? -11.555 -5.891 -14.695 1 96 93 VAL B CA 1
ATOM 2567 C C . VAL B 1 93 ? -12 -7.34 -14.516 1 96 93 VAL B C 1
ATOM 2569 O O . VAL B 1 93 ? -12.906 -7.809 -15.219 1 96 93 VAL B O 1
ATOM 2572 N N . ILE B 1 94 ? -11.375 -8.023 -13.609 1 97.31 94 ILE B N 1
ATOM 2573 C CA . ILE B 1 94 ? -11.656 -9.445 -13.445 1 97.31 94 ILE B CA 1
ATOM 2574 C C . ILE B 1 94 ? -12.391 -9.688 -12.125 1 97.31 94 ILE B C 1
ATOM 2576 O O . ILE B 1 94 ? -13.125 -10.664 -11.984 1 97.31 94 ILE B O 1
ATOM 2580 N N . SER B 1 95 ? -12.266 -8.742 -11.164 1 96.88 95 SER B N 1
ATOM 2581 C CA . SER B 1 95 ? -12.969 -8.883 -9.898 1 96.88 95 SER B CA 1
ATOM 2582 C C . SER B 1 95 ? -13.156 -7.535 -9.211 1 96.88 95 SER B C 1
ATOM 2584 O O . SER B 1 95 ? -12.422 -6.586 -9.492 1 96.88 95 SER B O 1
ATOM 2586 N N . ALA B 1 96 ? -14.141 -7.461 -8.391 1 95.75 96 ALA B N 1
ATOM 2587 C CA . ALA B 1 96 ? -14.406 -6.34 -7.492 1 95.75 96 ALA B CA 1
ATOM 2588 C C . ALA B 1 96 ? -14.812 -6.832 -6.105 1 95.75 96 ALA B C 1
ATOM 2590 O O . ALA B 1 96 ? -15.641 -7.734 -5.98 1 95.75 96 ALA B O 1
ATOM 2591 N N . ILE B 1 97 ? -14.172 -6.312 -5.129 1 97.25 97 ILE B N 1
ATOM 2592 C CA . ILE B 1 97 ? -14.539 -6.59 -3.744 1 97.25 97 ILE B CA 1
ATOM 2593 C C . ILE B 1 97 ? -14.742 -5.273 -2.992 1 97.25 97 ILE B C 1
ATOM 2595 O O . ILE B 1 97 ? -13.852 -4.426 -2.953 1 97.25 97 ILE B O 1
ATOM 2599 N N . VAL B 1 98 ? -15.898 -5.09 -2.412 1 96.25 98 VAL B N 1
ATOM 2600 C CA . VAL B 1 98 ? -16.219 -3.816 -1.771 1 96.25 98 VAL B CA 1
ATOM 2601 C C . VAL B 1 98 ? -16.859 -4.066 -0.414 1 96.25 98 VAL B C 1
ATOM 2603 O O . VAL B 1 98 ? -17.297 -5.184 -0.123 1 96.25 98 VAL B O 1
ATOM 2606 N N . SER B 1 99 ? -16.891 -3.098 0.426 1 96.62 99 SER B N 1
ATOM 2607 C CA . SER B 1 99 ? -17.656 -3.104 1.675 1 96.62 99 SER B CA 1
ATOM 2608 C C . SER B 1 99 ? -18 -1.687 2.115 1 96.62 99 SER B C 1
ATOM 2610 O O . SER B 1 99 ? -17.5 -0.712 1.546 1 96.62 99 SER B O 1
ATOM 2612 N N . ALA B 1 100 ? -18.828 -1.64 3.023 1 94.69 100 ALA B N 1
ATOM 2613 C CA . ALA B 1 100 ? -19.219 -0.352 3.6 1 94.69 100 ALA B CA 1
ATOM 2614 C C . ALA B 1 100 ? -18.031 0.296 4.32 1 94.69 100 ALA B C 1
ATOM 2616 O O . ALA B 1 100 ? -17.203 -0.396 4.922 1 94.69 100 ALA B O 1
ATOM 2617 N N . VAL B 1 101 ? -18 1.618 4.184 1 93.5 101 VAL B N 1
ATOM 2618 C CA . VAL B 1 101 ? -16.938 2.385 4.836 1 93.5 101 VAL B CA 1
ATOM 2619 C C . VAL B 1 101 ? -17.359 2.734 6.262 1 93.5 101 VAL B C 1
ATOM 2621 O O . VAL B 1 101 ? -18.469 3.229 6.484 1 93.5 101 VAL B O 1
ATOM 2624 N N . VAL B 1 102 ? -16.5 2.424 7.203 1 90.94 102 VAL B N 1
ATOM 2625 C CA . VAL B 1 102 ? -16.625 2.871 8.586 1 90.94 102 VAL B CA 1
ATOM 2626 C C . VAL B 1 102 ? -15.406 3.717 8.969 1 90.94 102 VAL B C 1
ATOM 2628 O O . VAL B 1 102 ? -14.289 3.199 9.07 1 90.94 102 VAL B O 1
ATOM 2631 N N . PRO B 1 103 ? -15.562 5.004 9.188 1 85.06 103 PRO B N 1
ATOM 2632 C CA . PRO B 1 103 ? -14.445 5.898 9.477 1 85.06 103 PRO B CA 1
ATOM 2633 C C . PRO B 1 103 ? -13.672 5.492 10.734 1 85.06 103 PRO B C 1
ATOM 2635 O O . PRO B 1 103 ? -14.273 5.055 11.719 1 85.06 103 PRO B O 1
ATOM 2638 N N . GLY B 1 104 ? -12.312 5.703 10.68 1 87.19 104 GLY B N 1
ATOM 2639 C CA . GLY B 1 104 ? -11.461 5.531 11.844 1 87.19 104 GLY B CA 1
ATOM 2640 C C . GLY B 1 104 ? -11.414 4.102 12.336 1 87.19 104 GLY B C 1
ATOM 2641 O O . GLY B 1 104 ? -11.156 3.855 13.523 1 87.19 104 GLY B O 1
ATOM 2642 N N . ALA B 1 105 ? -11.477 3.117 11.43 1 87.94 105 ALA B N 1
ATOM 2643 C CA . ALA B 1 105 ? -11.766 1.765 11.898 1 87.94 105 ALA B CA 1
ATOM 2644 C C . ALA B 1 105 ? -10.523 0.879 11.812 1 87.94 105 ALA B C 1
ATOM 2646 O O . ALA B 1 105 ? -10.508 -0.235 12.344 1 87.94 105 ALA B O 1
ATOM 2647 N N . VAL B 1 106 ? -9.461 1.322 11.25 1 97.12 106 VAL B N 1
ATOM 2648 C CA . VAL B 1 106 ? -8.328 0.418 11.062 1 97.12 106 VAL B CA 1
ATOM 2649 C C . VAL B 1 106 ? -7.238 0.743 12.086 1 97.12 106 VAL B C 1
ATOM 2651 O O . VAL B 1 106 ? -6.688 1.848 12.086 1 97.12 106 VAL B O 1
ATOM 2654 N N . SER B 1 107 ? -6.84 -0.194 12.93 1 95.75 107 SER B N 1
ATOM 2655 C CA . SER B 1 107 ? -5.812 -0.102 13.961 1 95.75 107 SER B CA 1
ATOM 2656 C C . SER B 1 107 ? -4.609 -0.974 13.617 1 95.75 107 SER B C 1
ATOM 2658 O O . SER B 1 107 ? -4.66 -1.771 12.68 1 95.75 107 SER B O 1
ATOM 2660 N N . PRO B 1 108 ? -3.514 -0.802 14.367 1 96.88 108 PRO B N 1
ATOM 2661 C CA . PRO B 1 108 ? -2.371 -1.697 14.172 1 96.88 108 PRO B CA 1
ATOM 2662 C C . PRO B 1 108 ? -2.742 -3.17 14.328 1 96.88 108 PRO B C 1
ATOM 2664 O O . PRO B 1 108 ? -2.211 -4.023 13.617 1 96.88 108 PRO B O 1
ATOM 2667 N N . ALA B 1 109 ? -3.598 -3.441 15.25 1 96.06 109 ALA B N 1
ATOM 2668 C CA . ALA B 1 109 ? -4.039 -4.82 15.445 1 96.06 109 ALA B CA 1
ATOM 2669 C C . ALA B 1 109 ? -4.723 -5.359 14.195 1 96.06 109 ALA B C 1
ATOM 2671 O O . ALA B 1 109 ? -4.566 -6.531 13.844 1 96.06 109 ALA B O 1
ATOM 2672 N N . ASP B 1 110 ? -5.484 -4.551 13.523 1 97.12 110 ASP B N 1
ATOM 2673 C CA . ASP B 1 110 ? -6.152 -4.949 12.289 1 97.12 110 ASP B CA 1
ATOM 2674 C C . ASP B 1 110 ? -5.141 -5.258 11.188 1 97.12 110 ASP B C 1
ATOM 2676 O O . ASP B 1 110 ? -5.289 -6.238 10.461 1 97.12 110 ASP B O 1
ATOM 2680 N N . VAL B 1 111 ? -4.113 -4.391 11.086 1 98.25 111 VAL B N 1
ATOM 2681 C CA . VAL B 1 111 ? -3.055 -4.613 10.102 1 98.25 111 VAL B CA 1
ATOM 2682 C C . VAL B 1 111 ? -2.348 -5.934 10.398 1 98.25 111 VAL B C 1
ATOM 2684 O O . VAL B 1 111 ? -2.104 -6.734 9.492 1 98.25 111 VAL B O 1
ATOM 2687 N N . GLY B 1 112 ? -2.039 -6.141 11.641 1 97.62 112 GLY B N 1
ATOM 2688 C CA . GLY B 1 112 ? -1.385 -7.375 12.047 1 97.62 112 GLY B CA 1
ATOM 2689 C C . GLY B 1 112 ? -2.195 -8.617 11.711 1 97.62 112 GLY B C 1
ATOM 2690 O O . GLY B 1 112 ? -1.647 -9.609 11.234 1 97.62 112 GLY B O 1
ATOM 2691 N N . ALA B 1 113 ? -3.473 -8.578 11.969 1 97.62 113 ALA B N 1
ATOM 2692 C CA . ALA B 1 113 ? -4.344 -9.719 11.688 1 97.62 113 ALA B CA 1
ATOM 2693 C C . ALA B 1 113 ? -4.395 -10.023 10.195 1 97.62 113 ALA B C 1
ATOM 2695 O O . ALA B 1 113 ? -4.332 -11.188 9.789 1 97.62 113 ALA B O 1
ATOM 2696 N N . LEU B 1 114 ? -4.496 -9.016 9.383 1 98.56 114 LEU B N 1
ATOM 2697 C CA . LEU B 1 114 ? -4.527 -9.164 7.93 1 98.56 114 LEU B CA 1
ATOM 2698 C C . LEU B 1 114 ? -3.236 -9.789 7.418 1 98.56 114 LEU B C 1
ATOM 2700 O O . LEU B 1 114 ? -3.268 -10.781 6.684 1 98.56 114 LEU B O 1
ATOM 2704 N N . ILE B 1 115 ? -2.143 -9.227 7.863 1 98.5 115 ILE B N 1
ATOM 2705 C CA . ILE B 1 115 ? -0.831 -9.68 7.414 1 98.5 115 ILE B CA 1
ATOM 2706 C C . ILE B 1 115 ? -0.59 -11.109 7.895 1 98.5 115 ILE B C 1
ATOM 2708 O O . ILE B 1 115 ? -0.068 -11.938 7.145 1 98.5 115 ILE B O 1
ATOM 2712 N N . GLY B 1 116 ? -0.947 -11.352 9.078 1 97.12 116 GLY B N 1
ATOM 2713 C CA . GLY B 1 116 ? -0.823 -12.703 9.602 1 97.12 116 GLY B CA 1
ATOM 2714 C C . GLY B 1 116 ? -1.595 -13.734 8.797 1 97.12 116 GLY B C 1
ATOM 2715 O O . GLY B 1 116 ? -1.087 -14.82 8.516 1 97.12 116 GLY B O 1
ATOM 2716 N N . ALA B 1 117 ? -2.77 -13.414 8.43 1 97.44 117 ALA B N 1
ATOM 2717 C CA . ALA B 1 117 ? -3.596 -14.328 7.641 1 97.44 117 ALA B CA 1
ATOM 2718 C C . ALA B 1 117 ? -2.949 -14.617 6.289 1 97.44 117 ALA B C 1
ATOM 2720 O O . ALA B 1 117 ? -2.91 -15.773 5.848 1 97.44 117 ALA B O 1
ATOM 2721 N N . CYS B 1 118 ? -2.432 -13.609 5.664 1 98.44 118 CYS B N 1
ATOM 2722 C CA . CYS B 1 118 ? -1.857 -13.781 4.332 1 98.44 118 CYS B CA 1
ATOM 2723 C C . CYS B 1 118 ? -0.521 -14.516 4.406 1 98.44 118 CYS B C 1
ATOM 2725 O O . CYS B 1 118 ? -0.233 -15.375 3.572 1 98.44 118 CYS B O 1
ATOM 2727 N N . TRP B 1 119 ? 0.261 -14.164 5.395 1 97.94 119 TRP B N 1
ATOM 2728 C CA . TRP B 1 119 ? 1.606 -14.727 5.457 1 97.94 119 TRP B CA 1
ATOM 2729 C C . TRP B 1 119 ? 1.58 -16.141 6.031 1 97.94 119 TRP B C 1
ATOM 2731 O O . TRP B 1 119 ? 2.1 -17.078 5.418 1 97.94 119 TRP B O 1
ATOM 2741 N N . ASP B 1 120 ? 0.963 -16.312 7.211 1 95.06 120 ASP B N 1
ATOM 2742 C CA . ASP B 1 120 ? 0.922 -17.609 7.879 1 95.06 120 ASP B CA 1
ATOM 2743 C C . ASP B 1 120 ? -0.088 -18.547 7.215 1 95.06 120 ASP B C 1
ATOM 2745 O O . ASP B 1 120 ? 0.101 -19.766 7.195 1 95.06 120 ASP B O 1
ATOM 2749 N N . GLY B 1 121 ? -1.1 -17.984 6.754 1 96.44 121 GLY B N 1
ATOM 2750 C CA . GLY B 1 121 ? -2.104 -18.781 6.07 1 96.44 121 GLY B CA 1
ATOM 2751 C C . GLY B 1 121 ? -1.702 -19.156 4.652 1 96.44 121 GLY B C 1
ATOM 2752 O O . GLY B 1 121 ? -1.423 -20.328 4.371 1 96.44 121 GLY B O 1
ATOM 2753 N N . TYR B 1 122 ? -1.457 -18.156 3.844 1 98.19 122 TYR B N 1
ATOM 2754 C CA . TYR B 1 122 ? -1.214 -18.422 2.432 1 98.19 122 TYR B CA 1
ATOM 2755 C C . TYR B 1 122 ? 0.259 -18.719 2.18 1 98.19 122 TYR B C 1
ATOM 2757 O O . TYR B 1 122 ? 0.612 -19.828 1.752 1 98.19 122 TYR B O 1
ATOM 2765 N N . CYS B 1 123 ? 1.146 -17.828 2.424 1 97.56 123 CYS B N 1
ATOM 2766 C CA . CYS B 1 123 ? 2.541 -17.984 2.023 1 97.56 123 CYS B CA 1
ATOM 2767 C C . CYS B 1 123 ? 3.148 -19.25 2.629 1 97.56 123 CYS B C 1
ATOM 2769 O O . CYS B 1 123 ? 3.826 -20 1.938 1 97.56 123 CYS B O 1
ATOM 2771 N N . SER B 1 124 ? 2.842 -19.453 3.912 1 96.81 124 SER B N 1
ATOM 2772 C CA . SER B 1 124 ? 3.348 -20.641 4.578 1 96.81 124 SER B CA 1
ATOM 2773 C C . SER B 1 124 ? 2.752 -21.906 3.969 1 96.81 124 SER B C 1
ATOM 2775 O O . SER B 1 124 ? 3.473 -22.875 3.703 1 96.81 124 SER B O 1
ATOM 2777 N N . ALA B 1 125 ? 1.457 -21.953 3.729 1 97.81 125 ALA B N 1
ATOM 2778 C CA . ALA B 1 125 ? 0.793 -23.109 3.131 1 97.81 125 ALA B CA 1
ATOM 2779 C C . ALA B 1 125 ? 1.295 -23.359 1.71 1 97.81 125 ALA B C 1
ATOM 2781 O O . ALA B 1 125 ? 1.49 -24.5 1.304 1 97.81 125 ALA B O 1
ATOM 2782 N N . ASN B 1 126 ? 1.455 -22.281 0.97 1 97.56 126 ASN B N 1
ATOM 2783 C CA . ASN B 1 126 ? 1.98 -22.359 -0.389 1 97.56 126 ASN B CA 1
ATOM 2784 C C . ASN B 1 126 ? 3.373 -22.984 -0.415 1 97.56 126 ASN B C 1
ATOM 2786 O O . ASN B 1 126 ? 3.648 -23.875 -1.234 1 97.56 126 ASN B O 1
ATOM 2790 N N . ARG B 1 127 ? 4.227 -22.547 0.488 1 96.06 127 ARG B N 1
ATOM 2791 C CA . ARG B 1 127 ? 5.582 -23.078 0.588 1 96.06 127 ARG B CA 1
ATOM 2792 C C . ARG B 1 127 ? 5.57 -24.562 0.93 1 96.06 127 ARG B C 1
ATOM 2794 O O . ARG B 1 127 ? 6.359 -25.344 0.385 1 96.06 127 ARG B O 1
ATOM 2801 N N . ALA B 1 128 ? 4.668 -24.969 1.739 1 96.31 128 ALA B N 1
ATOM 2802 C CA . ALA B 1 128 ? 4.574 -26.359 2.207 1 96.31 128 ALA B CA 1
ATOM 2803 C C . ALA B 1 128 ? 3.77 -27.219 1.232 1 96.31 128 ALA B C 1
ATOM 2805 O O . ALA B 1 128 ? 3.617 -28.422 1.436 1 96.31 128 ALA B O 1
ATOM 2806 N N . CYS B 1 129 ? 3.217 -26.625 0.238 1 97.38 129 CYS B N 1
ATOM 2807 C CA . CYS B 1 129 ? 2.301 -27.297 -0.677 1 97.38 129 CYS B CA 1
ATOM 2808 C C . CYS B 1 129 ? 1.16 -27.969 0.084 1 97.38 129 CYS B C 1
ATOM 2810 O O . CYS B 1 129 ? 0.834 -29.125 -0.17 1 97.38 129 CYS B O 1
ATOM 2812 N N . ASP B 1 130 ? 0.662 -27.266 1.081 1 97.88 130 ASP B N 1
ATOM 2813 C CA . ASP B 1 130 ? -0.396 -27.766 1.959 1 97.88 130 ASP B CA 1
ATOM 2814 C C . ASP B 1 130 ? -1.77 -27.297 1.475 1 97.88 130 ASP B C 1
ATOM 2816 O O . ASP B 1 130 ? -2.246 -26.234 1.866 1 97.88 130 ASP B O 1
ATOM 2820 N N . GLY B 1 131 ? -2.412 -28.109 0.699 1 97.56 131 GLY B N 1
ATOM 2821 C CA . GLY B 1 131 ? -3.707 -27.781 0.132 1 97.56 131 GLY B CA 1
ATOM 2822 C C . GLY B 1 131 ? -4.785 -27.562 1.182 1 97.56 131 GLY B C 1
ATOM 2823 O O . GLY B 1 131 ? -5.664 -26.719 1.018 1 97.56 131 GLY B O 1
ATOM 2824 N N . ASP B 1 132 ? -4.73 -28.328 2.242 1 97.81 132 ASP B N 1
ATOM 2825 C CA . ASP B 1 132 ? -5.734 -28.188 3.295 1 97.81 132 ASP B CA 1
ATOM 2826 C C . ASP B 1 132 ? -5.668 -26.812 3.941 1 97.81 132 ASP B C 1
ATOM 2828 O O . ASP B 1 132 ? -6.695 -26.172 4.156 1 97.81 132 ASP B O 1
ATOM 2832 N N . LYS B 1 133 ? -4.516 -26.344 4.246 1 97.69 133 LYS B N 1
ATOM 2833 C CA . LYS B 1 133 ? -4.348 -25.031 4.844 1 97.69 133 LYS B CA 1
ATOM 2834 C C . LYS B 1 133 ? -4.703 -23.922 3.852 1 97.69 133 LYS B C 1
ATOM 2836 O O . LYS B 1 133 ? -5.227 -22.875 4.238 1 97.69 133 LYS B O 1
ATOM 2841 N N . MET B 1 134 ? -4.371 -24.203 2.57 1 97.69 134 MET B N 1
ATOM 2842 C CA . MET B 1 134 ? -4.801 -23.266 1.539 1 97.69 134 MET B CA 1
ATOM 2843 C C . MET B 1 134 ? -6.312 -23.078 1.57 1 97.69 134 MET B C 1
ATOM 2845 O O . MET B 1 134 ? -6.805 -21.953 1.492 1 97.69 134 MET B O 1
ATOM 2849 N N . ALA B 1 135 ? -7.027 -24.125 1.746 1 97.56 135 ALA B N 1
ATOM 2850 C CA . ALA B 1 135 ? -8.484 -24.094 1.703 1 97.56 135 ALA B CA 1
ATOM 2851 C C . ALA B 1 135 ? -9.055 -23.344 2.906 1 97.56 135 ALA B C 1
ATOM 2853 O O . ALA B 1 135 ? -10.211 -22.922 2.893 1 97.56 135 ALA B O 1
ATOM 2854 N N . GLU B 1 136 ? -8.258 -23.172 3.924 1 97.19 136 GLU B N 1
ATOM 2855 C CA . GLU B 1 136 ? -8.711 -22.469 5.125 1 97.19 136 GLU B CA 1
ATOM 2856 C C . GLU B 1 136 ? -8.602 -20.953 4.949 1 97.19 136 GLU B C 1
ATOM 2858 O O . GLU B 1 136 ? -9.242 -20.203 5.684 1 97.19 136 GLU B O 1
ATOM 2863 N N . ILE B 1 137 ? -7.801 -20.516 3.98 1 98.19 137 ILE B N 1
ATOM 2864 C CA . ILE B 1 137 ? -7.551 -19.078 3.908 1 98.19 137 ILE B CA 1
ATOM 2865 C C . ILE B 1 137 ? -8.102 -18.516 2.598 1 98.19 137 ILE B C 1
ATOM 2867 O O . ILE B 1 137 ? -8.43 -17.344 2.51 1 98.19 137 ILE B O 1
ATOM 2871 N N . PHE B 1 138 ? -8.203 -19.359 1.594 1 98.62 138 PHE B N 1
ATOM 2872 C CA . PHE B 1 138 ? -8.852 -18.938 0.356 1 98.62 138 PHE B CA 1
ATOM 2873 C C . PHE B 1 138 ? -10.344 -19.219 0.4 1 98.62 138 PHE B C 1
ATOM 2875 O O . PHE B 1 138 ? -10.758 -20.375 0.517 1 98.62 138 PHE B O 1
ATOM 2882 N N . HIS B 1 139 ? -11.141 -18.188 0.354 1 98.12 139 HIS B N 1
ATOM 2883 C CA . HIS B 1 139 ? -12.594 -18.344 0.382 1 98.12 139 HIS B CA 1
ATOM 2884 C C . HIS B 1 139 ? -13.062 -19.266 -0.743 1 98.12 139 HIS B C 1
ATOM 2886 O O . HIS B 1 139 ? -12.539 -19.203 -1.856 1 98.12 139 HIS B O 1
ATOM 2892 N N . PRO B 1 140 ? -14.109 -20.016 -0.543 1 97.44 140 PRO B N 1
ATOM 2893 C CA . PRO B 1 140 ? -14.57 -20.953 -1.572 1 97.44 140 PRO B CA 1
ATOM 2894 C C . PRO B 1 140 ? -14.961 -20.25 -2.871 1 97.44 140 PRO B C 1
ATOM 2896 O O . PRO B 1 140 ? -14.875 -20.844 -3.949 1 97.44 140 PRO B O 1
ATOM 2899 N N . LEU B 1 141 ? -15.312 -19 -2.805 1 96.75 141 LEU B N 1
ATOM 2900 C CA . LEU B 1 141 ? -15.719 -18.234 -3.982 1 96.75 141 LEU B CA 1
ATOM 2901 C C . LEU B 1 141 ? -14.516 -17.562 -4.633 1 96.75 141 LEU B C 1
ATOM 2903 O O . LEU B 1 141 ? -14.648 -16.922 -5.676 1 96.75 141 LEU B O 1
ATOM 2907 N N . CYS B 1 142 ? -13.391 -17.734 -4.02 1 97.81 142 CYS B N 1
ATOM 2908 C CA . CYS B 1 142 ? -12.188 -17.078 -4.527 1 97.81 142 CYS B CA 1
ATOM 2909 C C . CYS B 1 142 ? -11.797 -17.641 -5.891 1 97.81 142 CYS B C 1
ATOM 2911 O O . CYS B 1 142 ? -11.922 -18.828 -6.133 1 97.81 142 CYS B O 1
ATOM 2913 N N . ARG B 1 143 ? -11.312 -16.797 -6.73 1 97.75 143 ARG B N 1
ATOM 2914 C CA . ARG B 1 143 ? -10.68 -17.188 -7.988 1 97.75 143 ARG B CA 1
ATOM 2915 C C . ARG B 1 143 ? -9.234 -16.703 -8.039 1 97.75 143 ARG B C 1
ATOM 2917 O O . ARG B 1 143 ? -8.922 -15.609 -7.586 1 97.75 143 ARG B O 1
ATOM 2924 N N . LEU B 1 144 ? -8.438 -17.562 -8.555 1 98.56 144 LEU B N 1
ATOM 2925 C CA . LEU B 1 144 ? -7.055 -17.219 -8.875 1 98.56 144 LEU B CA 1
ATOM 2926 C C . LEU B 1 144 ? -6.906 -16.891 -10.359 1 98.56 144 LEU B C 1
ATOM 2928 O O . LEU B 1 144 ? -7.332 -17.672 -11.211 1 98.56 144 LEU B O 1
ATOM 2932 N N . THR B 1 145 ? -6.289 -15.742 -10.609 1 98.75 145 THR B N 1
ATOM 2933 C CA . THR B 1 145 ? -6.266 -15.297 -12 1 98.75 145 THR B CA 1
ATOM 2934 C C . THR B 1 145 ? -4.898 -14.727 -12.359 1 98.75 145 THR B C 1
ATOM 2936 O O . THR B 1 145 ? -4.203 -14.18 -11.492 1 98.75 145 THR B O 1
ATOM 2939 N N . PHE B 1 146 ? -4.492 -14.914 -13.578 1 98.12 146 PHE B N 1
ATOM 2940 C CA . PHE B 1 146 ? -3.316 -14.234 -14.109 1 98.12 146 PHE B CA 1
ATOM 2941 C C . PHE B 1 146 ? -3.408 -14.094 -15.625 1 98.12 146 PHE B C 1
ATOM 2943 O O . PHE B 1 146 ? -4.199 -14.789 -16.266 1 98.12 146 PHE B O 1
ATOM 2950 N N . ALA B 1 147 ? -2.707 -13.156 -16.141 1 97.19 147 ALA B N 1
ATOM 2951 C CA . ALA B 1 147 ? -2.59 -12.961 -17.578 1 97.19 147 ALA B CA 1
ATOM 2952 C C . ALA B 1 147 ? -1.246 -13.469 -18.094 1 97.19 147 ALA B C 1
ATOM 2954 O O . ALA B 1 147 ? -0.247 -13.445 -17.375 1 97.19 147 ALA B O 1
ATOM 2955 N N . THR B 1 148 ? -1.277 -13.969 -19.297 1 94.31 148 THR B N 1
ATOM 2956 C CA . THR B 1 148 ? -0.036 -14.336 -19.969 1 94.31 148 THR B CA 1
ATOM 2957 C C . THR B 1 148 ? 0.434 -13.219 -20.891 1 94.31 148 THR B C 1
ATOM 2959 O O . THR B 1 148 ? -0.338 -12.312 -21.234 1 94.31 148 THR B O 1
ATOM 2962 N N . GLU B 1 149 ? 1.684 -13.305 -21.328 1 90.44 149 GLU B N 1
ATOM 2963 C CA . GLU B 1 149 ? 2.242 -12.312 -22.234 1 90.44 149 GLU B CA 1
ATOM 2964 C C . GLU B 1 149 ? 1.51 -12.312 -23.578 1 90.44 149 GLU B C 1
ATOM 2966 O O . GLU B 1 149 ? 1.503 -11.305 -24.297 1 90.44 149 GLU B O 1
ATOM 2971 N N . GLU B 1 150 ? 0.888 -13.414 -23.859 1 91.88 150 GLU B N 1
ATOM 2972 C CA . GLU B 1 150 ? 0.157 -13.547 -25.109 1 91.88 150 GLU B CA 1
ATOM 2973 C C . GLU B 1 150 ? -1.241 -12.945 -25 1 91.88 15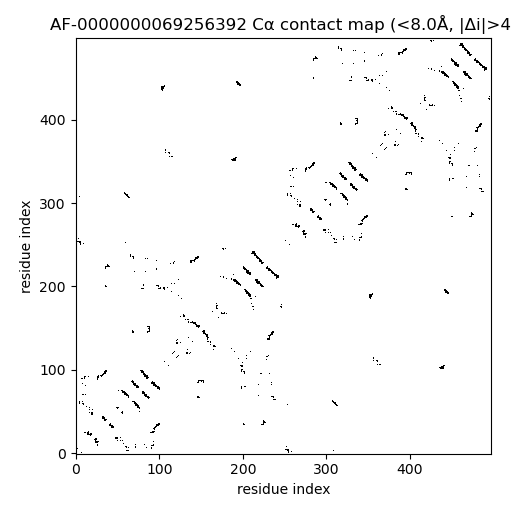0 GLU B C 1
ATOM 2975 O O . GLU B 1 150 ? -1.987 -12.914 -25.984 1 91.88 150 GLU B O 1
ATOM 2980 N N . GLY B 1 151 ? -1.563 -12.508 -23.828 1 92 151 GLY B N 1
ATOM 2981 C CA . GLY B 1 151 ? -2.836 -11.82 -23.672 1 92 151 GLY B CA 1
ATOM 2982 C C . GLY B 1 151 ? -3.955 -12.742 -23.219 1 92 151 GLY B C 1
ATOM 2983 O O . GLY B 1 151 ? -5.129 -12.359 -23.25 1 92 151 GLY B O 1
ATOM 2984 N N . THR B 1 152 ? -3.588 -13.922 -22.875 1 96.12 152 THR B N 1
ATOM 2985 C CA . THR B 1 152 ? -4.582 -14.859 -22.344 1 96.12 152 THR B CA 1
ATOM 2986 C C . THR B 1 152 ? -4.773 -14.656 -20.844 1 96.12 152 THR B C 1
ATOM 2988 O O . THR B 1 152 ? -3.803 -14.492 -20.109 1 96.12 152 THR B O 1
ATOM 2991 N N . ILE B 1 153 ? -6.039 -14.609 -20.453 1 97.81 153 ILE B N 1
ATOM 2992 C CA . ILE B 1 153 ? -6.359 -14.539 -19.031 1 97.81 153 ILE B CA 1
ATOM 2993 C C . ILE B 1 153 ? -6.781 -15.914 -18.516 1 97.81 153 ILE B C 1
ATOM 2995 O O . ILE B 1 153 ? -7.703 -16.531 -19.062 1 97.81 153 ILE B O 1
ATOM 2999 N N . VAL B 1 154 ? -6.105 -16.375 -17.578 1 97.94 154 VAL B N 1
ATOM 3000 C CA . VAL B 1 154 ? -6.359 -17.688 -16.953 1 97.94 154 VAL B CA 1
ATOM 3001 C C . VAL B 1 154 ? -7.121 -17.5 -15.648 1 97.94 154 VAL B C 1
ATOM 3003 O O . VAL B 1 154 ? -6.777 -16.625 -14.844 1 97.94 154 VAL B O 1
ATOM 3006 N N . ILE B 1 155 ? -8.141 -18.281 -15.477 1 98.5 155 ILE B N 1
ATOM 3007 C CA . ILE B 1 155 ? -8.977 -18.266 -14.281 1 98.5 155 ILE B CA 1
ATOM 3008 C C . ILE B 1 155 ? -9.062 -19.672 -13.695 1 98.5 155 ILE B C 1
ATOM 3010 O O . ILE B 1 155 ? -9.367 -20.641 -14.406 1 98.5 155 ILE B O 1
ATOM 3014 N N . MET B 1 156 ? -8.789 -19.781 -12.43 1 98.12 156 MET B N 1
ATOM 3015 C CA . MET B 1 156 ? -8.875 -21.047 -11.703 1 98.12 156 MET B CA 1
ATOM 3016 C C . MET B 1 156 ? -9.773 -20.906 -10.477 1 98.12 156 MET B C 1
ATOM 3018 O O . MET B 1 156 ? -9.719 -19.891 -9.773 1 98.12 156 MET B O 1
ATOM 3022 N N . SER B 1 157 ? -10.594 -21.875 -10.25 1 98.31 157 SER B N 1
ATOM 3023 C CA . SER B 1 157 ? -11.398 -21.875 -9.031 1 98.31 157 SER B CA 1
ATOM 3024 C C . SER B 1 157 ? -10.531 -22.109 -7.801 1 98.31 157 SER B C 1
ATOM 3026 O O . SER B 1 157 ? -9.391 -22.547 -7.91 1 98.31 157 SER B O 1
ATOM 3028 N N . GLN B 1 158 ? -11.148 -21.766 -6.703 1 98.31 158 GLN B N 1
ATOM 3029 C CA . GLN B 1 158 ? -10.477 -22.031 -5.438 1 98.31 158 GLN B CA 1
ATOM 3030 C C . GLN B 1 158 ? -10.109 -23.516 -5.312 1 98.31 158 GLN B C 1
ATOM 3032 O O . GLN B 1 158 ? -8.977 -23.844 -4.938 1 98.31 158 GLN B O 1
ATOM 3037 N N . GLU B 1 159 ? -10.945 -24.406 -5.648 1 98.31 159 GLU B N 1
ATOM 3038 C CA . GLU B 1 159 ? -10.727 -25.844 -5.551 1 98.31 159 GLU B CA 1
ATOM 3039 C C . GLU B 1 159 ? -9.586 -26.297 -6.461 1 98.31 159 GLU B C 1
ATOM 3041 O O . GLU B 1 159 ? -8.711 -27.047 -6.039 1 98.31 159 GLU B O 1
ATOM 3046 N N . ASP B 1 160 ? -9.641 -25.812 -7.68 1 98.25 160 ASP B N 1
ATOM 3047 C CA . ASP B 1 160 ? -8.594 -26.172 -8.633 1 98.25 160 ASP B CA 1
ATOM 3048 C C . ASP B 1 160 ? -7.227 -25.672 -8.164 1 98.25 160 ASP B C 1
ATOM 3050 O O . ASP B 1 160 ? -6.223 -26.375 -8.305 1 98.25 160 ASP B O 1
ATOM 3054 N N . PHE B 1 161 ? -7.242 -24.5 -7.676 1 98.38 161 PHE B N 1
ATOM 3055 C CA . PHE B 1 161 ? -5.984 -23.938 -7.211 1 98.38 161 PHE B CA 1
ATOM 3056 C C . PHE B 1 161 ? -5.441 -24.719 -6.023 1 98.38 161 PHE B C 1
ATOM 3058 O O . PHE B 1 161 ? -4.238 -24.984 -5.945 1 98.38 161 PHE B O 1
ATOM 3065 N N . VAL B 1 162 ? -6.277 -24.984 -5.086 1 98.19 162 VAL B N 1
ATOM 3066 C CA . VAL B 1 162 ? -5.891 -25.766 -3.914 1 98.19 162 VAL B CA 1
ATOM 3067 C C . VAL B 1 162 ? -5.273 -27.078 -4.355 1 98.19 162 VAL B C 1
ATOM 3069 O O . VAL B 1 162 ? -4.215 -27.484 -3.855 1 98.19 162 VAL B O 1
ATOM 3072 N N . GLU B 1 163 ? -5.852 -27.734 -5.285 1 98.12 163 GLU B N 1
ATOM 3073 C CA . GLU B 1 163 ? -5.32 -29 -5.793 1 98.12 163 GLU B CA 1
ATOM 3074 C C . GLU B 1 163 ? -3.992 -28.797 -6.512 1 98.12 163 GLU B C 1
ATOM 3076 O O . GLU B 1 163 ? -3.076 -29.609 -6.387 1 98.12 163 GLU B O 1
ATOM 3081 N N . LYS B 1 164 ? -3.955 -27.766 -7.281 1 97.5 164 LYS B N 1
ATOM 3082 C CA . LYS B 1 164 ? -2.711 -27.438 -7.969 1 97.5 164 LYS B CA 1
ATOM 3083 C C . LYS B 1 164 ? -1.566 -27.25 -6.977 1 97.5 164 LYS B C 1
ATOM 3085 O O . LYS B 1 164 ? -0.443 -27.688 -7.227 1 97.5 164 LYS B O 1
ATOM 3090 N N . VAL B 1 165 ? -1.812 -26.594 -5.902 1 97.25 165 VAL B N 1
ATOM 3091 C CA . VAL B 1 165 ? -0.802 -26.391 -4.871 1 97.25 165 VAL B CA 1
ATOM 3092 C C . VAL B 1 165 ? -0.427 -27.719 -4.227 1 97.25 165 VAL B C 1
ATOM 3094 O O . VAL B 1 165 ? 0.755 -28.016 -4.043 1 97.25 165 VAL B O 1
ATOM 3097 N N . ARG B 1 166 ? -1.429 -28.516 -3.975 1 97.31 166 ARG B N 1
ATOM 3098 C CA . ARG B 1 166 ? -1.228 -29.828 -3.346 1 97.31 166 ARG B CA 1
ATOM 3099 C C . ARG B 1 166 ? -0.275 -30.688 -4.168 1 97.31 166 ARG B C 1
ATOM 3101 O O . ARG B 1 166 ? 0.557 -31.406 -3.609 1 97.31 166 ARG B O 1
ATOM 3108 N N . SER B 1 167 ? -0.397 -30.609 -5.465 1 97.38 167 SER B N 1
ATOM 3109 C CA . SER B 1 167 ? 0.367 -31.469 -6.363 1 97.38 167 SER B CA 1
ATOM 3110 C C . SER B 1 167 ? 1.374 -30.656 -7.176 1 97.38 167 SER B C 1
ATOM 3112 O O . SER B 1 167 ? 1.702 -31.016 -8.305 1 97.38 167 SER B O 1
ATOM 3114 N N . ARG B 1 168 ? 1.862 -29.594 -6.711 1 97 168 ARG B N 1
ATOM 3115 C CA . ARG B 1 168 ? 2.637 -28.594 -7.441 1 97 168 ARG B CA 1
ATOM 3116 C C . ARG B 1 168 ? 3.799 -29.234 -8.188 1 97 168 ARG B C 1
ATOM 3118 O O . ARG B 1 168 ? 3.936 -29.062 -9.398 1 97 168 ARG B O 1
ATOM 3125 N N . TYR B 1 169 ? 4.559 -30.016 -7.492 1 96.38 169 TYR B N 1
ATOM 3126 C CA . TYR B 1 169 ? 5.801 -30.5 -8.07 1 96.38 169 TYR B CA 1
ATOM 3127 C C . TYR B 1 169 ? 5.547 -31.719 -8.945 1 96.38 169 TYR B C 1
ATOM 3129 O O . TYR B 1 169 ? 6.484 -32.312 -9.484 1 96.38 169 TYR B O 1
ATOM 3137 N N . GLU B 1 170 ? 4.27 -32.031 -9.102 1 96.44 170 GLU B N 1
ATOM 3138 C CA . GLU B 1 170 ? 3.859 -33.031 -10.086 1 96.44 170 GLU B CA 1
ATOM 3139 C C . GLU B 1 170 ? 3.34 -32.375 -11.359 1 96.44 170 GLU B C 1
ATOM 3141 O O . GLU B 1 170 ? 3.135 -33.031 -12.375 1 96.44 170 GLU B O 1
ATOM 3146 N N . THR B 1 171 ? 3.143 -31.062 -11.312 1 95.81 171 THR B N 1
ATOM 3147 C CA . THR B 1 171 ? 2.627 -30.344 -12.477 1 95.81 171 THR B CA 1
ATOM 3148 C C . THR B 1 171 ? 3.711 -30.188 -13.539 1 95.81 171 THR B C 1
ATOM 3150 O O . THR B 1 171 ? 4.902 -30.156 -13.219 1 95.81 171 THR B O 1
ATOM 3153 N N . PRO B 1 172 ? 3.275 -30.062 -14.773 1 94.69 172 PRO B N 1
ATOM 3154 C CA . PRO B 1 172 ? 4.27 -29.922 -15.836 1 94.69 172 PRO B CA 1
ATOM 3155 C C . PRO B 1 172 ? 5.211 -28.734 -15.617 1 94.69 172 PRO B C 1
ATOM 3157 O O . PRO B 1 172 ? 6.402 -28.828 -15.93 1 94.69 172 PRO B O 1
ATOM 3160 N N . THR B 1 173 ? 4.77 -27.734 -15.047 1 94.19 173 THR B N 1
ATOM 3161 C CA . THR B 1 173 ? 5.543 -26.5 -14.859 1 94.19 173 THR B CA 1
ATOM 3162 C C . THR B 1 173 ? 6.625 -26.703 -13.805 1 94.19 173 THR B C 1
ATOM 3164 O O . THR B 1 173 ? 7.766 -26.266 -13.977 1 94.19 173 THR B O 1
ATOM 3167 N N . HIS B 1 174 ? 6.293 -27.406 -12.773 1 97.06 174 HIS B N 1
ATOM 3168 C CA . HIS B 1 174 ? 7.172 -27.406 -11.602 1 97.06 174 HIS B CA 1
ATOM 3169 C C . HIS B 1 174 ? 7.902 -28.734 -11.461 1 97.06 174 HIS B C 1
ATOM 3171 O O . HIS B 1 174 ? 8.945 -28.797 -10.805 1 97.06 174 HIS B O 1
ATOM 3177 N N . ARG B 1 175 ? 7.441 -29.812 -12.094 1 97.19 175 ARG B N 1
ATOM 3178 C CA . ARG B 1 175 ? 8.008 -31.156 -11.969 1 97.19 175 ARG B CA 1
ATOM 3179 C C . ARG B 1 175 ? 9.5 -31.141 -12.312 1 97.19 175 ARG B C 1
ATOM 3181 O O . ARG B 1 175 ? 10.312 -31.719 -11.586 1 97.19 175 ARG B O 1
ATOM 3188 N N . PRO B 1 176 ? 9.867 -30.406 -13.352 1 97.81 176 PRO B N 1
ATOM 3189 C CA . PRO B 1 176 ? 11.297 -30.406 -13.68 1 97.81 176 PRO B CA 1
ATOM 3190 C C . PRO B 1 176 ? 12.141 -29.719 -12.617 1 97.81 176 PRO B C 1
ATOM 3192 O O . PRO B 1 176 ? 13.375 -29.797 -12.648 1 97.81 176 PRO B O 1
ATOM 3195 N N . TYR B 1 177 ? 11.57 -29.078 -11.703 1 97.88 177 TYR B N 1
ATOM 3196 C CA . TYR B 1 177 ? 12.289 -28.312 -10.688 1 97.88 177 TYR B CA 1
ATOM 3197 C C . TYR B 1 177 ? 12.047 -28.875 -9.297 1 97.88 177 TYR B C 1
ATOM 3199 O O . TYR B 1 177 ? 12.344 -28.219 -8.297 1 97.88 177 TYR B O 1
ATOM 3207 N N . ALA B 1 178 ? 11.508 -30.078 -9.227 1 96.88 178 ALA B N 1
ATOM 3208 C CA . ALA B 1 178 ? 11.117 -30.703 -7.965 1 96.88 178 ALA B CA 1
ATOM 3209 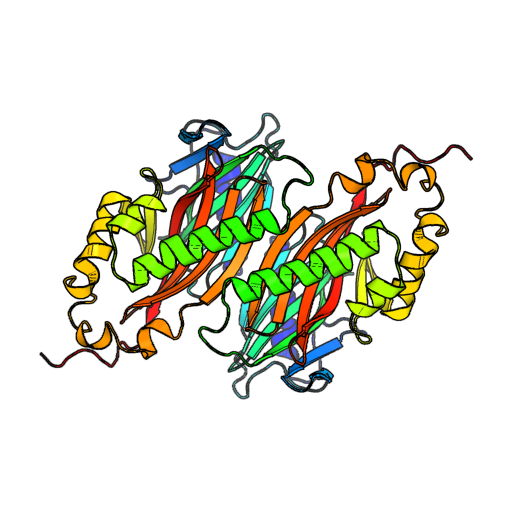C C . ALA B 1 178 ? 12.312 -30.875 -7.031 1 96.88 178 ALA B C 1
ATOM 3211 O O . ALA B 1 178 ? 12.164 -30.844 -5.809 1 96.88 178 ALA B O 1
ATOM 3212 N N . HIS B 1 179 ? 13.531 -30.938 -7.586 1 96.38 179 HIS B N 1
ATOM 3213 C CA . HIS B 1 179 ? 14.727 -31.094 -6.773 1 96.38 179 HIS B CA 1
ATOM 3214 C C . HIS B 1 179 ? 15.039 -29.828 -5.992 1 96.38 179 HIS B C 1
ATOM 3216 O O . HIS B 1 179 ? 15.836 -29.844 -5.055 1 96.38 179 HIS B O 1
ATOM 3222 N N . LEU B 1 180 ? 14.344 -28.719 -6.324 1 96.06 180 LEU B N 1
ATOM 3223 C CA . LEU B 1 180 ? 14.57 -27.453 -5.656 1 96.06 180 LEU B CA 1
ATOM 3224 C C . LEU B 1 180 ? 13.508 -27.203 -4.59 1 96.06 180 LEU B C 1
ATOM 3226 O O . LEU B 1 180 ? 13.531 -26.172 -3.908 1 96.06 180 LEU B O 1
ATOM 3230 N N . ARG B 1 181 ? 12.633 -28.156 -4.41 1 93.81 181 ARG B N 1
ATOM 3231 C CA . ARG B 1 181 ? 11.484 -27.969 -3.533 1 93.81 181 ARG B CA 1
ATOM 3232 C C . ARG B 1 181 ? 11.914 -27.516 -2.148 1 93.81 181 ARG B C 1
ATOM 3234 O O . ARG B 1 181 ? 11.258 -26.672 -1.533 1 93.81 181 ARG B O 1
ATOM 3241 N N . HIS B 1 182 ? 13.07 -27.984 -1.678 1 92.62 182 HIS B N 1
ATOM 3242 C CA . HIS B 1 182 ? 13.531 -27.672 -0.333 1 92.62 182 HIS B CA 1
ATOM 3243 C C . HIS B 1 182 ? 14.812 -26.828 -0.373 1 92.62 182 HIS B C 1
ATOM 3245 O O . HIS B 1 182 ? 15.477 -26.656 0.652 1 92.62 182 HIS B O 1
ATOM 3251 N N . ASP B 1 183 ? 15.156 -26.422 -1.575 1 93.94 183 ASP B N 1
ATOM 3252 C CA . ASP B 1 183 ? 16.312 -25.531 -1.716 1 93.94 183 ASP B CA 1
ATOM 3253 C C . ASP B 1 183 ? 16.031 -24.188 -1.068 1 93.94 183 ASP B C 1
ATOM 3255 O O . ASP B 1 183 ? 15.016 -23.547 -1.337 1 93.94 183 ASP B O 1
ATOM 3259 N N . PRO B 1 184 ? 16.906 -23.703 -0.203 1 93.38 184 PRO B N 1
ATOM 3260 C CA . PRO B 1 184 ? 16.688 -22.422 0.48 1 93.38 184 PRO B CA 1
ATOM 3261 C C . PRO B 1 184 ? 16.562 -21.25 -0.488 1 93.38 184 PRO B C 1
ATOM 3263 O O . PRO B 1 184 ? 15.914 -20.25 -0.173 1 93.38 184 PRO B O 1
ATOM 3266 N N . ARG B 1 185 ? 17.141 -21.453 -1.661 1 94.94 185 ARG B N 1
ATOM 3267 C CA . ARG B 1 185 ? 17.062 -20.391 -2.654 1 94.94 185 ARG B CA 1
ATOM 3268 C C . ARG B 1 185 ? 15.617 -20.172 -3.1 1 94.94 185 ARG B C 1
ATOM 3270 O O . ARG B 1 185 ? 15.258 -19.078 -3.529 1 94.94 185 ARG B O 1
ATOM 3277 N N . ALA B 1 186 ? 14.789 -21.125 -3.029 1 91.06 186 ALA B N 1
ATOM 3278 C CA . ALA B 1 186 ? 13.414 -21.047 -3.5 1 91.06 186 ALA B CA 1
ATOM 3279 C C . ALA B 1 186 ? 12.57 -20.156 -2.6 1 91.06 186 ALA B C 1
ATOM 3281 O O . ALA B 1 186 ? 11.695 -19.422 -3.08 1 91.06 186 ALA B O 1
ATOM 3282 N N . ALA B 1 187 ? 12.906 -20.156 -1.32 1 92.31 187 ALA B N 1
ATOM 3283 C CA . ALA B 1 187 ? 12.125 -19.375 -0.365 1 92.31 187 ALA B CA 1
ATOM 3284 C C . ALA B 1 187 ? 12.766 -18.016 -0.122 1 92.31 187 ALA B C 1
ATOM 3286 O O . ALA B 1 187 ? 12.18 -17.156 0.546 1 92.31 187 ALA B O 1
ATOM 3287 N N . ALA B 1 188 ? 13.867 -17.797 -0.729 1 92.38 188 ALA B N 1
ATOM 3288 C CA . ALA B 1 188 ? 14.711 -16.656 -0.369 1 92.38 188 ALA B CA 1
ATOM 3289 C C . ALA B 1 188 ? 14.086 -15.344 -0.839 1 92.38 188 ALA B C 1
ATOM 3291 O O . ALA B 1 188 ? 14.461 -14.266 -0.369 1 92.38 188 ALA B O 1
ATOM 3292 N N . HIS B 1 189 ? 13.109 -15.43 -1.723 1 93.31 189 HIS B N 1
ATOM 3293 C CA . HIS B 1 189 ? 12.539 -14.203 -2.273 1 93.31 189 HIS B CA 1
ATOM 3294 C C . HIS B 1 189 ? 11.117 -13.977 -1.771 1 93.31 189 HIS B C 1
ATOM 3296 O O . HIS B 1 189 ? 10.469 -13 -2.146 1 93.31 189 HIS B O 1
ATOM 3302 N N . ASP B 1 190 ? 10.656 -14.945 -0.916 1 96.44 190 ASP B N 1
ATOM 3303 C CA . ASP B 1 190 ? 9.352 -14.711 -0.315 1 96.44 190 ASP B CA 1
ATOM 3304 C C . ASP B 1 190 ? 9.367 -13.453 0.556 1 96.44 190 ASP B C 1
ATOM 3306 O O . ASP B 1 190 ? 10.258 -13.281 1.389 1 96.44 190 ASP B O 1
ATOM 3310 N N . THR B 1 191 ? 8.461 -12.562 0.319 1 97.81 191 THR B N 1
ATOM 3311 C CA . THR B 1 191 ? 8.492 -11.312 1.071 1 97.81 191 THR B CA 1
ATOM 3312 C C . THR B 1 191 ? 7.137 -10.617 1.009 1 97.81 191 THR B C 1
ATOM 3314 O O . THR B 1 191 ? 6.383 -10.797 0.047 1 97.81 191 THR B O 1
ATOM 3317 N N . LEU B 1 192 ? 6.805 -9.898 2.09 1 98.25 192 LEU B N 1
ATOM 3318 C CA . LEU B 1 192 ? 5.695 -8.953 2.068 1 98.25 192 LEU B CA 1
ATOM 3319 C C . LEU B 1 192 ? 6.098 -7.664 1.361 1 98.25 192 LEU B C 1
ATOM 3321 O O . LEU B 1 192 ? 7.191 -7.141 1.589 1 98.25 192 LEU B O 1
ATOM 3325 N N . LEU B 1 193 ? 5.23 -7.207 0.506 1 97.62 193 LEU B N 1
ATOM 3326 C CA . LEU B 1 193 ? 5.492 -5.945 -0.177 1 97.62 193 LEU B CA 1
ATOM 3327 C C . LEU B 1 193 ? 4.66 -4.816 0.425 1 97.62 193 LEU B C 1
ATOM 3329 O O . LEU B 1 193 ? 5.074 -3.654 0.403 1 97.62 193 LEU B O 1
ATOM 3333 N N . GLY B 1 194 ? 3.457 -5.141 0.867 1 97.88 194 GLY B N 1
ATOM 3334 C CA . GLY B 1 194 ? 2.639 -4.105 1.477 1 97.88 194 GLY B CA 1
ATOM 3335 C C . GLY B 1 194 ? 1.191 -4.52 1.664 1 97.88 194 GLY B C 1
ATOM 3336 O O . GLY B 1 194 ? 0.824 -5.66 1.369 1 97.88 194 GLY B O 1
ATOM 3337 N N . CYS B 1 195 ? 0.416 -3.625 2.266 1 98.56 195 CYS B N 1
ATOM 3338 C CA . CYS B 1 195 ? -1.029 -3.775 2.395 1 98.56 195 CYS B CA 1
ATOM 3339 C C . CYS B 1 195 ? -1.727 -2.422 2.324 1 98.56 195 CYS B C 1
ATOM 3341 O O . CYS B 1 195 ? -1.124 -1.392 2.627 1 98.56 195 CYS B O 1
ATOM 3343 N N . SER B 1 196 ? -2.93 -2.412 1.876 1 98.25 196 SER B N 1
ATOM 3344 C CA . SER B 1 196 ? -3.756 -1.217 1.757 1 98.25 196 SER B CA 1
ATOM 3345 C C . SER B 1 196 ? -5.219 -1.521 2.076 1 98.25 196 SER B C 1
ATOM 3347 O O . SER B 1 196 ? -5.809 -2.428 1.488 1 98.25 196 SER B O 1
ATOM 3349 N N . PHE B 1 197 ? -5.785 -0.752 2.963 1 98.44 197 PHE B N 1
ATOM 3350 C CA . PHE B 1 197 ? -7.184 -0.917 3.348 1 98.44 197 PHE B CA 1
ATOM 3351 C C . PHE B 1 197 ? -8.078 0.006 2.533 1 98.44 197 PHE B C 1
ATOM 3353 O O . PHE B 1 197 ? -7.848 1.215 2.473 1 98.44 197 PHE B O 1
ATOM 3360 N N . ALA B 1 198 ? -9.055 -0.594 1.885 1 97.5 198 ALA B N 1
ATOM 3361 C CA . ALA B 1 198 ? -10.117 0.226 1.307 1 97.5 198 ALA B CA 1
ATOM 3362 C C . ALA B 1 198 ? -11.172 0.577 2.354 1 97.5 198 ALA B C 1
ATOM 3364 O O . ALA B 1 198 ? -11.742 1.666 2.322 1 97.5 198 ALA B O 1
ATOM 3365 N N . THR B 1 199 ? -11.484 -0.346 3.158 1 97.5 199 THR B N 1
ATOM 3366 C CA . THR B 1 199 ? -12.305 -0.239 4.359 1 97.5 199 THR B CA 1
ATOM 3367 C C . THR B 1 199 ? -11.727 -1.095 5.484 1 97.5 199 THR B C 1
ATOM 3369 O O . THR B 1 199 ? -10.719 -1.775 5.301 1 97.5 199 THR B O 1
ATOM 3372 N N . ALA B 1 200 ? -12.414 -1.046 6.625 1 96.44 200 ALA B N 1
ATOM 3373 C CA . ALA B 1 200 ? -11.969 -1.871 7.746 1 96.44 200 ALA B CA 1
ATOM 3374 C C . ALA B 1 200 ? -12.109 -3.355 7.426 1 96.44 200 ALA B C 1
ATOM 3376 O O . ALA B 1 200 ? -11.469 -4.199 8.055 1 96.44 200 ALA B O 1
ATOM 3377 N N . ASP B 1 201 ? -12.891 -3.689 6.359 1 97.62 201 ASP B N 1
ATOM 3378 C CA . ASP B 1 201 ? -13.219 -5.09 6.109 1 97.62 201 ASP B CA 1
ATOM 3379 C C . ASP B 1 201 ? -12.664 -5.555 4.766 1 97.62 201 ASP B C 1
ATOM 3381 O O . ASP B 1 201 ? -12.773 -6.73 4.418 1 97.62 201 ASP B O 1
ATOM 3385 N N . VAL B 1 202 ? -12.141 -4.68 3.977 1 98.5 202 VAL B N 1
ATOM 3386 C CA . VAL B 1 202 ? -11.617 -5.031 2.66 1 98.5 202 VAL B CA 1
ATOM 3387 C C . VAL B 1 202 ? -10.234 -4.41 2.467 1 98.5 202 VAL B C 1
ATOM 3389 O O . VAL B 1 202 ? -10.07 -3.195 2.588 1 98.5 202 VAL B O 1
ATOM 3392 N N . ALA B 1 203 ? -9.297 -5.246 2.168 1 98.69 203 ALA B N 1
ATOM 3393 C CA . ALA B 1 203 ? -7.918 -4.801 2.031 1 98.69 203 ALA B CA 1
ATOM 3394 C C . ALA B 1 203 ? -7.195 -5.574 0.931 1 98.69 203 ALA B C 1
ATOM 3396 O O . ALA B 1 203 ? -7.656 -6.637 0.51 1 98.69 203 ALA B O 1
ATOM 3397 N N . MET B 1 204 ? -6.164 -5.027 0.439 1 98.56 204 MET B N 1
ATOM 3398 C CA . MET B 1 204 ? -5.258 -5.641 -0.529 1 98.56 204 MET B CA 1
ATOM 3399 C C . MET B 1 204 ? -3.887 -5.891 0.089 1 98.56 204 MET B C 1
ATOM 3401 O O . MET B 1 204 ? -3.33 -5.008 0.747 1 98.56 204 MET B O 1
ATOM 3405 N N . VAL B 1 205 ? -3.387 -7.082 -0.029 1 98.81 205 VAL B N 1
ATOM 3406 C CA . VAL B 1 205 ? -2.027 -7.418 0.38 1 98.81 205 VAL B CA 1
ATOM 3407 C C . VAL B 1 205 ? -1.206 -7.828 -0.84 1 98.81 205 VAL B C 1
ATOM 3409 O O . VAL B 1 205 ? -1.697 -8.547 -1.714 1 98.81 205 VAL B O 1
ATOM 3412 N N . THR B 1 206 ? -0.021 -7.348 -0.957 1 98.38 206 THR B N 1
ATOM 3413 C CA . THR B 1 206 ? 0.897 -7.742 -2.02 1 98.38 206 THR B CA 1
ATOM 3414 C C . THR B 1 206 ? 2.074 -8.531 -1.452 1 98.38 206 THR B C 1
ATOM 3416 O O . THR B 1 206 ? 2.672 -8.133 -0.452 1 98.38 206 THR B O 1
ATOM 3419 N N . VAL B 1 207 ? 2.375 -9.656 -2.078 1 98.38 207 VAL B N 1
ATOM 3420 C CA . VAL B 1 207 ? 3.455 -10.523 -1.626 1 98.38 207 VAL B CA 1
ATOM 3421 C C . VAL B 1 207 ? 4.211 -11.078 -2.832 1 98.38 207 VAL B C 1
ATOM 3423 O O . VAL B 1 207 ? 3.688 -11.086 -3.949 1 98.38 207 VAL B O 1
ATOM 3426 N N . LYS B 1 208 ? 5.418 -11.5 -2.598 1 97.44 208 LYS B N 1
ATOM 3427 C CA . LYS B 1 208 ? 6.148 -12.367 -3.514 1 97.44 208 LYS B CA 1
ATOM 3428 C C . LYS B 1 208 ? 6.312 -13.766 -2.928 1 97.44 208 LYS B C 1
ATOM 3430 O O . LYS B 1 208 ? 6.562 -13.922 -1.73 1 97.44 208 LYS B O 1
ATOM 3435 N N . VAL B 1 209 ? 6.109 -14.711 -3.758 1 97.19 209 VAL B N 1
ATOM 3436 C CA . VAL B 1 209 ? 6.336 -16.094 -3.377 1 97.19 209 VAL B CA 1
ATOM 3437 C C . VAL B 1 209 ? 6.973 -16.859 -4.539 1 97.19 209 VAL B C 1
ATOM 3439 O O . VAL B 1 209 ? 6.5 -16.781 -5.676 1 97.19 209 VAL B O 1
ATOM 3442 N N . GLY B 1 210 ? 8.016 -17.594 -4.258 1 96.06 210 GLY B N 1
ATOM 3443 C CA . GLY B 1 210 ? 8.758 -18.25 -5.324 1 96.06 210 GLY B CA 1
ATOM 3444 C C . GLY B 1 210 ? 8.648 -19.766 -5.293 1 96.06 210 GLY B C 1
ATOM 3445 O O . GLY B 1 210 ? 8.844 -20.375 -4.246 1 96.06 210 GLY B O 1
ATOM 3446 N N . HIS B 1 211 ? 8.281 -20.328 -6.418 1 97.12 211 HIS B N 1
ATOM 3447 C CA . HIS B 1 211 ? 8.43 -21.734 -6.773 1 97.12 211 HIS B CA 1
ATOM 3448 C C . HIS B 1 211 ? 9.023 -21.891 -8.172 1 97.12 211 HIS B C 1
ATOM 3450 O O . HIS B 1 211 ? 8.344 -21.625 -9.164 1 97.12 211 HIS B O 1
ATOM 3456 N N . PRO B 1 212 ? 10.211 -22.344 -8.148 1 96.62 212 PRO B N 1
ATOM 3457 C CA . PRO B 1 212 ? 10.805 -22.453 -9.484 1 96.62 212 PRO B CA 1
ATOM 3458 C C . PRO B 1 212 ? 9.93 -23.25 -10.453 1 96.62 212 PRO B C 1
ATOM 3460 O O . PRO B 1 212 ? 9.289 -24.219 -10.039 1 96.62 212 PRO B O 1
ATOM 3463 N N . PRO B 1 213 ? 9.875 -22.703 -11.734 1 97.25 213 PRO B N 1
ATOM 3464 C CA . PRO B 1 213 ? 10.727 -21.656 -12.297 1 97.25 213 PRO B CA 1
ATOM 3465 C C . PRO B 1 213 ? 10.086 -20.266 -12.219 1 97.25 213 PRO B C 1
ATOM 3467 O O . PRO B 1 213 ? 10.375 -19.406 -13.047 1 97.25 213 PRO B O 1
ATOM 3470 N N . CYS B 1 214 ? 9.125 -20.109 -11.297 1 96.5 214 CYS B N 1
ATOM 3471 C CA . CYS B 1 214 ? 8.375 -18.859 -11.273 1 96.5 214 CYS B CA 1
ATOM 3472 C C . CYS B 1 214 ? 8.523 -18.172 -9.922 1 96.5 214 CYS B C 1
ATOM 3474 O O . CYS B 1 214 ? 8.469 -18.812 -8.875 1 96.5 214 CYS B O 1
ATOM 3476 N N . LEU B 1 215 ? 8.797 -16.859 -9.953 1 96.62 215 LEU B N 1
ATOM 3477 C CA . LEU B 1 215 ? 8.57 -15.953 -8.82 1 96.62 215 LEU B CA 1
ATOM 3478 C C . LEU B 1 215 ? 7.305 -15.133 -9.031 1 96.62 215 LEU B C 1
ATOM 3480 O O . LEU B 1 215 ? 7.234 -14.312 -9.945 1 96.62 215 LEU B O 1
ATOM 3484 N N . TRP B 1 216 ? 6.363 -15.375 -8.172 1 96.88 216 TRP B N 1
ATOM 3485 C CA . TRP B 1 216 ? 5.062 -14.734 -8.32 1 96.88 216 TRP B CA 1
ATOM 3486 C C . TRP B 1 216 ? 4.98 -13.469 -7.477 1 96.88 216 TRP B C 1
ATOM 3488 O O . TRP B 1 216 ? 5.492 -13.43 -6.352 1 96.88 216 TRP B O 1
ATOM 3498 N N . THR B 1 217 ? 4.422 -12.438 -7.984 1 97.19 217 THR B N 1
ATOM 3499 C CA . THR B 1 217 ? 3.889 -11.312 -7.234 1 97.19 217 THR B CA 1
ATOM 3500 C C . THR B 1 217 ? 2.363 -11.328 -7.23 1 97.19 217 THR B C 1
ATOM 3502 O O . THR B 1 217 ? 1.735 -11.336 -8.289 1 97.19 217 THR B O 1
ATOM 3505 N N . ASP B 1 218 ? 1.813 -11.336 -6.051 1 98.5 218 ASP B N 1
ATOM 3506 C CA . ASP B 1 218 ? 0.375 -11.531 -5.906 1 98.5 218 ASP B CA 1
ATOM 3507 C C . ASP B 1 218 ? -0.306 -10.258 -5.402 1 98.5 218 ASP B C 1
ATOM 3509 O O . ASP B 1 218 ? 0.223 -9.57 -4.527 1 98.5 218 ASP B O 1
ATOM 3513 N N . LEU B 1 219 ? -1.386 -9.914 -6.02 1 98.69 219 LEU B N 1
ATOM 3514 C CA . LEU B 1 219 ? -2.424 -9.062 -5.445 1 98.69 219 LEU B CA 1
ATOM 3515 C C . LEU B 1 219 ? -3.477 -9.898 -4.727 1 98.69 219 LEU B C 1
ATOM 3517 O O . LEU B 1 219 ? -4.25 -10.617 -5.367 1 98.69 219 LEU B O 1
ATOM 3521 N N . LEU B 1 220 ? -3.492 -9.82 -3.434 1 98.88 220 LEU B N 1
ATOM 3522 C CA . LEU B 1 220 ? -4.465 -10.555 -2.633 1 98.88 220 LEU B CA 1
ATOM 3523 C C . LEU B 1 220 ? -5.559 -9.625 -2.117 1 98.88 220 LEU B C 1
ATOM 3525 O O . LEU B 1 220 ? -5.312 -8.797 -1.241 1 98.88 220 LEU B O 1
ATOM 3529 N N . CYS B 1 221 ? -6.711 -9.75 -2.693 1 98.81 221 CYS B N 1
ATOM 3530 C CA . CYS B 1 221 ? -7.848 -9.039 -2.123 1 98.81 221 CYS B CA 1
ATOM 3531 C C . CYS B 1 221 ? -8.461 -9.828 -0.97 1 98.81 221 CYS B C 1
ATOM 3533 O O . CYS B 1 221 ? -8.859 -10.984 -1.143 1 98.81 221 CYS B O 1
ATOM 3535 N N . CYS B 1 222 ? -8.555 -9.195 0.137 1 98.81 222 CYS B N 1
ATOM 3536 C CA . CYS B 1 222 ? -8.984 -9.867 1.361 1 98.81 222 CYS B CA 1
ATOM 3537 C C . CYS B 1 222 ? -10.25 -9.219 1.921 1 98.81 222 CYS B C 1
ATOM 3539 O O . CYS B 1 222 ? -10.453 -8.008 1.765 1 98.81 222 CYS B O 1
ATOM 3541 N N . ALA B 1 223 ? -11.055 -10.008 2.506 1 98.62 223 ALA B N 1
ATOM 3542 C CA . ALA B 1 223 ? -12.258 -9.547 3.193 1 98.62 223 ALA B CA 1
ATOM 3543 C C . ALA B 1 223 ? -12.352 -10.148 4.594 1 98.62 223 ALA B C 1
ATOM 3545 O O . ALA B 1 223 ? -12.078 -11.336 4.785 1 98.62 223 ALA B O 1
ATOM 3546 N N . LYS B 1 224 ? -12.625 -9.328 5.504 1 97.31 224 LYS B N 1
ATOM 3547 C CA . LYS B 1 224 ? -12.914 -9.797 6.855 1 97.31 224 LYS B CA 1
ATOM 3548 C C . LYS B 1 224 ? -14.375 -10.219 6.992 1 97.31 224 LYS B C 1
ATOM 3550 O O . LYS B 1 224 ? -15.281 -9.391 6.867 1 97.31 224 LYS B O 1
ATOM 3555 N N . LEU B 1 225 ? -14.578 -11.461 7.156 1 97.19 225 LEU B N 1
ATOM 3556 C CA . LEU B 1 225 ? -15.914 -12.047 7.258 1 97.19 225 LEU B CA 1
ATOM 3557 C C . LEU B 1 225 ? -16.094 -12.75 8.594 1 97.19 225 LEU B C 1
ATOM 3559 O O . LEU B 1 225 ? -15.305 -13.625 8.961 1 97.19 225 LEU B O 1
ATOM 3563 N N . MET B 1 226 ? -17.141 -12.289 9.305 1 94.75 226 MET B N 1
ATOM 3564 C CA . MET B 1 226 ? -17.422 -12.859 10.625 1 94.75 226 MET B CA 1
ATOM 3565 C C . MET B 1 226 ? -16.172 -12.883 11.492 1 94.75 226 MET B C 1
ATOM 3567 O O . MET B 1 226 ? -15.836 -13.914 12.07 1 94.75 226 MET B O 1
ATOM 3571 N N . GLY B 1 227 ? -15.398 -11.906 11.43 1 93.5 227 GLY B N 1
ATOM 3572 C CA . GLY B 1 227 ? -14.289 -11.656 12.336 1 93.5 227 GLY B CA 1
ATOM 3573 C C . GLY B 1 227 ? -12.984 -12.258 11.852 1 93.5 227 GLY B C 1
ATOM 3574 O O . GLY B 1 227 ? -11.953 -12.125 12.508 1 93.5 227 GLY B O 1
ATOM 3575 N N . ARG B 1 228 ? -13.047 -12.859 10.734 1 95.44 228 ARG B N 1
ATOM 3576 C CA . ARG B 1 228 ? -11.812 -13.469 10.234 1 95.44 228 ARG B CA 1
ATOM 3577 C C . ARG B 1 228 ? -11.516 -13.016 8.812 1 95.44 228 ARG B C 1
ATOM 3579 O O . ARG B 1 228 ? -12.438 -12.797 8.023 1 95.44 228 ARG B O 1
ATOM 3586 N N . TRP B 1 229 ? -10.234 -12.969 8.445 1 97.75 229 TRP B N 1
ATOM 3587 C CA . TRP B 1 229 ? -9.82 -12.562 7.105 1 97.75 229 TRP B CA 1
ATOM 3588 C C . TRP B 1 229 ? -9.805 -13.75 6.156 1 97.75 229 TRP B C 1
ATOM 3590 O O . TRP B 1 229 ? -9.359 -14.844 6.523 1 97.75 229 TRP B O 1
ATOM 3600 N N . TRP B 1 230 ? -10.289 -13.555 4.977 1 98.31 230 TRP B N 1
ATOM 3601 C CA . TRP B 1 230 ? -10.25 -14.469 3.844 1 98.31 230 TRP B CA 1
ATOM 3602 C C . TRP B 1 230 ? -9.594 -13.812 2.633 1 98.31 230 TRP B C 1
ATOM 3604 O O . TRP B 1 230 ? -9.758 -12.609 2.404 1 98.31 230 TRP B O 1
ATOM 3614 N N . ILE B 1 231 ? -8.828 -14.586 1.908 1 98.81 231 ILE B N 1
ATOM 3615 C CA . ILE B 1 231 ? -8.484 -14.156 0.557 1 98.81 231 ILE B CA 1
ATOM 3616 C C . ILE B 1 231 ? -9.648 -14.453 -0.389 1 98.81 231 ILE B C 1
ATOM 3618 O O . ILE B 1 231 ? -10.055 -15.609 -0.532 1 98.81 231 ILE B O 1
ATOM 3622 N N . VAL B 1 232 ? -10.148 -13.453 -1.07 1 98.56 232 VAL B N 1
ATOM 3623 C CA . VAL B 1 232 ? -11.367 -13.641 -1.853 1 98.56 232 VAL B CA 1
ATOM 3624 C C . VAL B 1 232 ? -11.055 -13.477 -3.338 1 98.56 232 VAL B C 1
ATOM 3626 O O . VAL B 1 232 ? -11.859 -13.859 -4.191 1 98.56 232 VAL B O 1
ATOM 3629 N N . ALA B 1 233 ? -9.953 -12.93 -3.635 1 98.5 233 ALA B N 1
ATOM 3630 C CA . ALA B 1 233 ? -9.445 -12.883 -5 1 98.5 233 ALA B CA 1
ATOM 3631 C C . ALA B 1 233 ? -7.918 -12.828 -5.012 1 98.5 233 ALA B C 1
ATOM 3633 O O . ALA B 1 233 ? -7.309 -12.141 -4.191 1 98.5 233 ALA B O 1
ATOM 3634 N N . LYS B 1 234 ? -7.344 -13.547 -5.852 1 98.75 234 LYS B N 1
ATOM 3635 C CA . LYS B 1 234 ? -5.902 -13.508 -6.094 1 98.75 234 LYS B CA 1
ATOM 3636 C C . LYS B 1 234 ? -5.598 -13.297 -7.574 1 98.75 234 LYS B C 1
ATOM 3638 O O . LYS B 1 234 ? -6.027 -14.078 -8.422 1 98.75 234 LYS B O 1
ATOM 3643 N N . SER B 1 235 ? -4.922 -12.234 -7.902 1 98.75 235 SER B N 1
ATOM 3644 C CA . SER B 1 235 ? -4.359 -12.016 -9.227 1 98.75 235 SER B CA 1
ATOM 3645 C C . SER B 1 235 ? -2.842 -11.867 -9.164 1 98.75 235 SER B C 1
ATOM 3647 O O . SER B 1 235 ? -2.312 -11.242 -8.242 1 98.75 235 SER B O 1
ATOM 3649 N N . SER B 1 236 ? -2.191 -12.492 -10.148 1 97.94 236 SER B N 1
ATOM 3650 C CA . SER B 1 236 ? -0.74 -12.562 -10.008 1 97.94 236 SER B CA 1
ATOM 3651 C C . SER B 1 236 ? -0.046 -12.312 -11.344 1 97.94 236 SER B C 1
ATOM 3653 O O . SER B 1 236 ? -0.675 -12.391 -12.406 1 97.94 236 SER B O 1
ATOM 3655 N N . CYS B 1 237 ? 1.172 -11.922 -11.234 1 96.5 237 CYS B N 1
ATOM 3656 C CA . CYS B 1 237 ? 2.148 -12.023 -12.312 1 96.5 237 CYS B CA 1
ATOM 3657 C C . CYS B 1 237 ? 3.377 -12.805 -11.859 1 96.5 237 CYS B C 1
ATOM 3659 O O . CYS B 1 237 ? 3.535 -13.086 -10.672 1 96.5 237 CYS B O 1
ATOM 3661 N N . SER B 1 238 ? 4.094 -13.266 -12.844 1 95.44 238 SER B N 1
ATOM 3662 C CA . SER B 1 238 ? 5.289 -14.016 -12.469 1 95.44 238 SER B CA 1
ATOM 3663 C C . SER B 1 238 ? 6.488 -13.594 -13.32 1 95.44 238 SER B C 1
ATOM 3665 O O . SER B 1 238 ? 6.32 -12.992 -14.383 1 95.44 238 SER B O 1
ATOM 3667 N N . GLU B 1 239 ? 7.664 -13.789 -12.82 1 94.69 239 GLU B N 1
ATOM 3668 C CA . GLU B 1 239 ? 8.938 -13.656 -13.523 1 94.69 239 GLU B CA 1
ATOM 3669 C C . GLU B 1 239 ? 9.781 -14.922 -13.375 1 94.69 239 GLU B C 1
ATOM 3671 O O . GLU B 1 239 ? 9.586 -15.703 -12.438 1 94.69 239 GLU B O 1
ATOM 3676 N N . PRO B 1 240 ? 10.633 -15.156 -14.391 1 96 240 PRO B N 1
ATOM 3677 C CA . PRO B 1 240 ? 11.5 -16.328 -14.273 1 96 240 PRO B CA 1
ATOM 3678 C C . PRO B 1 240 ? 12.328 -16.328 -12.984 1 96 240 PRO B C 1
ATOM 3680 O O . PRO B 1 240 ? 12.797 -15.273 -12.555 1 96 240 PRO B O 1
ATOM 3683 N N . PHE B 1 241 ? 12.406 -17.469 -12.469 1 96.44 241 PHE B N 1
ATOM 3684 C CA . PHE B 1 241 ? 13.078 -17.656 -11.195 1 96.44 241 PHE B CA 1
ATOM 3685 C C . PHE B 1 241 ? 13.695 -19.047 -11.102 1 96.44 241 PHE B C 1
ATOM 3687 O O . PHE B 1 241 ? 12.977 -20.031 -11.008 1 96.44 241 PHE B O 1
ATOM 3694 N N . LEU B 1 242 ? 15.062 -19.094 -11.07 1 96.94 242 LEU B N 1
ATOM 3695 C CA . LEU B 1 242 ? 15.828 -20.344 -11.062 1 96.94 242 LEU B CA 1
ATOM 3696 C C . LEU B 1 242 ? 15.422 -21.234 -12.234 1 96.94 242 LEU B C 1
ATOM 3698 O O . LEU B 1 242 ? 15.383 -22.453 -12.102 1 96.94 242 LEU B O 1
ATOM 3702 N N . ALA B 1 243 ? 15.062 -20.594 -13.281 1 96.38 243 ALA B N 1
ATOM 3703 C CA . ALA B 1 243 ? 14.586 -21.328 -14.453 1 96.38 243 ALA B CA 1
ATOM 3704 C C . ALA B 1 243 ? 15.719 -22.109 -15.109 1 96.38 243 ALA B C 1
ATOM 3706 O O . ALA B 1 243 ? 15.477 -23.125 -15.781 1 96.38 243 ALA B O 1
ATOM 3707 N N . GLU B 1 244 ? 16.891 -21.656 -14.875 1 95.38 244 GLU B N 1
ATOM 3708 C CA . GLU B 1 244 ? 18.078 -22.297 -15.461 1 95.38 244 GLU B CA 1
ATOM 3709 C C . GLU B 1 244 ? 18.391 -23.609 -14.766 1 95.38 244 GLU B C 1
ATOM 3711 O O . GLU B 1 244 ? 19.188 -24.406 -15.273 1 95.38 244 GLU B O 1
ATOM 3716 N N . GLU B 1 245 ? 17.766 -23.891 -13.68 1 96 245 GLU B N 1
ATOM 3717 C CA . GLU B 1 245 ? 18.062 -25.094 -12.891 1 96 245 GLU B CA 1
ATOM 3718 C C . GLU B 1 245 ? 17.125 -26.234 -13.258 1 96 245 GLU B C 1
ATOM 3720 O O . GLU B 1 245 ? 16.875 -27.125 -12.445 1 96 245 GLU B O 1
ATOM 3725 N N . ARG B 1 246 ? 16.641 -26.203 -14.414 1 95.19 246 ARG B N 1
ATOM 3726 C CA . ARG B 1 246 ? 15.789 -27.297 -14.875 1 95.19 246 ARG B CA 1
ATOM 3727 C C . ARG B 1 246 ? 16.531 -28.625 -14.852 1 95.19 246 ARG B C 1
ATOM 3729 O O . ARG B 1 246 ? 17.672 -28.719 -15.328 1 95.19 246 ARG B O 1
ATOM 3736 N N . ALA B 1 247 ? 15.938 -29.641 -14.219 1 91.56 247 ALA B N 1
ATOM 3737 C CA . ALA B 1 247 ? 16.578 -30.953 -14.164 1 91.56 247 ALA B CA 1
ATOM 3738 C C . ALA B 1 247 ? 16.719 -31.547 -15.555 1 91.56 247 ALA B C 1
ATOM 3740 O O . ALA B 1 247 ? 15.852 -31.375 -16.406 1 91.56 247 ALA B O 1
ATOM 3741 N N . ALA B 1 248 ? 18.031 -32.062 -15.875 1 78 248 ALA B N 1
ATOM 3742 C CA . ALA B 1 248 ? 18.328 -32.75 -17.141 1 78 248 ALA B CA 1
ATOM 3743 C C . ALA B 1 248 ? 17.422 -33.969 -17.328 1 78 248 ALA B C 1
ATOM 3745 O O . ALA B 1 248 ? 17.125 -34.688 -16.391 1 78 248 ALA B O 1
ATOM 3746 N N . VAL B 1 249 ? 16.516 -33.969 -18.438 1 62.03 249 VAL B N 1
ATOM 3747 C CA . VAL B 1 249 ? 15.805 -35.219 -18.812 1 62.03 249 VAL B CA 1
ATOM 3748 C C . VAL B 1 249 ? 16.812 -36.25 -19.266 1 62.03 249 VAL B C 1
ATOM 3750 O O . VAL B 1 249 ? 17.859 -35.938 -19.812 1 62.03 249 VAL B O 1
#

Nearest PDB structures (foldseek):
  3fka-assembly1_D  TM=8.258E-01  e=4.142E-08  Ruegeria pomeroyi DSS-3
  3blz-assembly1_D  TM=7.857E-01  e=5.777E-07  Shewanella baltica OS155
  6w3w-assembly1_A  TM=7.388E-01  e=8.212E-05  synthetic construct
  6bjt-assembly1_A  TM=6.591E-01  e=5.636E-05  Pseudomonas sp. EGD-AKN5
  6d63-assembly3_E  TM=6.931E-01  e=1.856E-04  Pseudomonas sp. ADP

Organism: Polarella glacialis (NCBI:txid89957)

pLDDT: mean 92.13, std 9.78, range [43.06, 98.88]

Radius of gyration: 22.38 Å; Cα contacts (8 Å, |Δi|>4): 1233; chains: 2; bounding box: 53×70×49 Å

Sequence (498 aa):
MASVECEVREAAQSFLRSWSCGEPQSAHPSFVRYEATPSGLVDAADRPLLGDDGSCSVLSVLVLEQGLAAAAHVAYPGHAGWLTLLKGERWLVISAIVSAVVPGAVSPADVGALIGACWDGYCSANRACDGDKMAEIFHPLCRLTFATEEGTIVIMSQEDFVEKVRSRYETPTHRPYAHLRHDPRAAAHDTLLGCSFATADVAMVTVKVGHPPCLWTDLLCCAKLMGRWWIVAKSSCSEPFLAEERAAVMASVECEVREAAQSFLRSWSCGEPQSAHPSFVRYEATPSGLVDAADRPLLGDDGSCSVLSVLVLEQGLAAAAHVAYPGHAGWLTLLKGERWLVISAIVSAVVPGAVSPADVGALIGACWDGYCSANRACDGDKMAEIFHPLCRLTFATEEGTIVIMSQEDFVEKVRSRYETPTHRPYAHLRHDPRAAAHDTLLGCSFATADVAMVTVKVGHPPCLWTDLLCCAKLMGRWWIVAKSSCSEPFLAEERAAV

InterPro domains:
  IPR032710 NTF2-like domain superfamily [SSF54427] (115-234)
  IPR039437 Aldolase FrzH/putative lumazine-binding [PF12893] (115-234)